Protein AF-0000000073498078 (afdb_homodimer)

Nearest PDB structures (foldseek):
  1b7f-assembly2_B  TM=9.373E-01  e=1.260E-28  Drosophila melanogaster
  4qqb-assembly2_B  TM=9.507E-01  e=3.166E-28  Drosophila melanogaster
  1g2e-assembly1_A  TM=9.276E-01  e=6.536E-27  Homo sapiens
  4ed5-assembly1_A  TM=9.244E-01  e=1.262E-26  Homo sapiens
  4egl-assembly1_A  TM=4.937E-01  e=1.111E-21  Homo sapiens

Solvent-accessible surface area (backbone atoms only — not comparable to full-atom values): 28719 Å² total; per-residue (Å²): 136,83,84,75,79,75,77,74,77,74,63,74,89,78,68,74,61,24,44,28,32,36,39,52,41,53,61,81,64,45,57,45,59,54,40,60,68,53,48,77,63,37,68,66,69,46,71,46,63,43,52,41,58,81,74,60,41,47,58,22,31,31,38,40,25,32,73,42,30,66,38,34,51,48,38,33,71,69,46,40,63,35,76,45,90,96,31,56,25,42,48,43,75,47,74,80,87,58,77,50,59,40,73,14,37,31,34,36,36,53,40,45,62,85,61,48,73,65,56,52,46,62,71,52,44,84,45,40,58,70,73,44,73,47,73,45,52,37,87,85,81,62,43,59,66,21,35,34,37,44,25,33,63,32,22,71,28,32,51,49,37,34,71,68,41,38,65,36,57,49,92,92,39,92,44,48,23,45,47,41,70,45,70,69,58,54,56,59,54,39,47,50,53,42,47,49,61,60,52,58,67,67,61,68,70,69,72,75,76,73,71,79,74,78,84,76,84,84,86,88,83,85,86,86,89,79,88,74,82,88,80,84,86,84,87,86,82,86,72,84,73,85,127,136,82,82,76,79,75,77,73,77,72,61,76,88,77,66,75,61,25,44,28,33,37,38,52,41,52,59,80,63,47,58,44,58,55,41,60,70,54,47,78,65,36,68,65,71,45,70,46,64,43,52,42,58,81,73,59,40,46,59,21,31,31,40,41,25,33,74,41,30,67,39,34,50,48,39,35,72,69,46,38,62,36,76,45,90,96,31,56,25,42,48,42,76,48,73,79,90,56,75,51,60,42,72,13,38,31,34,36,37,53,42,46,64,83,60,47,72,64,55,52,45,62,71,52,44,84,44,40,58,70,75,45,74,47,74,45,51,36,87,85,82,61,43,60,67,21,35,35,37,43,24,33,64,31,22,70,29,31,51,48,38,33,70,68,41,38,65,38,59,49,90,90,39,92,43,48,23,45,46,42,70,45,71,69,60,52,56,58,54,38,47,51,51,44,48,48,59,60,52,57,64,67,61,68,68,70,70,76,67,80,72,84,74,78,79,70,75,76,77,81,88,82,84,87,84,81,86,78,88,77,94,83,89,84,77,93,75,97,80,88,86,78,126

Foldseek 3Di:
DDPPDPPPVPQPDPDFFFKKKKAQADQPQDQVNVCVLLCVLHAWPDKDFDADPVQRTTLGMIMTGHPGPVSLSVCQVPQAQPDDVPTGMHMDGDDDDDPFQPLQKKKKAQAPQPDDQVNVCVLQCVLAAWDDKFFDADPPPRGTPRIMMTGHPTPNSLVVSQVPQAQDADVPGDGGMHMGRDDRVNVVVSVVVVVVVVVVVPPPPPPPPVPPDDPDDDDDDDDDDDDDDDDDDDDDDPPPPDD/DDPPPPPPVPQPPPDFFFKKKKAQADQPDDQVNVCVLLCVLHAWPDKDFDADPVQRTTLGMIMTGHPGPVSLSVCQVPQAQPDDVPTGMHMDGDDDDDPFQPLQKKKKAQAPQPDDQVNVCVLQCVLAAWDDKFFDADPPPRGTPRIMMTGHPTPNSLVVSQVPQAQDADPPGDGGMHMGRDDRVNVVVSVVVVVVVVVVVPPPPPPVPPDPPDPPPDDDDDDDDDDDDDDDDPDDDDDDDDD

Structure (mmCIF, N/CA/C/O backbone):
data_AF-0000000073498078-model_v1
#
loop_
_entity.id
_entity.type
_entity.pdbx_description
1 polymer 'RRM domain-containing protein'
#
loop_
_atom_site.group_PDB
_atom_site.id
_atom_site.type_symbol
_atom_site.label_atom_id
_atom_site.label_alt_id
_atom_site.label_comp_id
_atom_site.label_asym_id
_atom_site.label_entity_id
_atom_site.label_seq_id
_atom_site.pdbx_PDB_ins_code
_atom_site.Cartn_x
_atom_site.Cartn_y
_atom_site.Cartn_z
_atom_site.occupancy
_atom_site.B_iso_or_equiv
_atom_site.auth_seq_id
_atom_site.auth_comp_id
_atom_site.auth_asym_id
_atom_site.auth_atom_id
_atom_site.pdbx_PDB_model_num
ATOM 1 N N . MET A 1 1 ? -15.523 -37.844 32.438 1 26.8 1 MET A N 1
ATOM 2 C CA . MET A 1 1 ? -15.125 -37.812 31.047 1 26.8 1 MET A CA 1
ATOM 3 C C . MET A 1 1 ? -14.312 -36.562 30.719 1 26.8 1 MET A C 1
ATOM 5 O O . MET A 1 1 ? -14.844 -35.438 30.766 1 26.8 1 MET A O 1
ATOM 9 N N . SER A 1 2 ? -12.938 -36.469 30.953 1 29.69 2 SER A N 1
ATOM 10 C CA . SER A 1 2 ? -11.953 -35.406 31.219 1 29.69 2 SER A CA 1
ATOM 11 C C . SER A 1 2 ? -11.602 -34.656 29.953 1 29.69 2 SER A C 1
ATOM 13 O O . SER A 1 2 ? -11.195 -35.219 28.953 1 29.69 2 SER A O 1
ATOM 15 N N . PHE A 1 3 ? -12.375 -33.594 29.484 1 28.67 3 PHE A N 1
ATOM 16 C CA . PHE A 1 3 ? -12.242 -32.781 28.266 1 28.67 3 PHE A CA 1
ATOM 17 C C . PHE A 1 3 ? -10.797 -32.375 28.062 1 28.67 3 PHE A C 1
ATOM 19 O O . PHE A 1 3 ? -10.219 -31.688 28.906 1 28.67 3 PHE A O 1
ATOM 26 N N . GLU A 1 4 ? -9.914 -33.188 27.328 1 28.28 4 GLU A N 1
ATOM 27 C CA . GLU A 1 4 ? -8.508 -33.062 26.969 1 28.28 4 GLU A CA 1
ATOM 28 C C . GLU A 1 4 ? -8.195 -31.703 26.391 1 28.28 4 GLU A C 1
ATOM 30 O O . GLU A 1 4 ? -9 -31.141 25.641 1 28.28 4 GLU A O 1
ATOM 35 N N . SER A 1 5 ? -7.352 -30.891 27.062 1 30.25 5 SER A N 1
ATOM 36 C CA . SER A 1 5 ? -6.672 -29.609 26.875 1 30.25 5 SER A CA 1
ATOM 37 C C . SER A 1 5 ? -6.121 -29.484 25.469 1 30.25 5 SER A C 1
ATOM 39 O O . SER A 1 5 ? -5.344 -30.312 25 1 30.25 5 SER A O 1
ATOM 41 N N . THR A 1 6 ? -6.941 -29.125 24.453 1 29.17 6 THR A N 1
ATOM 42 C CA . THR A 1 6 ? -6.59 -28.844 23.062 1 29.17 6 THR A CA 1
ATOM 43 C C . THR A 1 6 ? -5.215 -28.188 22.969 1 29.17 6 THR A C 1
ATOM 45 O O . THR A 1 6 ? -4.949 -27.203 23.656 1 29.17 6 THR A O 1
ATOM 48 N N . THR A 1 7 ? -4.133 -28.938 22.547 1 28.66 7 THR A N 1
ATOM 49 C CA . THR A 1 7 ? -2.748 -28.641 22.188 1 28.66 7 THR A CA 1
ATOM 50 C C . THR A 1 7 ? -2.646 -27.281 21.5 1 28.66 7 THR A C 1
ATOM 52 O O . THR A 1 7 ? -3.229 -27.078 20.438 1 28.66 7 THR A O 1
ATOM 55 N N . SER A 1 8 ? -2.705 -26.203 22.188 1 33.06 8 SER A N 1
ATOM 56 C CA . SER A 1 8 ? -2.285 -24.875 21.766 1 33.06 8 SER A CA 1
ATOM 57 C C . SER A 1 8 ? -1.095 -24.953 20.812 1 33.06 8 SER A C 1
ATOM 59 O O . SER A 1 8 ? -0.003 -25.359 21.203 1 33.06 8 SER A O 1
ATOM 61 N N . SER A 1 9 ? -1.216 -25.594 19.578 1 36.22 9 SER A N 1
ATOM 62 C CA . SER A 1 9 ? -0.164 -25.703 18.562 1 36.22 9 SER A CA 1
ATOM 63 C C . SER A 1 9 ? 0.811 -24.547 18.641 1 36.22 9 SER A C 1
ATOM 65 O O . SER A 1 9 ? 0.415 -23.391 18.469 1 36.22 9 SER A O 1
ATOM 67 N N . ALA A 1 10 ? 1.778 -24.531 19.453 1 37.53 10 ALA A N 1
ATOM 68 C CA . ALA A 1 10 ? 2.934 -23.672 19.719 1 37.53 10 ALA A CA 1
ATOM 69 C C . ALA A 1 10 ? 3.543 -23.156 18.422 1 37.53 10 ALA A C 1
ATOM 71 O O . ALA A 1 10 ? 3.773 -23.922 17.484 1 37.53 10 ALA A O 1
ATOM 72 N N . LEU A 1 11 ? 3.184 -22 17.812 1 46.41 11 LEU A N 1
ATOM 73 C CA . LEU A 1 11 ? 3.861 -21.266 16.75 1 46.41 11 LEU A CA 1
ATOM 74 C C . LEU A 1 11 ? 5.367 -21.516 16.797 1 46.41 11 LEU A C 1
ATOM 76 O O . LEU A 1 11 ? 5.926 -21.781 17.859 1 46.41 11 LEU A O 1
ATOM 80 N N . PRO A 1 12 ? 6.023 -22.094 15.859 1 46.28 12 PRO A N 1
ATOM 81 C CA . PRO A 1 12 ? 7.473 -22.234 15.992 1 46.28 12 PRO A CA 1
ATOM 82 C C . PRO A 1 12 ? 8.109 -21.109 16.797 1 46.28 12 PRO A C 1
ATOM 84 O O . PRO A 1 12 ? 7.73 -19.953 16.641 1 46.28 12 PRO A O 1
ATOM 87 N N . GLU A 1 13 ? 8.633 -21.234 17.859 1 48.31 13 GLU A N 1
ATOM 88 C CA . GLU A 1 13 ? 9.461 -20.453 18.781 1 48.31 13 GLU A CA 1
ATOM 89 C C . GLU A 1 13 ? 10.461 -19.594 18.016 1 48.31 13 GLU A C 1
ATOM 91 O O . GLU A 1 13 ? 11.219 -20.094 17.188 1 48.31 13 GLU A O 1
ATOM 96 N N . GLY A 1 14 ? 10.219 -18.359 17.578 1 62.09 14 GLY A N 1
ATOM 97 C CA . GLY A 1 14 ? 11.25 -17.453 17.078 1 62.09 14 GLY A CA 1
ATOM 98 C C . GLY A 1 14 ? 10.828 -16.672 15.852 1 62.09 14 GLY A C 1
ATOM 99 O O . GLY A 1 14 ? 11.555 -15.789 15.398 1 62.09 14 GLY A O 1
ATOM 100 N N . GLU A 1 15 ? 9.68 -17.047 15.328 1 72.25 15 GLU A N 1
ATOM 101 C CA . GLU A 1 15 ? 9.312 -16.297 14.125 1 72.25 15 GLU A CA 1
ATOM 102 C C . GLU A 1 15 ? 8.922 -14.867 14.477 1 72.25 15 GLU A C 1
ATOM 104 O O . GLU A 1 15 ? 8.094 -14.641 15.359 1 72.25 15 GLU A O 1
ATOM 109 N N . THR A 1 16 ? 9.562 -13.953 13.859 1 89.12 16 THR A N 1
ATOM 110 C CA . THR A 1 16 ? 9.352 -12.539 14.172 1 89.12 16 THR A CA 1
ATOM 111 C C . THR A 1 16 ? 8.625 -11.836 13.023 1 89.12 16 THR A C 1
ATOM 113 O O . THR A 1 16 ? 8.297 -10.656 13.133 1 89.12 16 THR A O 1
ATOM 116 N N . ARG A 1 17 ? 8.195 -12.719 12.031 1 93.25 17 ARG A N 1
ATOM 117 C CA . ARG A 1 17 ? 7.59 -12.086 10.867 1 93.25 17 ARG A CA 1
ATOM 118 C C . ARG A 1 17 ? 6.109 -11.805 11.102 1 93.25 17 ARG A C 1
ATOM 120 O O . ARG A 1 17 ? 5.41 -12.625 11.703 1 93.25 17 ARG A O 1
ATOM 127 N N . THR A 1 18 ? 5.668 -10.641 10.641 1 97.38 18 THR A N 1
ATOM 128 C CA . THR A 1 18 ? 4.285 -10.227 10.867 1 97.38 18 THR A CA 1
ATOM 129 C C . THR A 1 18 ? 3.543 -10.07 9.539 1 97.38 18 THR A C 1
ATOM 131 O O . THR A 1 18 ? 2.316 -9.945 9.523 1 97.38 18 THR A O 1
ATOM 134 N N . ASN A 1 19 ? 4.285 -10.078 8.43 1 97.88 19 ASN A N 1
ATOM 135 C CA . ASN A 1 19 ? 3.713 -9.789 7.117 1 97.88 19 ASN A CA 1
ATOM 136 C C . ASN A 1 19 ? 3.389 -11.062 6.352 1 97.88 19 ASN A C 1
ATOM 138 O O . ASN A 1 19 ? 4.242 -11.945 6.211 1 97.88 19 ASN A O 1
ATOM 142 N N . LEU A 1 20 ? 2.16 -11.109 5.859 1 98.31 20 LEU A N 1
ATOM 143 C CA . LEU A 1 20 ? 1.679 -12.281 5.133 1 98.31 20 LEU A CA 1
ATOM 144 C C . LEU A 1 20 ? 1.335 -11.914 3.689 1 98.31 20 LEU A C 1
ATOM 146 O O . LEU A 1 20 ? 0.939 -10.781 3.408 1 98.31 20 LEU A O 1
ATOM 150 N N . ILE A 1 21 ? 1.522 -12.859 2.83 1 97.56 21 ILE A N 1
ATOM 151 C CA . ILE A 1 21 ? 1.016 -12.773 1.465 1 97.56 21 ILE A CA 1
ATOM 152 C C . ILE A 1 21 ? -0.151 -13.742 1.286 1 97.56 21 ILE A C 1
ATOM 154 O O . ILE A 1 21 ? -0.089 -14.883 1.735 1 97.56 21 ILE A O 1
ATOM 158 N N . ILE A 1 22 ? -1.182 -13.273 0.674 1 98.31 22 ILE A N 1
ATOM 159 C CA . ILE A 1 22 ? -2.383 -14.047 0.396 1 98.31 22 ILE A CA 1
ATOM 160 C C . ILE A 1 22 ? -2.549 -14.219 -1.112 1 98.31 22 ILE A C 1
ATOM 162 O O . ILE A 1 22 ? -2.617 -13.234 -1.852 1 98.31 22 ILE A O 1
ATOM 166 N N . ASN A 1 23 ? -2.662 -15.391 -1.518 1 96.38 23 ASN A N 1
ATOM 167 C CA . ASN A 1 23 ? -2.811 -15.703 -2.936 1 96.38 23 ASN A CA 1
ATOM 168 C C . ASN A 1 23 ? -4.195 -16.266 -3.244 1 96.38 23 ASN A C 1
ATOM 170 O O . ASN A 1 23 ? -4.887 -16.75 -2.348 1 96.38 23 ASN A O 1
ATOM 174 N N . TYR A 1 24 ? -4.562 -16.094 -4.52 1 94.88 24 TYR A N 1
ATOM 175 C CA . TYR A 1 24 ? -5.777 -16.672 -5.086 1 94.88 24 TYR A CA 1
ATOM 176 C C . TYR A 1 24 ? -7.016 -15.953 -4.551 1 94.88 24 TYR A C 1
ATOM 178 O O . TYR A 1 24 ? -8 -16.609 -4.188 1 94.88 24 TYR A O 1
ATOM 186 N N . LEU A 1 25 ? -6.875 -14.703 -4.477 1 97.19 25 LEU A N 1
ATOM 187 C CA . LEU A 1 25 ? -8.031 -13.883 -4.117 1 97.19 25 LEU A CA 1
ATOM 188 C C . LEU A 1 25 ? -8.969 -13.719 -5.309 1 97.19 25 LEU A C 1
ATOM 190 O O . LEU A 1 25 ? -8.516 -13.516 -6.438 1 97.19 25 LEU A O 1
ATOM 194 N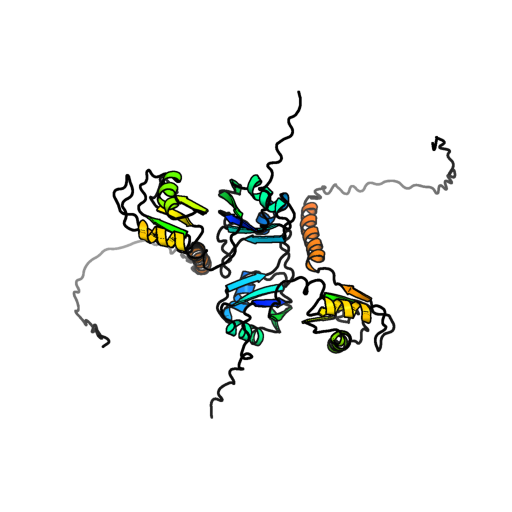 N . PRO A 1 26 ? -10.258 -13.828 -5.016 1 96.94 26 PRO A N 1
ATOM 195 C CA . PRO A 1 26 ? -11.172 -13.453 -6.098 1 96.94 26 PRO A CA 1
ATOM 196 C C . PRO A 1 26 ? -10.945 -12.023 -6.59 1 96.94 26 PRO A C 1
ATOM 198 O O . PRO A 1 26 ? -10.711 -11.125 -5.785 1 96.94 26 PRO A O 1
ATOM 201 N N . GLN A 1 27 ? -11.102 -11.805 -7.859 1 94.19 27 GLN A N 1
ATOM 202 C CA . GLN A 1 27 ? -10.82 -10.5 -8.438 1 94.19 27 GLN A CA 1
ATOM 203 C C . GLN A 1 27 ? -11.844 -9.461 -7.98 1 94.19 27 GLN A C 1
ATOM 205 O O . GLN A 1 27 ? -11.578 -8.258 -8.023 1 94.19 27 GLN A O 1
ATOM 210 N N . THR A 1 28 ? -12.961 -9.93 -7.57 1 95.25 28 THR A N 1
ATOM 211 C CA . THR A 1 28 ? -14.047 -9.031 -7.191 1 95.25 28 THR A CA 1
ATOM 212 C C . THR A 1 28 ? -13.945 -8.656 -5.719 1 95.25 28 THR A C 1
ATOM 214 O O . THR A 1 28 ? -14.711 -7.816 -5.234 1 95.25 28 THR A O 1
ATOM 217 N N . LEU A 1 29 ? -13.125 -9.258 -4.992 1 96.75 29 LEU A N 1
ATOM 218 C CA . LEU A 1 29 ? -13 -9.016 -3.561 1 96.75 29 LEU A CA 1
ATOM 219 C C . LEU A 1 29 ? -12.539 -7.59 -3.289 1 96.75 29 LEU A C 1
ATOM 221 O O . LEU A 1 29 ? -11.547 -7.133 -3.861 1 96.75 29 LEU A O 1
ATOM 225 N N . THR A 1 30 ? -13.203 -6.867 -2.467 1 95.06 30 THR A N 1
ATOM 226 C CA . THR A 1 30 ? -12.828 -5.5 -2.115 1 95.06 30 THR A CA 1
ATOM 227 C C . THR A 1 30 ? -11.844 -5.488 -0.954 1 95.06 30 THR A C 1
ATOM 229 O O . THR A 1 30 ? -11.734 -6.465 -0.211 1 95.06 30 THR A O 1
ATOM 232 N N . ASP A 1 31 ? -11.227 -4.387 -0.757 1 96.38 31 ASP A N 1
ATOM 233 C CA . ASP A 1 31 ? -10.289 -4.23 0.353 1 96.38 31 ASP A CA 1
ATOM 234 C C . ASP A 1 31 ? -11.008 -4.375 1.695 1 96.38 31 ASP A C 1
ATOM 236 O O . ASP A 1 31 ? -10.438 -4.914 2.65 1 96.38 31 ASP A O 1
ATOM 240 N N . GLN A 1 32 ? -12.211 -3.916 1.783 1 95.75 32 GLN A N 1
ATOM 241 C CA . GLN A 1 32 ? -12.969 -4 3.023 1 95.75 32 GLN A CA 1
ATOM 242 C C . GLN A 1 32 ? -13.297 -5.449 3.369 1 95.75 32 GLN A C 1
ATOM 244 O O . GLN A 1 32 ? -13.172 -5.863 4.523 1 95.75 32 GLN A O 1
ATOM 249 N N . GLU A 1 33 ? -13.742 -6.156 2.35 1 96.81 33 GLU A N 1
ATOM 250 C CA . GLU A 1 33 ? -14.008 -7.578 2.555 1 96.81 33 GLU A CA 1
ATOM 251 C C . GLU A 1 33 ? -12.742 -8.328 2.945 1 96.81 33 GLU A C 1
ATOM 253 O O . GLU A 1 33 ? -12.766 -9.18 3.836 1 96.81 33 GLU A O 1
ATOM 258 N N . PHE A 1 34 ? -11.773 -8.008 2.252 1 98.19 34 PHE A N 1
ATOM 259 C CA . PHE A 1 34 ? -10.469 -8.594 2.527 1 98.19 34 PHE A CA 1
ATOM 260 C C . PHE A 1 34 ? -10.062 -8.352 3.975 1 98.19 34 PHE A C 1
ATOM 262 O O . PHE A 1 34 ? -9.695 -9.289 4.688 1 98.19 34 PHE A O 1
ATOM 269 N N . TYR A 1 35 ? -10.234 -7.164 4.488 1 98.06 35 TYR A N 1
ATOM 270 C CA . TYR A 1 35 ? -9.93 -6.793 5.863 1 98.06 35 TYR A CA 1
ATOM 271 C C . TYR A 1 35 ? -10.75 -7.617 6.848 1 98.06 35 TYR A C 1
ATOM 273 O O . TYR A 1 35 ? -10.211 -8.125 7.84 1 98.06 35 TYR A O 1
ATOM 281 N N . LYS A 1 36 ? -11.945 -7.82 6.551 1 97.5 36 LYS A N 1
ATOM 282 C CA . LYS A 1 36 ? -12.867 -8.508 7.453 1 97.5 36 LYS A CA 1
ATOM 283 C C . LYS A 1 36 ? -12.461 -9.961 7.648 1 97.5 36 LYS A C 1
ATOM 285 O O . LYS A 1 36 ? -12.672 -10.531 8.727 1 97.5 36 LYS A O 1
ATOM 290 N N . ILE A 1 37 ? -11.898 -10.531 6.664 1 97.88 37 ILE A N 1
ATOM 291 C CA . ILE A 1 37 ? -11.492 -11.93 6.73 1 97.88 37 ILE A CA 1
ATOM 292 C C . ILE A 1 37 ? -10.352 -12.078 7.734 1 97.88 37 ILE A C 1
ATOM 294 O O . ILE A 1 37 ? -10.305 -13.055 8.492 1 97.88 37 ILE A O 1
ATOM 298 N N . PHE A 1 38 ? -9.5 -11.164 7.848 1 98.44 38 PHE A N 1
ATOM 299 C CA . PHE A 1 38 ? -8.242 -11.391 8.547 1 98.44 38 PHE A CA 1
ATOM 300 C C . PHE A 1 38 ? -8.25 -10.695 9.906 1 98.44 38 PHE A C 1
ATOM 302 O O . PHE A 1 38 ? -7.48 -11.062 10.797 1 98.44 38 PHE A O 1
ATOM 309 N N . VAL A 1 39 ? -9.062 -9.648 10.055 1 98.06 39 VAL A N 1
ATOM 310 C CA . VAL A 1 39 ? -9.07 -8.875 11.289 1 98.06 39 VAL A CA 1
ATOM 311 C C . VAL A 1 39 ? -9.555 -9.75 12.445 1 98.06 39 VAL A C 1
ATOM 313 O O . VAL A 1 39 ? -9.289 -9.453 13.609 1 98.06 39 VAL A O 1
ATOM 316 N N . VAL A 1 40 ? -10.25 -10.836 12.141 1 96.94 40 VAL A N 1
ATOM 317 C CA . VAL A 1 40 ? -10.82 -11.711 13.164 1 96.94 40 VAL A CA 1
ATOM 318 C C . VAL A 1 40 ? -9.695 -12.367 13.961 1 96.94 40 VAL A C 1
ATOM 320 O O . VAL A 1 40 ? -9.898 -12.766 15.109 1 96.94 40 VAL A O 1
ATOM 323 N N . VAL A 1 41 ? -8.531 -12.531 13.422 1 97.88 41 VAL A N 1
ATOM 324 C CA . VAL A 1 41 ? -7.422 -13.227 14.062 1 97.88 41 VAL A CA 1
ATOM 325 C C . VAL A 1 41 ? -6.723 -12.289 15.047 1 97.88 41 VAL A C 1
ATOM 327 O O . VAL A 1 41 ? -6.223 -12.734 16.078 1 97.88 41 VAL A O 1
ATOM 330 N N . GLY A 1 42 ? -6.602 -11.023 14.672 1 97.69 42 GLY A N 1
ATOM 331 C CA . GLY A 1 42 ? -5.922 -10.039 15.5 1 97.69 42 GLY A CA 1
ATOM 332 C C . GLY A 1 42 ? -5.812 -8.68 14.836 1 97.69 42 GLY A C 1
ATOM 333 O O . GLY A 1 42 ? -6.254 -8.5 13.695 1 97.69 42 GLY A O 1
ATOM 334 N N . PRO A 1 43 ? -5.293 -7.738 15.617 1 97.25 43 PRO A N 1
ATOM 335 C CA . PRO A 1 43 ? -5.172 -6.383 15.07 1 97.25 43 PRO A CA 1
ATOM 336 C C . PRO A 1 43 ? -4.223 -6.309 13.875 1 97.25 43 PRO A C 1
ATOM 338 O O . PRO A 1 43 ? -3.129 -6.883 13.914 1 97.25 43 PRO A O 1
ATOM 341 N N . ILE A 1 44 ? -4.672 -5.602 12.914 1 97.62 44 ILE A N 1
ATOM 342 C CA . ILE A 1 44 ? -3.941 -5.508 11.656 1 97.62 44 ILE A CA 1
ATOM 343 C C . ILE A 1 44 ? -3.266 -4.145 11.547 1 97.62 44 ILE A C 1
ATOM 345 O O . ILE A 1 44 ? -3.887 -3.115 11.828 1 97.62 44 ILE A O 1
ATOM 349 N N . LYS A 1 45 ? -1.999 -4.16 11.156 1 95.31 45 LYS A N 1
ATOM 350 C CA . LYS A 1 45 ? -1.244 -2.936 10.914 1 95.31 45 LYS A CA 1
ATOM 351 C C . LYS A 1 45 ? -1.546 -2.369 9.531 1 95.31 45 LYS A C 1
ATOM 353 O O . LYS A 1 45 ? -1.75 -1.163 9.375 1 95.31 45 LYS A O 1
ATOM 358 N N . ASN A 1 46 ? -1.552 -3.23 8.57 1 94.88 46 ASN A N 1
ATOM 359 C CA . ASN A 1 46 ? -1.808 -2.867 7.18 1 94.88 46 ASN A CA 1
ATOM 360 C C . ASN A 1 46 ? -2.35 -4.051 6.383 1 94.88 46 ASN A C 1
ATOM 362 O O . ASN A 1 46 ? -2.033 -5.203 6.684 1 94.88 46 ASN A O 1
ATOM 366 N N . CYS A 1 47 ? -3.186 -3.723 5.453 1 97.06 47 CYS A N 1
ATOM 367 C CA . CYS A 1 47 ? -3.664 -4.758 4.543 1 97.06 47 CYS A CA 1
ATOM 368 C C . CYS A 1 47 ? -4.125 -4.152 3.223 1 97.06 47 CYS A C 1
ATOM 370 O O . CYS A 1 47 ? -4.742 -3.086 3.205 1 97.06 47 CYS A O 1
ATOM 372 N N . ARG A 1 48 ? -3.812 -4.875 2.172 1 96.56 48 ARG A N 1
ATOM 373 C CA . ARG A 1 48 ? -4.168 -4.328 0.868 1 96.56 48 ARG A CA 1
ATOM 374 C C . ARG A 1 48 ? -4.164 -5.414 -0.202 1 96.56 48 ARG A C 1
ATOM 376 O O . ARG A 1 48 ? -3.32 -6.312 -0.178 1 96.56 48 ARG A O 1
ATOM 383 N N . ILE A 1 49 ? -5.117 -5.27 -1.053 1 97.31 49 ILE A N 1
ATOM 384 C CA . ILE A 1 49 ? -5.121 -6.074 -2.271 1 97.31 49 ILE A CA 1
ATOM 385 C C . ILE A 1 49 ? -4.309 -5.367 -3.355 1 97.31 49 ILE A C 1
ATOM 387 O O . ILE A 1 49 ? -4.438 -4.156 -3.543 1 97.31 49 ILE A O 1
ATOM 391 N N . MET A 1 50 ? -3.551 -6.09 -4.012 1 95.88 50 MET A N 1
ATOM 392 C CA . MET A 1 50 ? -2.703 -5.508 -5.051 1 95.88 50 MET A CA 1
ATOM 393 C C . MET A 1 50 ? -3.451 -5.414 -6.375 1 95.88 50 MET A C 1
ATOM 395 O O . MET A 1 50 ? -4.039 -6.398 -6.832 1 95.88 50 MET A O 1
ATOM 399 N N . LYS A 1 51 ? -3.375 -4.199 -6.953 1 94.19 51 LYS A N 1
ATOM 400 C CA . LYS A 1 51 ? -4.164 -3.893 -8.148 1 94.19 51 LYS A CA 1
ATOM 401 C C . LYS A 1 51 ? -3.316 -3.176 -9.195 1 94.19 51 LYS A C 1
ATOM 403 O O . LYS A 1 51 ? -2.301 -2.561 -8.867 1 94.19 51 LYS A O 1
ATOM 408 N N . ASP A 1 52 ? -3.781 -3.322 -10.445 1 92.88 52 ASP A N 1
ATOM 409 C CA . ASP A 1 52 ? -3.252 -2.471 -11.508 1 92.88 52 ASP A CA 1
ATOM 410 C C . ASP A 1 52 ? -3.633 -1.01 -11.281 1 92.88 52 ASP A C 1
ATOM 412 O O . ASP A 1 52 ? -4.812 -0.688 -11.125 1 92.88 52 ASP A O 1
ATOM 416 N N . MET A 1 53 ? -2.693 -0.19 -11.266 1 91.94 53 MET A N 1
ATOM 417 C CA . MET A 1 53 ? -2.92 1.199 -10.875 1 91.94 53 MET A CA 1
ATOM 418 C C . MET A 1 53 ? -3.77 1.923 -11.914 1 91.94 53 MET A C 1
ATOM 420 O O . MET A 1 53 ? -4.562 2.801 -11.57 1 91.94 53 MET A O 1
ATOM 424 N N . LYS A 1 54 ? -3.621 1.542 -13.148 1 89.75 54 LYS A N 1
ATOM 425 C CA . LYS A 1 54 ? -4.312 2.221 -14.242 1 89.75 54 LYS A CA 1
ATOM 426 C C . LYS A 1 54 ? -5.77 1.77 -14.336 1 89.75 54 LYS A C 1
ATOM 428 O O . LYS A 1 54 ? -6.672 2.596 -14.469 1 89.75 54 LYS A O 1
ATOM 433 N N . THR A 1 55 ? -5.977 0.48 -14.141 1 89.31 55 THR A N 1
ATOM 434 C CA . THR A 1 55 ? -7.285 -0.078 -14.453 1 89.31 55 THR A CA 1
ATOM 435 C C . THR A 1 55 ? -8.055 -0.414 -13.18 1 89.31 55 THR A C 1
ATOM 437 O O . THR A 1 55 ? -9.273 -0.55 -13.203 1 89.31 55 THR A O 1
ATOM 440 N N . GLY A 1 56 ? -7.301 -0.637 -12.117 1 90.62 56 GLY A N 1
ATOM 441 C CA . GLY A 1 56 ? -7.941 -1.054 -10.883 1 90.62 56 GLY A CA 1
ATOM 442 C C . GLY A 1 56 ? -8.18 -2.551 -10.805 1 90.62 56 GLY A C 1
ATOM 443 O O . GLY A 1 56 ? -8.75 -3.045 -9.836 1 90.62 56 GLY A O 1
ATOM 444 N N . TYR A 1 57 ? -7.703 -3.252 -11.789 1 91.81 57 TYR A N 1
ATOM 445 C CA . TYR A 1 57 ? -7.863 -4.699 -11.82 1 91.81 57 TYR A CA 1
ATOM 446 C C . TYR A 1 57 ? -7.062 -5.359 -10.703 1 91.81 57 TYR A C 1
ATOM 448 O O . TYR A 1 57 ? -5.887 -5.047 -10.5 1 91.81 57 TYR A O 1
ATOM 456 N N . SER A 1 58 ? -7.762 -6.219 -9.977 1 94.94 58 SER A N 1
ATOM 457 C CA . SER A 1 58 ? -7.082 -6.969 -8.922 1 94.94 58 SER A CA 1
ATOM 458 C C . SER A 1 58 ? -6.18 -8.055 -9.508 1 94.94 58 SER A C 1
ATOM 460 O O . SER A 1 58 ? -6.621 -8.852 -10.328 1 94.94 58 SER A O 1
ATOM 462 N N . PHE A 1 59 ? -4.996 -8.148 -8.984 1 93.19 59 PHE A N 1
ATOM 463 C CA . PHE A 1 59 ? -4.066 -9.18 -9.445 1 93.19 59 PHE A CA 1
ATOM 464 C C . PHE A 1 59 ? -4.336 -10.508 -8.75 1 93.19 59 PHE A C 1
ATOM 466 O O . PHE A 1 59 ? -3.674 -11.508 -9.023 1 93.19 59 PHE A O 1
ATOM 473 N N . GLY A 1 60 ? -5.234 -10.5 -7.793 1 94.69 60 GLY A N 1
ATOM 474 C CA . GLY A 1 60 ? -5.672 -11.727 -7.148 1 94.69 60 GLY A CA 1
ATOM 475 C C . GLY A 1 60 ? -4.809 -12.125 -5.961 1 94.69 60 GLY A C 1
ATOM 476 O O . GLY A 1 60 ? -4.781 -13.289 -5.566 1 94.69 60 GLY A O 1
ATOM 477 N N . PHE A 1 61 ? -4.047 -11.18 -5.5 1 96.5 61 PHE A N 1
ATOM 478 C CA . PHE A 1 61 ? -3.305 -11.422 -4.266 1 96.5 61 PHE A CA 1
ATOM 479 C C . PHE A 1 61 ? -3.186 -10.148 -3.445 1 96.5 61 PHE A C 1
ATOM 481 O O . PHE A 1 61 ? -3.518 -9.062 -3.926 1 96.5 61 PHE A O 1
ATOM 488 N N . GLY A 1 62 ? -2.787 -10.297 -2.232 1 97.75 62 GLY A N 1
ATOM 489 C CA . GLY A 1 62 ? -2.66 -9.156 -1.331 1 97.75 62 GLY A CA 1
ATOM 490 C C . GLY A 1 62 ? -1.754 -9.438 -0.146 1 97.75 62 GLY A C 1
ATOM 491 O O . GLY A 1 62 ? -1.156 -10.516 -0.054 1 97.75 62 GLY A O 1
ATOM 492 N N . PHE A 1 63 ? -1.676 -8.422 0.702 1 98.31 63 PHE A N 1
ATOM 493 C CA . PHE A 1 63 ? -0.812 -8.508 1.874 1 98.31 63 PHE A CA 1
ATOM 494 C C . PHE A 1 63 ? -1.572 -8.117 3.135 1 98.31 63 PHE A C 1
ATOM 496 O O . PHE A 1 63 ? -2.412 -7.219 3.105 1 98.31 63 PHE A O 1
ATOM 503 N N . VAL A 1 64 ? -1.184 -8.789 4.188 1 98.62 64 VAL A N 1
ATOM 504 C CA . VAL A 1 64 ? -1.7 -8.469 5.512 1 98.62 64 VAL A CA 1
ATOM 505 C C . VAL A 1 64 ? -0.55 -8.422 6.516 1 98.62 64 VAL A C 1
ATOM 507 O O . VAL A 1 64 ? 0.192 -9.391 6.672 1 98.62 64 VAL A O 1
ATOM 510 N N . GLU A 1 65 ? -0.443 -7.367 7.125 1 98.12 65 GLU A N 1
ATOM 511 C CA . GLU A 1 65 ? 0.547 -7.219 8.188 1 98.12 65 GLU A CA 1
ATOM 512 C C . GLU A 1 65 ? -0.122 -7.07 9.547 1 98.12 65 GLU A C 1
ATOM 514 O O . GLU A 1 65 ? -0.883 -6.125 9.773 1 98.12 65 GLU A O 1
ATOM 519 N N . TYR A 1 66 ? 0.259 -7.992 10.438 1 98.19 66 TYR A N 1
ATOM 520 C CA . TYR A 1 66 ? -0.284 -7.934 11.789 1 98.19 66 TYR A CA 1
ATOM 521 C C . TYR A 1 66 ? 0.625 -7.121 12.703 1 98.19 66 TYR A C 1
ATOM 523 O O . TYR A 1 66 ? 1.794 -6.895 12.383 1 98.19 66 TYR A O 1
ATOM 531 N N . GLN A 1 67 ? 0.057 -6.672 13.797 1 96.44 67 GLN A N 1
ATOM 532 C CA . GLN A 1 67 ? 0.831 -5.941 14.797 1 96.44 67 GLN A CA 1
ATOM 533 C C . GLN A 1 67 ? 1.79 -6.871 15.531 1 96.44 67 GLN A C 1
ATOM 535 O O . GLN A 1 67 ? 2.893 -6.461 15.906 1 96.44 67 GLN A O 1
ATOM 540 N N . LYS A 1 68 ? 1.399 -8.148 15.672 1 96.56 68 LYS A N 1
ATOM 541 C CA . LYS A 1 68 ? 2.188 -9.109 16.438 1 96.56 68 LYS A CA 1
ATOM 542 C C . LYS A 1 68 ? 2.48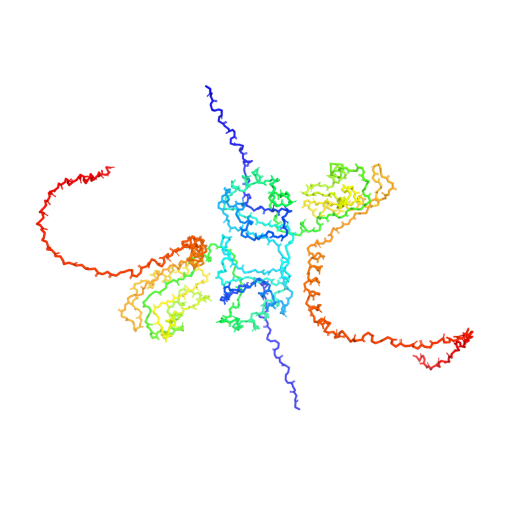2 -10.367 15.617 1 96.56 68 LYS A C 1
ATOM 544 O O . LYS A 1 68 ? 1.62 -10.844 14.875 1 96.56 68 LYS A O 1
ATOM 549 N N . PRO A 1 69 ? 3.672 -10.914 15.836 1 97.06 69 PRO A N 1
ATOM 550 C CA . PRO A 1 69 ? 4.027 -12.125 15.094 1 97.06 69 PRO A CA 1
ATOM 551 C C . PRO A 1 69 ? 3.115 -13.305 15.422 1 97.06 69 PRO A C 1
ATOM 553 O O . PRO A 1 69 ? 2.861 -14.148 14.562 1 97.06 69 PRO A O 1
ATOM 556 N N . GLU A 1 70 ? 2.637 -13.312 16.609 1 97.06 70 GLU A N 1
ATOM 557 C CA . GLU A 1 70 ? 1.774 -14.414 17.031 1 97.06 70 GLU A CA 1
ATOM 558 C C . GLU A 1 70 ? 0.494 -14.461 16.203 1 97.06 70 GLU A C 1
ATOM 560 O O . GLU A 1 70 ? 0.011 -15.539 15.859 1 97.06 70 GLU A O 1
ATOM 565 N N . ASP A 1 71 ? -0.016 -13.352 15.906 1 97.94 71 ASP A N 1
ATOM 566 C CA . ASP A 1 71 ? -1.25 -13.273 15.133 1 97.94 71 ASP A CA 1
ATOM 567 C C . ASP A 1 71 ? -1.027 -13.75 13.695 1 97.94 71 ASP A C 1
ATOM 569 O O . ASP A 1 71 ? -1.895 -14.406 13.117 1 97.94 71 ASP A O 1
ATOM 573 N N . ALA A 1 72 ? 0.075 -13.43 13.156 1 98.12 72 ALA A N 1
ATOM 574 C CA . ALA A 1 72 ? 0.411 -13.898 11.812 1 98.12 72 ALA A CA 1
ATOM 575 C C . ALA A 1 72 ? 0.465 -15.422 11.758 1 98.12 72 ALA A C 1
ATOM 577 O O . ALA A 1 72 ? -0.091 -16.031 10.844 1 98.12 72 ALA A O 1
ATOM 578 N N . ALA A 1 73 ? 1.122 -15.953 12.703 1 97.12 73 ALA A N 1
ATOM 579 C CA . ALA A 1 73 ? 1.213 -17.406 12.773 1 97.12 73 ALA A CA 1
ATOM 580 C C . ALA A 1 73 ? -0.171 -18.031 12.891 1 97.12 73 ALA A C 1
ATOM 582 O O . ALA A 1 73 ? -0.474 -19.016 12.203 1 97.12 73 ALA A O 1
ATOM 583 N N . LYS A 1 74 ? -0.926 -17.453 13.727 1 97.38 74 LYS A N 1
ATOM 584 C CA . LYS A 1 74 ? -2.289 -17.938 13.922 1 97.38 74 LYS A CA 1
ATOM 585 C C . LYS A 1 74 ? -3.092 -17.844 12.625 1 97.38 74 LYS A C 1
ATOM 587 O O . LYS A 1 74 ? -3.867 -18.75 12.297 1 97.38 74 LYS A O 1
ATOM 592 N N . ALA A 1 75 ? -2.941 -16.781 11.938 1 98.31 75 ALA A N 1
ATOM 593 C CA . ALA A 1 75 ? -3.672 -16.578 10.695 1 98.31 75 ALA A CA 1
ATOM 594 C C . ALA A 1 75 ? -3.33 -17.656 9.672 1 98.31 75 ALA A C 1
ATOM 596 O O . ALA A 1 75 ? -4.211 -18.156 8.961 1 98.31 75 ALA A O 1
ATOM 597 N N . ILE A 1 76 ? -2.123 -17.969 9.57 1 97.75 76 ILE A N 1
ATOM 598 C CA . ILE A 1 76 ? -1.702 -19 8.633 1 97.75 76 ILE A CA 1
ATOM 599 C C . ILE A 1 76 ? -2.379 -20.328 8.992 1 97.75 76 ILE A C 1
ATOM 601 O O . ILE A 1 76 ? -2.904 -21.016 8.109 1 97.75 76 ILE A O 1
ATOM 605 N N . LEU A 1 77 ? -2.361 -20.641 10.211 1 96.69 77 LEU A N 1
ATOM 606 C CA . LEU A 1 77 ? -2.93 -21.906 10.688 1 96.69 77 LEU A CA 1
ATOM 607 C C . LEU A 1 77 ? -4.441 -21.922 10.477 1 96.69 77 LEU A C 1
ATOM 609 O O . LEU A 1 77 ? -4.992 -22.938 10.039 1 96.69 77 LEU A O 1
ATOM 613 N N . GLN A 1 78 ? -5.047 -20.844 10.688 1 97.38 78 GLN A N 1
ATOM 614 C CA . GLN A 1 78 ? -6.504 -20.812 10.734 1 97.38 78 GLN A CA 1
ATOM 615 C C . GLN A 1 78 ? -7.098 -20.547 9.352 1 97.38 78 GLN A C 1
ATOM 617 O O . GLN A 1 78 ? -8.188 -21.031 9.039 1 97.38 78 GLN A O 1
ATOM 622 N N . LEU A 1 79 ? -6.422 -19.75 8.594 1 98.06 79 LEU A N 1
ATOM 623 C CA . LEU A 1 79 ? -7.102 -19.203 7.426 1 98.06 79 LEU A CA 1
ATOM 624 C C . LEU A 1 79 ? -6.531 -19.797 6.141 1 98.06 79 LEU A C 1
ATOM 626 O O . LEU A 1 79 ? -7.113 -19.641 5.066 1 98.06 79 LEU A O 1
ATOM 630 N N . ASN A 1 80 ? -5.453 -20.484 6.258 1 97.31 80 ASN A N 1
ATOM 631 C CA . ASN A 1 80 ? -4.93 -21.125 5.059 1 97.31 80 ASN A CA 1
ATOM 632 C C . ASN A 1 80 ? -5.926 -22.125 4.477 1 97.31 80 ASN A C 1
ATOM 634 O O . ASN A 1 80 ? -6.539 -22.891 5.215 1 97.31 80 ASN A O 1
ATOM 638 N N . ASN A 1 81 ? -6.133 -22.016 3.141 1 96.5 81 ASN A N 1
ATOM 639 C CA . ASN A 1 81 ? -7.039 -22.891 2.398 1 96.5 81 ASN A CA 1
ATOM 640 C C . ASN A 1 81 ? -8.5 -22.547 2.695 1 96.5 81 ASN A C 1
ATOM 642 O O . ASN A 1 81 ? -9.383 -23.406 2.523 1 96.5 81 ASN A O 1
ATOM 646 N N . LEU A 1 82 ? -8.719 -21.391 3.17 1 97.25 82 LEU A N 1
ATOM 647 C CA . LEU A 1 82 ? -10.078 -20.922 3.416 1 97.25 82 LEU A CA 1
ATOM 648 C C . LEU A 1 82 ? -10.805 -20.656 2.104 1 97.25 82 LEU A C 1
ATOM 650 O O . LEU A 1 82 ? -10.258 -20 1.211 1 97.25 82 LEU A O 1
ATOM 654 N N . PRO A 1 83 ? -12.031 -21.188 1.995 1 97.62 83 PRO A N 1
ATOM 655 C CA . PRO A 1 83 ? -12.812 -20.812 0.813 1 97.62 83 PRO A CA 1
ATOM 656 C C . PRO A 1 83 ? -13.281 -19.359 0.843 1 97.62 83 PRO A C 1
ATOM 658 O O . PRO A 1 83 ? -13.805 -18.906 1.858 1 97.62 83 PRO A O 1
ATOM 661 N N . VAL A 1 84 ? -13.039 -18.656 -0.225 1 97.31 84 VAL A N 1
ATOM 662 C CA . VAL A 1 84 ? -13.5 -17.281 -0.428 1 97.31 84 VAL A CA 1
ATOM 663 C C . VAL A 1 84 ? -14.141 -17.156 -1.81 1 97.31 84 VAL A C 1
ATOM 665 O O . VAL A 1 84 ? -13.438 -17.156 -2.826 1 97.31 84 VAL A O 1
ATOM 668 N N . GLN A 1 85 ? -15.492 -17.016 -1.776 1 95.44 85 GLN A N 1
ATOM 669 C CA . GLN A 1 85 ? -16.234 -17.078 -3.025 1 95.44 85 GLN A CA 1
ATOM 670 C C . GLN A 1 85 ? -15.938 -18.359 -3.791 1 95.44 85 GLN A C 1
ATOM 672 O O . GLN A 1 85 ? -16.141 -19.469 -3.275 1 95.44 85 GLN A O 1
ATOM 677 N N . HIS A 1 86 ? -15.453 -18.281 -4.965 1 93.62 86 HIS A N 1
ATOM 678 C CA . HIS A 1 86 ? -15.242 -19.469 -5.777 1 93.62 86 HIS A CA 1
ATOM 679 C C . HIS A 1 86 ? -13.797 -19.938 -5.711 1 93.62 86 HIS A C 1
ATOM 681 O O . HIS A 1 86 ? -13.383 -20.812 -6.484 1 93.62 86 HIS A O 1
ATOM 687 N N . LYS A 1 87 ? -13.047 -19.375 -4.77 1 95.19 87 LYS A N 1
ATOM 688 C CA . LYS A 1 87 ? -11.633 -19.719 -4.66 1 95.19 87 LYS A CA 1
ATOM 689 C C . LYS A 1 87 ? -11.289 -20.203 -3.252 1 95.19 87 LYS A C 1
ATOM 691 O O . LYS A 1 87 ? -12.109 -20.109 -2.338 1 95.19 87 LYS A O 1
ATOM 696 N N . ARG A 1 88 ? -10.086 -20.859 -3.172 1 96.62 88 ARG A N 1
ATOM 697 C CA . ARG A 1 88 ? -9.453 -21.172 -1.893 1 96.62 88 ARG A CA 1
ATOM 698 C C . ARG A 1 88 ? -8.133 -20.422 -1.729 1 96.62 88 ARG A C 1
ATOM 700 O O . ARG A 1 88 ? -7.219 -20.594 -2.537 1 96.62 88 ARG A O 1
ATOM 707 N N . ILE A 1 89 ? -8.062 -19.688 -0.654 1 97.56 89 ILE A N 1
ATOM 708 C CA . ILE A 1 89 ? -6.926 -18.781 -0.544 1 97.56 89 ILE A CA 1
ATOM 709 C C . ILE A 1 89 ? -5.746 -19.516 0.094 1 97.56 89 ILE A C 1
ATOM 711 O O . ILE A 1 89 ? -5.934 -20.5 0.824 1 97.56 89 ILE A O 1
ATOM 715 N N . LYS A 1 90 ? -4.605 -19.047 -0.222 1 96.75 90 LYS A N 1
ATOM 716 C CA . LYS A 1 90 ? -3.363 -19.5 0.399 1 96.75 90 LYS A CA 1
ATOM 717 C C . LYS A 1 90 ? -2.736 -18.391 1.241 1 96.75 90 LYS A C 1
ATOM 719 O O . LYS A 1 90 ? -2.555 -17.266 0.765 1 96.75 90 LYS A O 1
ATOM 724 N N . VAL A 1 91 ? -2.43 -18.688 2.467 1 97.94 91 VAL A N 1
ATOM 725 C CA . VAL A 1 91 ? -1.854 -17.734 3.404 1 97.94 91 VAL A CA 1
ATOM 726 C C . VAL A 1 91 ? -0.443 -18.172 3.791 1 97.94 91 VAL A C 1
ATOM 728 O O . VAL A 1 91 ? -0.247 -19.281 4.289 1 97.94 91 VAL A O 1
ATOM 731 N N . SER A 1 92 ? 0.481 -17.281 3.535 1 96.62 92 SER A N 1
ATOM 732 C CA . SER A 1 92 ? 1.865 -17.609 3.869 1 96.62 92 SER A CA 1
ATOM 733 C C . SER A 1 92 ? 2.643 -16.344 4.25 1 96.62 92 SER A C 1
ATOM 735 O O . SER A 1 92 ? 2.146 -15.234 4.086 1 96.62 92 SER A O 1
ATOM 737 N N . TYR A 1 93 ? 3.844 -16.547 4.828 1 95.94 93 TYR A N 1
ATOM 738 C CA . TYR A 1 93 ? 4.688 -15.398 5.137 1 95.94 93 TYR A CA 1
ATOM 739 C C . TYR A 1 93 ? 5.152 -14.703 3.861 1 95.94 93 TYR A C 1
ATOM 741 O O . TYR A 1 93 ? 5.539 -15.359 2.895 1 95.94 93 TYR A O 1
ATOM 749 N N . ALA A 1 94 ? 5.039 -13.406 3.918 1 95.81 94 ALA A N 1
ATOM 750 C CA . ALA A 1 94 ? 5.574 -12.625 2.805 1 95.81 94 ALA A CA 1
ATOM 751 C C . ALA A 1 94 ? 7.098 -12.648 2.805 1 95.81 94 ALA A C 1
ATOM 753 O O . ALA A 1 94 ? 7.727 -12.586 3.863 1 95.81 94 ALA A O 1
ATOM 754 N N . ARG A 1 95 ? 7.586 -12.742 1.674 1 91.56 95 ARG A N 1
ATOM 755 C CA . ARG A 1 95 ? 9.031 -12.648 1.529 1 91.56 95 ARG A CA 1
ATOM 756 C C . ARG A 1 95 ? 9.477 -11.188 1.4 1 91.56 95 ARG A C 1
ATOM 758 O O . ARG A 1 95 ? 8.781 -10.383 0.773 1 91.56 95 ARG A O 1
ATOM 765 N N . PRO A 1 96 ? 10.617 -10.852 1.997 1 90.5 96 PRO A N 1
ATOM 766 C CA . PRO A 1 96 ? 11.102 -9.484 1.825 1 90.5 96 PRO A CA 1
ATOM 767 C C . PRO A 1 96 ? 11.32 -9.109 0.36 1 90.5 96 PRO A C 1
ATOM 769 O O . PRO A 1 96 ? 11.758 -9.953 -0.434 1 90.5 96 PRO A O 1
ATOM 772 N N . PRO A 1 97 ? 11.039 -7.879 0.094 1 88.62 97 PRO A N 1
ATOM 773 C CA . PRO A 1 97 ? 11.25 -7.461 -1.294 1 88.62 97 PRO A CA 1
ATOM 774 C C . PRO A 1 97 ? 12.727 -7.434 -1.685 1 88.62 97 PRO A C 1
ATOM 776 O O . PRO A 1 97 ? 13.586 -7.199 -0.835 1 88.62 97 PRO A O 1
ATOM 779 N N . GLY A 1 98 ? 12.984 -7.734 -2.92 1 90.69 98 GLY A N 1
ATOM 780 C CA . GLY A 1 98 ? 14.344 -7.754 -3.439 1 90.69 98 GLY A CA 1
ATOM 781 C C . GLY A 1 98 ? 14.438 -8.352 -4.832 1 90.69 98 GLY A C 1
ATOM 782 O O . GLY A 1 98 ? 13.445 -8.844 -5.371 1 90.69 98 GLY A O 1
ATOM 783 N N . GLU A 1 99 ? 15.578 -8.242 -5.383 1 91.75 99 GLU A N 1
ATOM 784 C CA . GLU A 1 99 ? 15.812 -8.75 -6.73 1 91.75 99 GLU A CA 1
ATOM 785 C C . GLU A 1 99 ? 15.727 -10.273 -6.766 1 91.75 99 GLU A C 1
ATOM 787 O O . GLU A 1 99 ? 15.344 -10.859 -7.781 1 91.75 99 GLU A O 1
ATOM 792 N N . ASP A 1 100 ? 15.977 -10.859 -5.688 1 94.38 100 ASP A N 1
ATOM 793 C CA . ASP A 1 100 ? 16.062 -12.32 -5.621 1 94.38 100 ASP A CA 1
ATOM 794 C C . ASP A 1 100 ? 14.68 -12.953 -5.754 1 94.38 100 ASP A C 1
ATOM 796 O O . ASP A 1 100 ? 14.57 -14.156 -6 1 94.38 100 ASP A O 1
ATOM 800 N N . ILE A 1 101 ? 13.703 -12.18 -5.59 1 93.81 101 ILE A N 1
ATOM 801 C CA . ILE A 1 101 ? 12.375 -12.781 -5.648 1 93.81 101 ILE A CA 1
ATOM 802 C C . ILE A 1 101 ? 11.688 -12.391 -6.953 1 93.81 101 ILE A C 1
ATOM 804 O O . ILE A 1 101 ? 10.477 -12.594 -7.113 1 93.81 101 ILE A O 1
ATOM 808 N N . LYS A 1 102 ? 12.398 -11.828 -7.828 1 93.5 102 LYS A N 1
ATOM 809 C CA . LYS A 1 102 ? 11.906 -11.523 -9.172 1 93.5 102 LYS A CA 1
ATOM 810 C C . LYS A 1 102 ? 12.148 -12.695 -10.117 1 93.5 102 LYS A C 1
ATOM 812 O O . LYS A 1 102 ? 13.117 -13.445 -9.953 1 93.5 102 LYS A O 1
ATOM 817 N N . GLU A 1 103 ? 11.195 -12.797 -11.078 1 95.69 103 GLU A N 1
ATOM 818 C CA . GLU A 1 103 ? 11.344 -13.812 -12.117 1 95.69 103 GLU A CA 1
ATOM 819 C C . GLU A 1 103 ? 11.5 -15.203 -11.516 1 95.69 103 GLU A C 1
ATOM 821 O O . GLU A 1 103 ? 12.367 -15.977 -11.93 1 95.69 103 GLU A O 1
ATOM 826 N N . THR A 1 104 ? 10.766 -15.461 -10.461 1 97.06 104 THR A N 1
ATOM 827 C CA . THR A 1 104 ? 10.852 -16.75 -9.766 1 97.06 104 THR A CA 1
ATOM 828 C C . THR A 1 104 ? 9.734 -17.672 -10.219 1 97.06 104 THR A C 1
ATOM 830 O O . THR A 1 104 ? 9.734 -18.859 -9.891 1 97.06 104 THR A O 1
ATOM 833 N N . ASN A 1 105 ? 8.773 -17.172 -10.93 1 96.94 105 ASN A N 1
ATOM 834 C CA . ASN A 1 105 ? 7.629 -17.938 -11.406 1 96.94 105 ASN A CA 1
ATOM 835 C C . ASN A 1 105 ? 7.875 -18.5 -12.805 1 96.94 105 ASN A C 1
ATOM 837 O O . ASN A 1 105 ? 8.148 -17.75 -13.734 1 96.94 105 ASN A O 1
ATOM 841 N N . LEU A 1 106 ? 7.688 -19.766 -12.922 1 98.38 106 LEU A N 1
ATOM 842 C CA . LEU A 1 106 ? 7.953 -20.406 -14.203 1 98.38 106 LEU A CA 1
ATOM 843 C C . LEU A 1 106 ? 6.652 -20.875 -14.852 1 98.38 106 LEU A C 1
ATOM 845 O O . LEU A 1 106 ? 5.754 -21.375 -14.164 1 98.38 106 LEU A O 1
ATOM 849 N N . TYR A 1 107 ? 6.648 -20.656 -16.156 1 97.94 107 TYR A N 1
ATOM 850 C CA . TYR A 1 107 ? 5.637 -21.219 -17.047 1 97.94 107 TYR A CA 1
ATOM 851 C C . TYR A 1 107 ? 6.152 -22.469 -17.75 1 97.94 107 TYR A C 1
ATOM 853 O O . TYR A 1 107 ? 7.188 -22.422 -18.422 1 97.94 107 TYR A O 1
ATOM 861 N N . ILE A 1 108 ? 5.371 -23.578 -17.625 1 98.38 108 ILE A N 1
ATOM 862 C CA . ILE A 1 108 ? 5.836 -24.875 -18.125 1 98.38 108 ILE A CA 1
ATOM 863 C C . ILE A 1 108 ? 4.805 -25.453 -19.078 1 98.38 108 ILE A C 1
ATOM 865 O O . ILE A 1 108 ? 3.625 -25.578 -18.75 1 98.38 108 ILE A O 1
ATOM 869 N N . GLN A 1 109 ? 5.289 -25.797 -20.234 1 98.06 109 GLN A N 1
ATOM 870 C CA . GLN A 1 109 ? 4.441 -26.422 -21.25 1 98.06 109 GLN A CA 1
ATOM 871 C C . GLN A 1 109 ? 4.863 -27.875 -21.484 1 98.06 109 GLN A C 1
ATOM 873 O O . GLN A 1 109 ? 5.969 -28.266 -21.109 1 98.06 109 GLN A O 1
ATOM 878 N N . ASN A 1 110 ? 3.908 -28.609 -22.062 1 98 110 ASN A N 1
ATOM 879 C CA . ASN A 1 110 ? 4.121 -29.984 -22.484 1 98 110 ASN A CA 1
ATOM 880 C C . ASN A 1 110 ? 4.297 -30.922 -21.297 1 98 110 ASN A C 1
ATOM 882 O O . ASN A 1 110 ? 5.098 -31.859 -21.344 1 98 110 ASN A O 1
ATOM 886 N N . ILE A 1 111 ? 3.613 -30.578 -20.297 1 97.62 111 ILE A N 1
ATOM 887 C CA . ILE A 1 111 ? 3.533 -31.5 -19.172 1 97.62 111 ILE A CA 1
ATOM 888 C C . ILE A 1 111 ? 2.635 -32.688 -19.516 1 97.62 111 ILE A C 1
ATOM 890 O O . ILE A 1 111 ? 1.525 -32.5 -20.031 1 97.62 111 ILE A O 1
ATOM 894 N N . PRO A 1 112 ? 3.158 -33.844 -19.281 1 96.69 112 PRO A N 1
ATOM 895 C CA . PRO A 1 112 ? 2.264 -34.969 -19.531 1 96.69 112 PRO A CA 1
ATOM 896 C C . PRO A 1 112 ? 0.919 -34.844 -18.812 1 96.69 112 PRO A C 1
ATOM 898 O O . PRO A 1 112 ? 0.87 -34.438 -17.656 1 96.69 112 PRO A O 1
ATOM 901 N N . ARG A 1 113 ? -0.119 -35.188 -19.438 1 94.69 113 ARG A N 1
ATOM 902 C CA . ARG A 1 113 ? -1.465 -34.969 -18.922 1 94.69 113 ARG A CA 1
ATOM 903 C C . ARG A 1 113 ? -1.723 -35.812 -17.672 1 94.69 113 ARG A C 1
ATO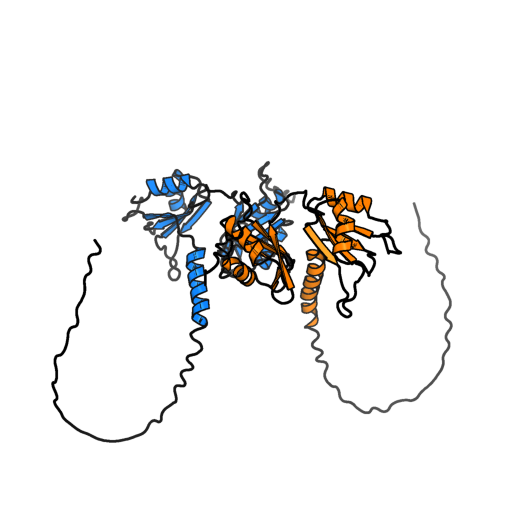M 905 O O . ARG A 1 113 ? -2.635 -35.531 -16.906 1 94.69 113 ARG A O 1
ATOM 912 N N . SER A 1 114 ? -0.979 -36.875 -17.531 1 94.31 114 SER A N 1
ATOM 913 C CA . SER A 1 114 ? -1.153 -37.781 -16.391 1 94.31 114 SER A CA 1
ATOM 914 C C . SER A 1 114 ? -0.493 -37.219 -15.141 1 94.31 114 SER A C 1
ATOM 916 O O . SER A 1 114 ? -0.701 -37.719 -14.039 1 94.31 114 SER A O 1
ATOM 918 N N . TYR A 1 115 ? 0.27 -36.156 -15.297 1 95.69 115 TYR A N 1
ATOM 919 C CA . TYR A 1 115 ? 1.029 -35.625 -14.172 1 95.69 115 TYR A CA 1
ATOM 920 C C . TYR A 1 115 ? 0.104 -35 -13.133 1 95.69 115 TYR A C 1
ATOM 922 O O . TYR A 1 115 ? -0.846 -34.281 -13.477 1 95.69 115 TYR A O 1
ATOM 930 N N . THR A 1 116 ? 0.381 -35.312 -11.914 1 95.31 116 THR A N 1
ATOM 931 C CA . THR A 1 116 ? -0.242 -34.688 -10.766 1 95.31 116 THR A CA 1
ATOM 932 C C . THR A 1 116 ? 0.61 -33.5 -10.281 1 95.31 116 THR A C 1
ATOM 934 O O . THR A 1 116 ? 1.747 -33.344 -10.727 1 95.31 116 THR A O 1
ATOM 937 N N . LEU A 1 117 ? 0.046 -32.75 -9.398 1 95.19 117 LEU A N 1
ATOM 938 C CA . LEU A 1 117 ? 0.789 -31.641 -8.789 1 95.19 117 LEU A CA 1
ATOM 939 C C . LEU A 1 117 ? 2.014 -32.156 -8.047 1 95.19 117 LEU A C 1
ATOM 941 O O . LEU A 1 117 ? 3.072 -31.516 -8.062 1 95.19 117 LEU A O 1
ATOM 945 N N . ASP A 1 118 ? 1.887 -33.25 -7.438 1 96.5 118 ASP A N 1
ATOM 946 C CA . ASP A 1 118 ? 2.996 -33.844 -6.695 1 96.5 118 ASP A CA 1
ATOM 947 C C . ASP A 1 118 ? 4.133 -34.25 -7.633 1 96.5 118 ASP A C 1
ATOM 949 O O . ASP A 1 118 ? 5.309 -34.062 -7.312 1 96.5 118 ASP A O 1
ATOM 953 N N . GLN A 1 119 ? 3.777 -34.812 -8.734 1 95.94 119 GLN A N 1
ATOM 954 C CA . GLN A 1 119 ? 4.785 -35.219 -9.711 1 95.94 119 GLN A CA 1
ATOM 955 C C . GLN A 1 119 ? 5.496 -34 -10.297 1 95.94 119 GLN A C 1
ATOM 957 O O . GLN A 1 119 ? 6.711 -34.031 -10.508 1 95.94 119 GLN A O 1
ATOM 962 N N . LEU A 1 120 ? 4.719 -32.938 -10.516 1 97.25 120 LEU A N 1
ATOM 963 C CA . LEU A 1 120 ? 5.316 -31.688 -10.969 1 97.25 120 LEU A CA 1
ATOM 964 C C . LEU A 1 120 ? 6.309 -31.156 -9.945 1 97.25 120 LEU A C 1
ATOM 966 O O . LEU A 1 120 ? 7.418 -30.75 -10.305 1 97.25 120 LEU A O 1
ATOM 970 N N . GLU A 1 121 ? 5.895 -31.141 -8.75 1 97.62 121 GLU A N 1
ATOM 971 C CA . GLU A 1 121 ? 6.762 -30.688 -7.668 1 97.62 121 GLU A CA 1
ATOM 972 C C . GLU A 1 121 ? 8.047 -31.516 -7.605 1 97.62 121 GLU A C 1
ATOM 974 O O . GLU A 1 121 ? 9.133 -30.969 -7.434 1 97.62 121 GLU A O 1
ATOM 979 N N . GLU A 1 122 ? 7.91 -32.812 -7.707 1 96.75 122 GLU A N 1
ATOM 980 C CA . GLU A 1 122 ? 9.062 -33.719 -7.66 1 96.75 122 GLU A CA 1
ATOM 981 C C . GLU A 1 122 ? 10.062 -33.375 -8.773 1 96.75 122 GLU A C 1
ATOM 983 O O . GLU A 1 122 ? 11.273 -33.406 -8.547 1 96.75 122 GLU A O 1
ATOM 988 N N . LEU A 1 123 ? 9.57 -33.062 -9.875 1 96.25 123 LEU A N 1
ATOM 989 C CA . LEU A 1 123 ? 10.391 -32.75 -11.047 1 96.25 123 LEU A CA 1
ATOM 990 C C . LEU A 1 123 ? 11.227 -31.5 -10.82 1 96.25 123 LEU A C 1
ATOM 992 O O . LEU A 1 123 ? 12.367 -31.422 -11.266 1 96.25 123 LEU A O 1
ATOM 996 N N . PHE A 1 124 ? 10.688 -30.562 -10.086 1 98.38 124 PHE A N 1
ATOM 997 C CA . PHE A 1 124 ? 11.312 -29.234 -10.062 1 98.38 124 PHE A CA 1
ATOM 998 C C . PHE A 1 124 ? 11.93 -28.953 -8.703 1 98.38 124 PHE A C 1
ATOM 1000 O O . PHE A 1 124 ? 12.734 -28.031 -8.562 1 98.38 124 PHE A O 1
ATOM 1007 N N . SER A 1 125 ? 11.617 -29.719 -7.703 1 98.19 125 SER A N 1
ATOM 1008 C CA . SER A 1 125 ? 12.039 -29.422 -6.336 1 98.19 125 SER A CA 1
ATOM 1009 C C . SER A 1 125 ? 13.547 -29.578 -6.18 1 98.19 125 SER A C 1
ATOM 1011 O O . SER A 1 125 ? 14.133 -29.078 -5.227 1 98.19 125 SER A O 1
ATOM 1013 N N . VAL A 1 126 ? 14.195 -30.375 -7.07 1 97.62 126 VAL A N 1
ATOM 1014 C CA . VAL A 1 126 ? 15.633 -30.625 -7.004 1 97.62 126 VAL A CA 1
ATOM 1015 C C . VAL A 1 126 ? 16.391 -29.312 -7.215 1 97.62 126 VAL A C 1
ATOM 1017 O O . VAL A 1 126 ? 17.562 -29.188 -6.852 1 97.62 126 VAL A O 1
ATOM 1020 N N . TYR A 1 127 ? 15.711 -28.281 -7.77 1 98.44 127 TYR A N 1
ATOM 1021 C CA . TYR A 1 127 ? 16.391 -27.047 -8.109 1 98.44 127 TYR A CA 1
ATOM 1022 C C . TYR A 1 127 ? 16.219 -26 -7.012 1 98.44 127 TYR A C 1
ATOM 1024 O O . TYR A 1 127 ? 16.844 -24.938 -7.051 1 98.44 127 TYR A O 1
ATOM 1032 N N . GLY A 1 128 ? 15.312 -26.266 -6.082 1 98.12 128 GLY A N 1
ATOM 1033 C CA . GLY A 1 128 ? 15.117 -25.312 -5 1 98.12 128 GLY A CA 1
ATOM 1034 C C . GLY A 1 128 ? 13.758 -25.438 -4.34 1 98.12 128 GLY A C 1
ATOM 1035 O O . GLY A 1 128 ? 13 -26.359 -4.633 1 98.12 128 GLY A O 1
ATOM 1036 N N . GLN A 1 129 ? 13.523 -24.516 -3.402 1 97.06 129 GLN A N 1
ATOM 1037 C CA . GLN A 1 129 ? 12.273 -24.5 -2.654 1 97.06 129 GLN A CA 1
ATOM 1038 C C . GLN A 1 129 ? 11.133 -23.938 -3.492 1 97.06 129 GLN A C 1
ATOM 1040 O O . GLN A 1 129 ? 11.227 -22.797 -3.982 1 97.06 129 GLN A O 1
ATOM 1045 N N . ILE A 1 130 ? 10.117 -24.719 -3.611 1 97 130 ILE A N 1
ATOM 1046 C CA . ILE A 1 130 ? 8.93 -24.297 -4.355 1 97 130 ILE A CA 1
ATOM 1047 C C . ILE A 1 130 ? 7.922 -23.656 -3.404 1 97 130 ILE A C 1
ATOM 1049 O O . ILE A 1 130 ? 7.516 -24.281 -2.418 1 97 130 ILE A O 1
ATOM 1053 N N . VAL A 1 131 ? 7.473 -22.438 -3.816 1 93.88 131 VAL A N 1
ATOM 1054 C CA . VAL A 1 131 ? 6.562 -21.688 -2.959 1 93.88 131 VAL A CA 1
ATOM 1055 C C . VAL A 1 131 ? 5.125 -21.875 -3.443 1 93.88 131 VAL A C 1
ATOM 1057 O O . VAL A 1 131 ? 4.188 -21.906 -2.641 1 93.88 131 VAL A O 1
ATOM 1060 N N . GLN A 1 132 ? 4.984 -21.984 -4.699 1 92.81 132 GLN A N 1
ATOM 1061 C CA . GLN A 1 132 ? 3.676 -22.156 -5.32 1 92.81 132 GLN A CA 1
ATOM 1062 C C . GLN A 1 132 ? 3.758 -23.094 -6.531 1 92.81 132 GLN A C 1
ATOM 1064 O O . GLN A 1 132 ? 4.797 -23.156 -7.191 1 92.81 132 GLN A O 1
ATOM 1069 N N . LYS A 1 133 ? 2.656 -23.734 -6.766 1 95.31 133 LYS A N 1
ATOM 1070 C CA . LYS A 1 133 ? 2.545 -24.578 -7.945 1 95.31 133 LYS A CA 1
ATOM 1071 C C . LYS A 1 133 ? 1.094 -24.688 -8.406 1 95.31 133 LYS A C 1
ATOM 1073 O O . LYS A 1 133 ? 0.171 -24.625 -7.594 1 95.31 133 LYS A O 1
ATOM 1078 N N . ASN A 1 134 ? 1.012 -24.844 -9.703 1 94.06 134 ASN A N 1
ATOM 1079 C CA . ASN A 1 134 ? -0.321 -24.938 -10.289 1 94.06 134 ASN A CA 1
ATOM 1080 C C . ASN A 1 134 ? -0.297 -25.703 -11.609 1 94.06 134 ASN A C 1
ATOM 1082 O O . ASN A 1 134 ? 0.645 -25.562 -12.391 1 94.06 134 ASN A O 1
ATOM 1086 N N . LEU A 1 135 ? -1.353 -26.531 -11.789 1 95.56 135 LEU A N 1
ATOM 1087 C CA . LEU A 1 135 ? -1.6 -27.219 -13.055 1 95.56 135 LEU A CA 1
ATOM 1088 C C . LEU A 1 135 ? -2.922 -26.766 -13.664 1 95.56 135 LEU A C 1
ATOM 1090 O O . LEU A 1 135 ? -3.969 -26.844 -13.016 1 95.56 135 LEU A O 1
ATOM 1094 N N . LEU A 1 136 ? -2.867 -26.344 -14.891 1 94.25 136 LEU A N 1
ATOM 1095 C CA . LEU A 1 136 ? -4.07 -25.797 -15.516 1 94.25 136 LEU A CA 1
ATOM 1096 C C . LEU A 1 136 ? -4.953 -26.922 -16.062 1 94.25 136 LEU A C 1
ATOM 1098 O O . LEU A 1 136 ? -4.449 -27.922 -16.578 1 94.25 136 LEU A O 1
ATOM 1102 N N . LYS A 1 137 ? -6.223 -26.75 -15.891 1 92.75 137 LYS A N 1
ATOM 1103 C CA . LYS A 1 137 ? -7.23 -27.672 -16.406 1 92.75 137 LYS A CA 1
ATOM 1104 C C . LYS A 1 137 ? -8.156 -26.969 -17.406 1 92.75 137 LYS A C 1
ATOM 1106 O O . LYS A 1 137 ? -8.336 -25.75 -17.344 1 92.75 137 LYS A O 1
ATOM 1111 N N . ASP A 1 138 ? -8.617 -27.766 -18.297 1 91.81 138 ASP A N 1
ATOM 1112 C CA . ASP A 1 138 ? -9.648 -27.25 -19.203 1 91.81 138 ASP A CA 1
ATOM 1113 C C . ASP A 1 138 ? -10.906 -26.859 -18.422 1 91.81 138 ASP A C 1
ATOM 1115 O O . ASP A 1 138 ? -11.406 -27.641 -17.609 1 91.81 138 ASP A O 1
ATOM 1119 N N . LYS A 1 139 ? -11.445 -25.672 -18.734 1 86.12 139 LYS A N 1
ATOM 1120 C CA . LYS A 1 139 ? -12.547 -25.156 -17.938 1 86.12 139 LYS A CA 1
ATOM 1121 C C . LYS A 1 139 ? -13.828 -25.938 -18.188 1 86.12 139 LYS A C 1
ATOM 1123 O O . LYS A 1 139 ? -14.648 -26.094 -17.281 1 86.12 139 LYS A O 1
ATOM 1128 N N . VAL A 1 140 ? -14 -26.406 -19.328 1 89.25 140 VAL A N 1
ATOM 1129 C CA . VAL A 1 140 ? -15.234 -27.094 -19.719 1 89.25 140 VAL A CA 1
ATOM 1130 C C . VAL A 1 140 ? -15.141 -28.578 -19.344 1 89.25 140 VAL A C 1
ATOM 1132 O O . VAL A 1 140 ? -16.016 -29.109 -18.656 1 89.25 140 VAL A O 1
ATOM 1135 N N . THR A 1 141 ? -14.086 -29.281 -19.656 1 90.81 141 THR A N 1
ATOM 1136 C CA . THR A 1 141 ? -13.953 -30.719 -19.5 1 90.81 141 THR A CA 1
ATOM 1137 C C . THR A 1 141 ? -13.328 -31.062 -18.156 1 90.81 141 THR A C 1
ATOM 1139 O O . THR A 1 141 ? -13.453 -32.188 -17.672 1 90.81 141 THR A O 1
ATOM 1142 N N . GLY A 1 142 ? -12.492 -30.094 -17.562 1 89.56 142 GLY A N 1
ATOM 1143 C CA . GLY A 1 142 ? -11.797 -30.359 -16.312 1 89.56 142 GLY A CA 1
ATOM 1144 C C . GLY A 1 142 ? -10.516 -31.156 -16.5 1 89.56 142 GLY A C 1
ATOM 1145 O O . GLY A 1 142 ? -9.844 -31.484 -15.531 1 89.56 142 GLY A O 1
ATOM 1146 N N . LEU A 1 143 ? -10.25 -31.5 -17.703 1 91.12 143 LEU A N 1
ATOM 1147 C CA . LEU A 1 143 ? -9.07 -32.312 -18 1 91.12 143 LEU A CA 1
ATOM 1148 C C . LEU A 1 143 ? -7.805 -31.453 -17.984 1 91.12 143 LEU A C 1
ATOM 1150 O O . LEU A 1 143 ? -7.859 -30.266 -18.312 1 91.12 143 LEU A O 1
ATOM 1154 N N . PRO A 1 144 ? -6.688 -32.031 -17.703 1 92.12 144 PRO A N 1
ATOM 1155 C CA . PRO A 1 144 ? -5.426 -31.266 -17.703 1 92.12 144 PRO A CA 1
ATOM 1156 C C . PRO A 1 144 ? -5.062 -30.734 -19.078 1 92.12 144 PRO A C 1
ATOM 1158 O O . PRO A 1 144 ? -5.266 -31.422 -20.094 1 92.12 144 PRO A O 1
ATOM 1161 N N . ARG A 1 145 ? -4.445 -29.547 -19.141 1 94.56 145 ARG A N 1
ATOM 1162 C CA . ARG A 1 145 ? -4.078 -28.875 -20.391 1 94.56 145 ARG A CA 1
ATOM 1163 C C . ARG A 1 145 ? -2.613 -29.125 -20.734 1 94.56 145 ARG A C 1
ATOM 1165 O O . ARG A 1 145 ? -2.154 -28.766 -21.812 1 94.56 145 ARG A O 1
ATOM 1172 N N . GLY A 1 146 ? -1.873 -29.703 -19.781 1 95.94 146 GLY A N 1
ATOM 1173 C CA . GLY A 1 146 ? -0.447 -29.906 -19.984 1 95.94 146 GLY A CA 1
ATOM 1174 C C . GLY A 1 146 ? 0.371 -28.641 -19.766 1 95.94 146 GLY A C 1
ATOM 1175 O O . GLY A 1 146 ? 1.442 -28.484 -20.344 1 95.94 146 GLY A O 1
ATOM 1176 N N . VAL A 1 147 ? -0.207 -27.719 -19.078 1 97.19 147 VAL A N 1
ATOM 1177 C CA . VAL A 1 147 ? 0.443 -26.453 -18.75 1 97.19 147 VAL A CA 1
ATOM 1178 C C . VAL A 1 147 ? 0.396 -26.219 -17.234 1 97.19 147 VAL A C 1
ATOM 1180 O O . VAL A 1 147 ? -0.624 -26.484 -16.594 1 97.19 147 VAL A O 1
ATOM 1183 N N . GLY A 1 148 ? 1.547 -25.766 -16.703 1 96.81 148 GLY A N 1
ATOM 1184 C CA . GLY A 1 148 ? 1.582 -25.516 -15.273 1 96.81 148 GLY A CA 1
ATOM 1185 C C . GLY A 1 148 ? 2.508 -24.375 -14.883 1 96.81 148 GLY A C 1
ATOM 1186 O O . GLY A 1 148 ? 3.174 -23.797 -15.742 1 96.81 148 GLY A O 1
ATOM 1187 N N . PHE A 1 149 ? 2.445 -24.031 -13.57 1 96.75 149 PHE A N 1
ATOM 1188 C CA . PHE A 1 149 ? 3.283 -23 -12.992 1 96.75 149 PHE A CA 1
ATOM 1189 C C . PHE A 1 149 ? 3.994 -23.5 -11.742 1 96.75 149 PHE A C 1
ATOM 1191 O O . PHE A 1 149 ? 3.404 -24.234 -10.938 1 96.75 149 PHE A O 1
ATOM 1198 N N . VAL A 1 150 ? 5.219 -23.094 -11.688 1 97.88 150 VAL A N 1
ATOM 1199 C CA . VAL A 1 150 ? 6 -23.359 -10.484 1 97.88 150 VAL A CA 1
ATOM 1200 C C . VAL A 1 150 ? 6.734 -22.078 -10.062 1 97.88 150 VAL A C 1
ATOM 1202 O O . VAL A 1 150 ? 7.488 -21.5 -10.844 1 97.88 150 VAL A O 1
ATOM 1205 N N . ARG A 1 151 ? 6.473 -21.672 -8.867 1 96.69 151 ARG A N 1
ATOM 1206 C CA 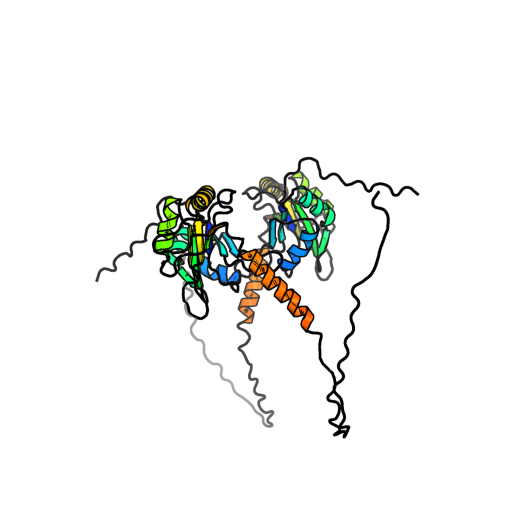. ARG A 1 151 ? 7.176 -20.516 -8.32 1 96.69 151 ARG A CA 1
ATOM 1207 C C . ARG A 1 151 ? 8.219 -20.953 -7.293 1 96.69 151 ARG A C 1
ATOM 1209 O O . ARG A 1 151 ? 7.895 -21.609 -6.305 1 96.69 151 ARG A O 1
ATOM 1216 N N . PHE A 1 152 ? 9.484 -20.5 -7.508 1 97.81 152 PHE A N 1
ATOM 1217 C CA . PHE A 1 152 ? 10.586 -20.812 -6.602 1 97.81 152 PHE A CA 1
ATOM 1218 C C . PHE A 1 152 ? 10.773 -19.703 -5.574 1 97.81 152 PHE A C 1
ATOM 1220 O O . PHE A 1 152 ? 10.234 -18.609 -5.742 1 97.81 152 PHE A O 1
ATOM 1227 N N . ASP A 1 153 ? 11.523 -20 -4.566 1 95.94 153 ASP A N 1
ATOM 1228 C CA . ASP A 1 153 ? 11.836 -19.031 -3.508 1 95.94 153 ASP A CA 1
ATOM 1229 C C . ASP A 1 153 ? 12.82 -17.984 -3.994 1 95.94 153 ASP A C 1
ATOM 1231 O O . ASP A 1 153 ? 12.719 -16.812 -3.623 1 95.94 153 ASP A O 1
ATOM 1235 N N . LYS A 1 154 ? 13.695 -18.406 -4.871 1 97.19 154 LYS A N 1
ATOM 1236 C CA . LYS A 1 154 ? 14.758 -17.516 -5.309 1 97.19 154 LYS A CA 1
ATOM 1237 C C . LYS A 1 154 ? 14.906 -17.531 -6.828 1 97.19 154 LYS A C 1
ATOM 1239 O O . LYS A 1 154 ? 14.742 -18.578 -7.461 1 97.19 154 LYS A O 1
ATOM 1244 N N . LYS A 1 155 ? 15.344 -16.438 -7.297 1 97.94 155 LYS A N 1
ATOM 1245 C CA . LYS A 1 155 ? 15.578 -16.266 -8.727 1 97.94 155 LYS A CA 1
ATOM 1246 C C . LYS A 1 155 ? 16.594 -17.281 -9.234 1 97.94 155 LYS A C 1
ATOM 1248 O O . LYS A 1 155 ? 16.422 -17.875 -10.305 1 97.94 155 LYS A O 1
ATOM 1253 N N . SER A 1 156 ? 17.656 -17.469 -8.461 1 98.31 156 SER A N 1
ATOM 1254 C CA . SER A 1 156 ? 18.719 -18.391 -8.867 1 98.31 156 SER A CA 1
ATOM 1255 C C . SER A 1 156 ? 18.203 -19.812 -9.023 1 98.31 156 SER A C 1
ATOM 1257 O O . SER A 1 156 ? 18.641 -20.547 -9.906 1 98.31 156 SER A O 1
ATOM 1259 N N . GLN A 1 157 ? 17.266 -20.188 -8.266 1 98.56 157 GLN A N 1
ATOM 1260 C CA . GLN A 1 157 ? 16.656 -21.516 -8.336 1 98.56 157 GLN A CA 1
ATOM 1261 C C . GLN A 1 157 ? 15.828 -21.672 -9.617 1 98.56 157 GLN A C 1
ATOM 1263 O O . GLN A 1 157 ? 15.914 -22.703 -10.289 1 98.56 157 GLN A O 1
ATOM 1268 N N . ALA A 1 158 ? 15.078 -20.656 -9.914 1 98.69 158 ALA A N 1
ATOM 1269 C CA . ALA A 1 158 ? 14.281 -20.656 -11.141 1 98.69 158 ALA A CA 1
ATOM 1270 C C . ALA A 1 158 ? 15.164 -20.75 -12.375 1 98.69 158 ALA A C 1
ATOM 1272 O O . ALA A 1 158 ? 14.867 -21.531 -13.297 1 98.69 158 ALA A O 1
ATOM 1273 N N . GLU A 1 159 ? 16.156 -19.984 -12.328 1 98.62 159 GLU A N 1
ATOM 1274 C CA . GLU A 1 159 ? 17.094 -20.016 -13.453 1 98.62 159 GLU A CA 1
ATOM 1275 C C . GLU A 1 159 ? 17.719 -21.391 -13.625 1 98.62 159 GLU A C 1
ATOM 1277 O O . GLU A 1 159 ? 17.875 -21.875 -14.742 1 98.62 159 GLU A O 1
ATOM 1282 N N . ALA A 1 160 ? 18.109 -21.984 -12.547 1 98.75 160 ALA A N 1
ATOM 1283 C CA . ALA A 1 160 ? 18.672 -23.328 -12.586 1 98.75 160 ALA A CA 1
ATOM 1284 C C . ALA A 1 160 ? 17.656 -24.312 -13.172 1 98.75 160 ALA A C 1
ATOM 1286 O O . ALA A 1 160 ? 18.016 -25.188 -13.961 1 98.75 160 ALA A O 1
ATOM 1287 N N . ALA A 1 161 ? 16.453 -24.156 -12.797 1 98.81 161 ALA A N 1
ATOM 1288 C CA . ALA A 1 161 ? 15.406 -25.031 -13.281 1 98.81 161 ALA A CA 1
ATOM 1289 C C . ALA A 1 161 ? 15.211 -24.891 -14.789 1 98.81 161 ALA A C 1
ATOM 1291 O O . ALA A 1 161 ? 15.008 -25.875 -15.5 1 98.81 161 ALA A O 1
ATOM 1292 N N . ILE A 1 162 ? 15.195 -23.656 -15.242 1 98.75 162 ILE A N 1
ATOM 1293 C CA . ILE A 1 162 ? 15.055 -23.406 -16.672 1 98.75 162 ILE A CA 1
ATOM 1294 C C . ILE A 1 162 ? 16.188 -24.094 -17.438 1 98.75 162 ILE A C 1
ATOM 1296 O O . ILE A 1 162 ? 15.961 -24.797 -18.406 1 98.75 162 ILE A O 1
ATOM 1300 N N . SER A 1 163 ? 17.391 -23.859 -16.953 1 98.44 163 SER A N 1
ATOM 1301 C CA . SER A 1 163 ? 18.578 -24.438 -17.578 1 98.44 163 SER A CA 1
ATOM 1302 C C . SER A 1 163 ? 18.531 -25.953 -17.562 1 98.44 163 SER A C 1
ATOM 1304 O O . SER A 1 163 ? 18.938 -26.594 -18.547 1 98.44 163 SER A O 1
ATOM 1306 N N . GLY A 1 164 ? 18.047 -26.516 -16.578 1 98.19 164 GLY A N 1
ATOM 1307 C CA . GLY A 1 164 ? 18.078 -27.953 -16.391 1 98.19 164 GLY A CA 1
ATOM 1308 C C . GLY A 1 164 ? 16.906 -28.672 -17.031 1 98.19 164 GLY A C 1
ATOM 1309 O O . GLY A 1 164 ? 17.016 -29.844 -17.406 1 98.19 164 GLY A O 1
ATOM 1310 N N . MET A 1 165 ? 15.797 -27.984 -17.156 1 98.38 165 MET A N 1
ATOM 1311 C CA . MET A 1 165 ? 14.578 -28.734 -17.469 1 98.38 165 MET A CA 1
ATOM 1312 C C . MET A 1 165 ? 14.047 -28.344 -18.844 1 98.38 165 MET A C 1
ATOM 1314 O O . MET A 1 165 ? 13.266 -29.078 -19.438 1 98.38 165 MET A O 1
ATOM 1318 N N . ASN A 1 166 ? 14.391 -27.125 -19.25 1 98.69 166 ASN A N 1
ATOM 1319 C CA . ASN A 1 166 ? 13.922 -26.75 -20.594 1 98.69 166 ASN A CA 1
ATOM 1320 C C . ASN A 1 166 ? 14.461 -27.703 -21.656 1 98.69 166 ASN A C 1
ATOM 1322 O O . ASN A 1 166 ? 15.664 -27.969 -21.719 1 98.69 166 ASN A O 1
ATOM 1326 N N . GLY A 1 167 ? 13.57 -28.25 -22.5 1 98.25 167 GLY A N 1
ATOM 1327 C CA . GLY A 1 167 ? 13.969 -29.156 -23.578 1 98.25 167 GLY A CA 1
ATOM 1328 C C . GLY A 1 167 ? 14.07 -30.594 -23.141 1 98.25 167 GLY A C 1
ATOM 1329 O O . GLY A 1 167 ? 14.328 -31.484 -23.953 1 98.25 167 GLY A O 1
ATOM 1330 N N . VAL A 1 168 ? 13.805 -30.875 -21.922 1 97.75 168 VAL A N 1
ATOM 1331 C CA . VAL A 1 168 ? 13.898 -32.219 -21.391 1 97.75 168 VAL A CA 1
ATOM 1332 C C . VAL A 1 168 ? 12.562 -32.938 -21.531 1 97.75 168 VAL A C 1
ATOM 1334 O O . VAL A 1 168 ? 11.508 -32.344 -21.281 1 97.75 168 VAL A O 1
ATOM 1337 N N . VAL A 1 169 ? 12.602 -34.125 -21.984 1 97.88 169 VAL A N 1
ATOM 1338 C CA . VAL A 1 169 ? 11.398 -34.969 -22.031 1 97.88 169 VAL A CA 1
ATOM 1339 C C . VAL A 1 169 ? 11.18 -35.625 -20.672 1 97.88 169 VAL A C 1
ATOM 1341 O O . VAL A 1 169 ? 11.984 -36.469 -20.25 1 97.88 169 VAL A O 1
ATOM 1344 N N . PRO A 1 170 ? 10.219 -35.281 -20 1 96.62 170 PRO A N 1
ATOM 1345 C CA . PRO A 1 170 ? 10.008 -35.875 -18.688 1 96.62 170 PRO A CA 1
ATOM 1346 C C . PRO A 1 170 ? 9.539 -37.312 -18.766 1 96.62 170 PRO A C 1
ATOM 1348 O O . PRO A 1 170 ? 9.094 -37.781 -19.812 1 96.62 170 PRO A O 1
ATOM 1351 N N . GLU A 1 171 ? 9.688 -38 -17.641 1 94.12 171 GLU A N 1
ATOM 1352 C CA . GLU A 1 171 ? 9.219 -39.406 -17.578 1 94.12 171 GLU A CA 1
ATOM 1353 C C . GLU A 1 171 ? 7.723 -39.5 -17.891 1 94.12 171 GLU A C 1
ATOM 1355 O O . GLU A 1 171 ? 6.922 -38.75 -17.312 1 94.12 171 GLU A O 1
ATOM 1360 N N . GLY A 1 172 ? 7.477 -40.438 -18.812 1 92.25 172 GLY A N 1
ATOM 1361 C CA . GLY A 1 172 ? 6.078 -40.625 -19.172 1 92.25 172 GLY A CA 1
ATOM 1362 C C . GLY A 1 172 ? 5.594 -39.656 -20.234 1 92.25 172 GLY A C 1
ATOM 1363 O O . GLY A 1 172 ? 4.449 -39.75 -20.688 1 92.25 172 GLY A O 1
ATOM 1364 N N . GLY A 1 173 ? 6.527 -38.781 -20.641 1 93.62 173 GLY A N 1
ATOM 1365 C CA . GLY A 1 173 ? 6.148 -37.812 -21.672 1 93.62 173 GLY A CA 1
ATOM 1366 C C . GLY A 1 173 ? 6.73 -38.156 -23.031 1 93.62 173 GLY A C 1
ATOM 1367 O O . GLY A 1 173 ? 7.602 -39.031 -23.156 1 93.62 173 GLY A O 1
ATOM 1368 N N . THR A 1 174 ? 6.078 -37.5 -24.078 1 94.94 174 THR A N 1
ATOM 1369 C CA . THR A 1 174 ? 6.539 -37.719 -25.438 1 94.94 174 THR A CA 1
ATOM 1370 C C . THR A 1 174 ? 7.152 -36.438 -26.016 1 94.94 174 THR A C 1
ATOM 1372 O O . THR A 1 174 ? 7.867 -36.469 -27.016 1 94.94 174 THR A O 1
ATOM 1375 N N . GLU A 1 175 ? 6.852 -35.312 -25.438 1 97.25 175 GLU A N 1
ATOM 1376 C CA . GLU A 1 175 ? 7.34 -34.031 -25.922 1 97.25 175 GLU A CA 1
ATOM 1377 C C . GLU A 1 175 ? 8.266 -33.375 -24.906 1 97.25 175 GLU A C 1
ATOM 1379 O O . GLU A 1 175 ? 8.094 -33.562 -23.703 1 97.25 175 GLU A O 1
ATOM 1384 N N . PRO A 1 176 ? 9.203 -32.562 -25.375 1 98.25 176 PRO A N 1
ATOM 1385 C CA . PRO A 1 176 ? 10.078 -31.844 -24.453 1 98.25 176 PRO A CA 1
ATOM 1386 C C . PRO A 1 176 ? 9.352 -30.719 -23.719 1 98.25 176 PRO A C 1
ATOM 1388 O O . PRO A 1 176 ? 8.492 -30.062 -24.297 1 98.25 176 PRO A O 1
ATOM 1391 N N . LEU A 1 177 ? 9.734 -30.562 -22.484 1 98.69 177 LEU A N 1
ATOM 1392 C CA . LEU A 1 177 ? 9.203 -29.453 -21.703 1 98.69 177 LEU A CA 1
ATOM 1393 C C . LEU A 1 177 ? 9.68 -28.109 -22.266 1 98.69 177 LEU A C 1
ATOM 1395 O O . LEU A 1 177 ? 10.805 -28.016 -22.766 1 98.69 177 LEU A O 1
ATOM 1399 N N . VAL A 1 178 ? 8.805 -27.109 -22.266 1 98.69 178 VAL A N 1
ATOM 1400 C CA . VAL A 1 178 ? 9.188 -25.719 -22.453 1 98.69 178 VAL A CA 1
ATOM 1401 C C . VAL A 1 178 ? 9.078 -24.969 -21.125 1 98.69 178 VAL A C 1
ATOM 1403 O O . VAL A 1 178 ? 7.992 -24.875 -20.547 1 98.69 178 VAL A O 1
ATOM 1406 N N . VAL A 1 179 ? 10.18 -24.547 -20.625 1 98.75 179 VAL A N 1
ATOM 1407 C CA . VAL A 1 179 ? 10.227 -23.875 -19.328 1 98.75 179 VAL A CA 1
ATOM 1408 C C . VAL A 1 179 ? 10.742 -22.453 -19.516 1 98.75 179 VAL A C 1
ATOM 1410 O O . VAL A 1 179 ? 11.844 -22.25 -20.031 1 98.75 179 VAL A O 1
ATOM 1413 N N . LYS A 1 180 ? 9.945 -21.484 -19.094 1 98.44 180 LYS A N 1
ATOM 1414 C CA . LYS A 1 180 ? 10.344 -20.078 -19.172 1 98.44 180 LYS A CA 1
ATOM 1415 C C . LYS A 1 180 ? 9.797 -19.281 -18 1 98.44 180 LYS A C 1
ATOM 1417 O O . LYS A 1 180 ? 8.922 -19.75 -17.266 1 98.44 180 LYS A O 1
ATOM 1422 N N . VAL A 1 181 ? 10.336 -18.125 -17.797 1 97.94 181 VAL A N 1
ATOM 1423 C CA . VAL A 1 181 ? 9.773 -17.219 -16.797 1 97.94 181 VAL A CA 1
ATOM 1424 C C . VAL A 1 181 ? 8.352 -16.812 -17.203 1 97.94 181 VAL A C 1
ATOM 1426 O O . VAL A 1 181 ? 8.117 -16.422 -18.344 1 97.94 181 VAL A O 1
ATOM 1429 N N . ALA A 1 182 ? 7.465 -17 -16.25 1 95.94 182 ALA A N 1
ATOM 1430 C CA . ALA A 1 182 ? 6.074 -16.641 -16.531 1 95.94 182 ALA A CA 1
ATOM 1431 C C . ALA A 1 182 ? 5.93 -15.133 -16.734 1 95.94 182 ALA A C 1
ATOM 1433 O O . ALA A 1 182 ? 6.566 -14.336 -16.047 1 95.94 182 ALA A O 1
ATOM 1434 N N . GLU A 1 183 ? 5.133 -14.812 -17.703 1 87.12 183 GLU A N 1
ATOM 1435 C CA . GLU A 1 183 ? 4.781 -13.406 -17.844 1 87.12 183 GLU A CA 1
ATOM 1436 C C . GLU A 1 183 ? 3.879 -12.938 -16.719 1 87.12 183 GLU A C 1
ATOM 1438 O O . GLU A 1 183 ? 3.1 -13.719 -16.172 1 87.12 183 GLU A O 1
ATOM 1443 N N . GLU A 1 184 ? 4.094 -11.812 -16.375 1 73.75 184 GLU A N 1
ATOM 1444 C CA . GLU A 1 184 ? 3.309 -11.273 -15.266 1 73.75 184 GLU A CA 1
ATOM 1445 C C . GLU A 1 184 ? 1.824 -11.219 -15.617 1 73.75 184 GLU A C 1
ATOM 1447 O O . GLU A 1 184 ? 1.454 -10.742 -16.688 1 73.75 184 GLU A O 1
ATOM 1452 N N . HIS A 1 185 ? 1.065 -12.18 -14.992 1 64.44 185 HIS A N 1
ATOM 1453 C CA . HIS A 1 185 ? -0.368 -12.32 -15.219 1 64.44 185 HIS A CA 1
ATOM 1454 C C . HIS A 1 185 ? -1.048 -10.953 -15.289 1 64.44 185 HIS A C 1
ATOM 1456 O O . HIS A 1 185 ? -1.902 -10.727 -16.141 1 64.44 185 HIS A O 1
ATOM 1462 N N . GLY A 1 186 ? -0.995 -10.227 -14.211 1 59.44 186 GLY A N 1
ATOM 1463 C CA . GLY A 1 186 ? -1.855 -9.07 -14.023 1 59.44 186 GLY A CA 1
ATOM 1464 C C . GLY A 1 186 ? -1.835 -8.125 -15.211 1 59.44 186 GLY A C 1
ATOM 1465 O O . GLY A 1 186 ? -2.855 -7.516 -15.547 1 59.44 186 GLY A O 1
ATOM 1466 N N . LYS A 1 187 ? -0.75 -8.273 -15.922 1 57.88 187 LYS A N 1
ATOM 1467 C CA . LYS A 1 187 ? -0.639 -7.293 -17 1 57.88 187 LYS A CA 1
ATOM 1468 C C . LYS A 1 187 ? -1.493 -7.699 -18.203 1 57.88 187 LYS A C 1
ATOM 1470 O O . LYS A 1 187 ? -2.172 -6.863 -18.797 1 57.88 187 LYS A O 1
ATOM 1475 N N . MET A 1 188 ? -1.424 -8.984 -18.406 1 56.66 188 MET A N 1
ATOM 1476 C CA . MET A 1 188 ? -2.148 -9.453 -19.594 1 56.66 188 MET A CA 1
ATOM 1477 C C . MET A 1 188 ? -3.656 -9.359 -19.375 1 56.66 188 MET A C 1
ATOM 1479 O O . MET A 1 188 ? -4.387 -8.898 -20.266 1 56.66 188 MET A O 1
ATOM 1483 N N . LYS A 1 189 ? -4.098 -9.797 -18.312 1 61.03 189 LYS A N 1
ATOM 1484 C CA . LYS A 1 189 ? -5.535 -9.742 -18.047 1 61.03 189 LYS A CA 1
ATOM 1485 C C . LYS A 1 189 ? -5.996 -8.305 -17.844 1 61.03 189 LYS A C 1
ATOM 1487 O O . LYS A 1 189 ? -7.074 -7.918 -18.297 1 61.03 189 LYS A O 1
ATOM 1492 N N . ALA A 1 190 ? -5.156 -7.562 -17.141 1 59.09 190 ALA A N 1
ATOM 1493 C CA . ALA A 1 190 ? -5.496 -6.152 -16.969 1 59.09 190 ALA A CA 1
ATOM 1494 C C . ALA A 1 190 ? -5.691 -5.465 -18.312 1 59.09 190 ALA A C 1
ATOM 1496 O O . ALA A 1 190 ? -6.617 -4.668 -18.484 1 59.09 190 ALA A O 1
ATOM 1497 N N . ALA A 1 191 ? -4.859 -5.863 -19.203 1 57.91 191 ALA A N 1
ATOM 1498 C CA . ALA A 1 191 ? -4.953 -5.293 -20.547 1 57.91 191 ALA A CA 1
ATOM 1499 C C . ALA A 1 191 ? -6.281 -5.66 -21.203 1 57.9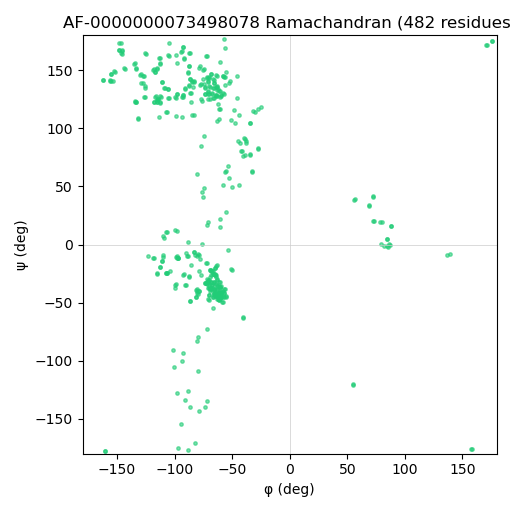1 191 ALA A C 1
ATOM 1501 O O . ALA A 1 191 ? -6.898 -4.832 -21.875 1 57.91 191 ALA A O 1
ATOM 1502 N N . TYR A 1 192 ? -6.574 -6.875 -21 1 54.41 192 TYR A N 1
ATOM 1503 C CA . TYR A 1 192 ? -7.84 -7.34 -21.562 1 54.41 192 TYR A CA 1
ATOM 1504 C C . TYR A 1 192 ? -9.016 -6.605 -20.938 1 54.41 192 TYR A C 1
ATOM 1506 O O . TYR A 1 192 ? -9.93 -6.164 -21.641 1 54.41 192 TYR A O 1
ATOM 1514 N N . TYR A 1 193 ? -9.008 -6.414 -19.672 1 54.06 193 TYR A N 1
ATOM 1515 C CA . TYR A 1 193 ? -10.078 -5.719 -18.969 1 54.06 193 TYR A CA 1
ATOM 1516 C C . TYR A 1 193 ? -10.086 -4.234 -19.312 1 54.06 193 TYR A C 1
ATOM 1518 O O . TYR A 1 193 ? -11.148 -3.623 -19.406 1 54.06 193 TYR A O 1
ATOM 1526 N N . ALA A 1 194 ? -8.875 -3.674 -19.453 1 55.16 194 ALA A N 1
ATOM 1527 C CA . ALA A 1 194 ? -8.773 -2.289 -19.906 1 55.16 194 ALA A CA 1
ATOM 1528 C C . ALA A 1 194 ? -9.344 -2.129 -21.328 1 55.16 194 ALA A C 1
ATOM 1530 O O . ALA A 1 194 ? -10.016 -1.136 -21.625 1 55.16 194 ALA A O 1
ATOM 1531 N N . GLY A 1 195 ? -8.914 -3.037 -22.141 1 47.22 195 GLY A N 1
ATOM 1532 C CA . GLY A 1 195 ? -9.477 -3.039 -23.484 1 47.22 195 GLY A CA 1
ATOM 1533 C C . GLY A 1 195 ? -10.992 -3.168 -23.5 1 47.22 195 GLY A C 1
ATOM 1534 O O . GLY A 1 195 ? -11.664 -2.555 -24.328 1 47.22 195 GLY A O 1
ATOM 1535 N N . TYR A 1 196 ? -11.477 -3.984 -22.688 1 45.34 196 TYR A N 1
ATOM 1536 C CA . TYR A 1 196 ? -12.922 -4.18 -22.594 1 45.34 196 TYR A CA 1
ATOM 1537 C C . TYR A 1 196 ? -13.609 -2.92 -22.078 1 45.34 196 TYR A C 1
ATOM 1539 O O . TYR A 1 196 ? -14.68 -2.545 -22.578 1 45.34 196 TYR A O 1
ATOM 1547 N N . HIS A 1 197 ? -13.047 -2.34 -21.156 1 47.19 197 HIS A N 1
ATOM 1548 C CA . HIS A 1 197 ? -13.617 -1.088 -20.672 1 47.19 197 HIS A CA 1
ATOM 1549 C C . HIS A 1 197 ? -13.414 0.039 -21.672 1 47.19 197 HIS A C 1
ATOM 1551 O O . HIS A 1 197 ? -14.25 0.943 -21.781 1 47.19 197 HIS A O 1
ATOM 1557 N N . ALA A 1 198 ? -12.328 0.1 -22.422 1 44.31 198 ALA A N 1
ATOM 1558 C CA . ALA A 1 198 ? -12.125 1.074 -23.484 1 44.31 198 ALA A CA 1
ATOM 1559 C C . ALA A 1 198 ? -13.047 0.786 -24.672 1 44.31 198 ALA A C 1
ATOM 1561 O O . ALA A 1 198 ? -13.508 1.708 -25.344 1 44.31 198 ALA A O 1
ATOM 1562 N N . GLY A 1 199 ? -13.281 -0.469 -25 1 37.88 199 GLY A N 1
ATOM 1563 C CA . GLY A 1 199 ? -14.148 -0.891 -26.078 1 37.88 199 GLY A CA 1
ATOM 1564 C C . GLY A 1 199 ? -15.625 -0.697 -25.781 1 37.88 199 GLY A C 1
ATOM 1565 O O . GLY A 1 199 ? -16.469 -0.799 -26.672 1 37.88 199 GLY A O 1
ATOM 1566 N N . ILE A 1 200 ? -16.016 -0.821 -24.609 1 41.16 200 ILE A N 1
ATOM 1567 C CA . ILE A 1 200 ? -17.438 -0.649 -24.312 1 41.16 200 ILE A CA 1
ATOM 1568 C C . ILE A 1 200 ? -17.859 0.786 -24.609 1 41.16 200 ILE A C 1
ATOM 1570 O O . ILE A 1 200 ? -19.031 1.045 -24.922 1 41.16 200 ILE A O 1
ATOM 1574 N N . ASN A 1 201 ? -16.969 1.716 -24.547 1 37.5 201 ASN A N 1
ATOM 1575 C CA . ASN A 1 201 ? -17.453 3.062 -24.828 1 37.5 201 ASN A CA 1
ATOM 1576 C C . ASN A 1 201 ? -17.781 3.232 -26.312 1 37.5 201 ASN A C 1
ATOM 1578 O O . ASN A 1 201 ? -18.344 4.254 -26.719 1 37.5 201 ASN A O 1
ATOM 1582 N N . ASN A 1 202 ? -17.109 2.576 -27.125 1 33.91 202 ASN A N 1
ATOM 1583 C CA . ASN A 1 202 ? -17.297 2.938 -28.531 1 33.91 202 ASN A CA 1
ATOM 1584 C C . ASN A 1 202 ? -18.609 2.361 -29.078 1 33.91 202 ASN A C 1
ATOM 1586 O O . ASN A 1 202 ? -18.891 2.475 -30.266 1 33.91 202 ASN A O 1
ATOM 1590 N N . LEU A 1 203 ? -19.094 1.255 -28.5 1 34.22 203 LEU A N 1
ATOM 1591 C CA . LEU A 1 203 ? -20.141 0.592 -29.266 1 34.22 203 LEU A CA 1
ATOM 1592 C C . LEU A 1 203 ? -21.469 1.321 -29.109 1 34.22 203 LEU A C 1
ATOM 1594 O O . LEU A 1 203 ? -22.484 0.875 -29.641 1 34.22 203 LEU A O 1
ATOM 1598 N N . ARG A 1 204 ? -21.609 2.236 -28.172 1 34.56 204 ARG A N 1
ATOM 1599 C CA . ARG A 1 204 ? -23 2.611 -27.984 1 34.56 204 ARG A CA 1
ATOM 1600 C C . ARG A 1 204 ? -23.531 3.377 -29.188 1 34.56 204 ARG A C 1
ATOM 1602 O O . ARG A 1 204 ? -24.688 3.805 -29.203 1 34.56 204 ARG A O 1
ATOM 1609 N N . GLY A 1 205 ? -22.625 4.031 -29.828 1 28.34 205 GLY A N 1
ATOM 1610 C CA . GLY A 1 205 ? -23.281 5.02 -30.656 1 28.34 205 GLY A CA 1
ATOM 1611 C C . GLY A 1 205 ? -24.125 4.402 -31.766 1 28.34 205 GLY A C 1
ATOM 1612 O O . GLY A 1 205 ? -24.656 5.113 -32.625 1 28.34 205 GLY A O 1
ATOM 1613 N N . GLY A 1 206 ? -23.766 3.168 -32.188 1 28.56 206 GLY A N 1
ATOM 1614 C CA . GLY A 1 206 ? -24.328 2.918 -33.5 1 28.56 206 GLY A CA 1
ATOM 1615 C C . GLY A 1 206 ? -25.812 2.637 -33.469 1 28.56 206 GLY A C 1
ATOM 1616 O O . GLY A 1 206 ? -26.234 1.533 -33.125 1 28.56 206 GLY A O 1
ATOM 1617 N N . GLY A 1 207 ? -26.609 3.459 -32.781 1 28.41 207 GLY A N 1
ATOM 1618 C CA . GLY A 1 207 ? -28.047 3.314 -32.906 1 28.41 207 GLY A CA 1
ATOM 1619 C C . GLY A 1 207 ? -28.5 3.074 -34.344 1 28.41 207 GLY A C 1
ATOM 1620 O O . GLY A 1 207 ? -28.281 3.914 -35.219 1 28.41 207 GLY A O 1
ATOM 1621 N N . ALA A 1 208 ? -28.375 1.789 -34.781 1 26.88 208 ALA A N 1
ATOM 1622 C CA . ALA A 1 208 ? -28.812 1.249 -36.062 1 26.88 208 ALA A CA 1
ATOM 1623 C C . ALA A 1 208 ? -30.297 1.561 -36.281 1 26.88 208 ALA A C 1
ATOM 1625 O O . ALA A 1 208 ? -31.156 1.134 -35.531 1 26.88 208 ALA A O 1
ATOM 1626 N N . GLY A 1 209 ? -30.641 2.855 -36.469 1 25.09 209 GLY A N 1
ATOM 1627 C CA . GLY A 1 209 ? -31.953 3.242 -36.938 1 25.09 209 GLY A CA 1
ATOM 1628 C C . GLY A 1 209 ? -32.469 2.377 -38.094 1 25.09 209 GLY A C 1
ATOM 1629 O O . GLY A 1 209 ? -31.984 2.504 -39.219 1 25.09 209 GLY A O 1
ATOM 1630 N N . ARG A 1 210 ? -32.438 1.04 -37.938 1 24.92 210 ARG A N 1
ATOM 1631 C CA . ARG A 1 210 ? -32.875 0.125 -38.969 1 24.92 210 ARG A CA 1
ATOM 1632 C C . ARG A 1 210 ? -34.312 0.44 -39.406 1 24.92 210 ARG A C 1
ATOM 1634 O O . ARG A 1 210 ? -35.25 0.336 -38.625 1 24.92 210 ARG A O 1
ATOM 1641 N N . GLY A 1 211 ? -34.438 1.686 -39.969 1 22.72 211 GLY A N 1
ATOM 1642 C CA . GLY A 1 211 ? -35.719 2.025 -40.562 1 22.72 211 GLY A CA 1
ATOM 1643 C C . GLY A 1 211 ? -36.312 0.904 -41.406 1 22.72 211 GLY A C 1
ATOM 1644 O O . GLY A 1 211 ? -35.562 0.199 -42.125 1 22.72 211 GLY A O 1
ATOM 1645 N N . ARG A 1 212 ? -37.375 0.302 -41 1 23.16 212 ARG A N 1
ATOM 1646 C CA . ARG A 1 212 ? -38.219 -0.784 -41.469 1 23.16 212 ARG A CA 1
ATOM 1647 C C . ARG A 1 212 ? -38.781 -0.477 -42.875 1 23.16 212 ARG A C 1
ATOM 1649 O O . ARG A 1 212 ? -39.594 0.411 -43.031 1 23.16 212 ARG A O 1
ATOM 1656 N N . GLY A 1 213 ? -37.812 -0.098 -43.812 1 21.45 213 GLY A N 1
ATOM 1657 C CA . GLY A 1 213 ? -38.406 0.175 -45.094 1 21.45 213 GLY A CA 1
ATOM 1658 C C . GLY A 1 213 ? -39.406 -0.88 -45.531 1 21.45 213 GLY A C 1
ATOM 1659 O O . GLY A 1 213 ? -39.375 -2.016 -45.062 1 21.45 213 GLY A O 1
ATOM 1660 N N . ASN A 1 214 ? -40.406 -0.432 -46.188 1 21.27 214 ASN A N 1
ATOM 1661 C CA . ASN A 1 214 ? -41.688 -0.858 -46.719 1 21.27 214 ASN A CA 1
ATOM 1662 C C . ASN A 1 214 ? -41.5 -1.958 -47.781 1 21.27 214 ASN A C 1
ATOM 1664 O O . ASN A 1 214 ? -40.5 -2.004 -48.469 1 21.27 214 ASN A O 1
ATOM 1668 N N . TYR A 1 215 ? -42.312 -3.002 -47.719 1 21.3 215 TYR A N 1
ATOM 1669 C CA . TYR A 1 215 ? -42.438 -4.336 -48.281 1 21.3 215 TYR A CA 1
ATOM 1670 C C . TYR A 1 215 ? -42.844 -4.25 -49.75 1 21.3 215 TYR A C 1
ATOM 1672 O O . TYR A 1 215 ? -43.75 -4.984 -50.188 1 21.3 215 TYR A O 1
ATOM 1680 N N . ASN A 1 216 ? -42.656 -3.02 -50.344 1 18.72 216 ASN A N 1
ATOM 1681 C CA . ASN A 1 216 ? -43.531 -2.98 -51.5 1 18.72 216 ASN A CA 1
ATOM 1682 C C . ASN A 1 216 ? -43.25 -4.137 -52.469 1 18.72 216 ASN A C 1
ATOM 1684 O O . ASN A 1 216 ? -42.156 -4.711 -52.438 1 18.72 216 ASN A O 1
ATOM 1688 N N . SER A 1 217 ? -44.125 -4.16 -53.562 1 20.17 217 SER A N 1
ATOM 1689 C CA . SER A 1 217 ? -44.812 -5.121 -54.406 1 20.17 217 SER A CA 1
ATOM 1690 C C . SER A 1 217 ? -43.875 -5.699 -55.469 1 20.17 217 SER A C 1
ATOM 1692 O O . SER A 1 217 ? -43.406 -6.844 -55.344 1 20.17 217 SER A O 1
ATOM 1694 N N . ARG A 1 218 ? -44.125 -5.266 -56.812 1 17.94 218 ARG A N 1
ATOM 1695 C CA . ARG A 1 218 ? -44.594 -6.156 -57.875 1 17.94 218 ARG A CA 1
ATOM 1696 C C . ARG A 1 218 ? -43.406 -6.688 -58.656 1 17.94 218 ARG A C 1
ATOM 1698 O O . ARG A 1 218 ? -43.25 -7.902 -58.844 1 17.94 218 ARG A O 1
ATOM 1705 N N . GLY A 1 219 ? -43.156 -5.992 -59.938 1 17.58 219 GLY A N 1
ATOM 1706 C CA . GLY A 1 219 ? -43.312 -6.629 -61.25 1 17.58 219 GLY A CA 1
ATOM 1707 C C . GLY A 1 219 ? -42.031 -7.332 -61.719 1 17.58 219 GLY A C 1
ATOM 1708 O O . GLY A 1 219 ? -41 -7.273 -61.031 1 17.58 219 GLY A O 1
ATOM 1709 N N . GLY A 1 220 ? -41.562 -6.938 -63 1 18.47 220 GLY A N 1
ATOM 1710 C CA . GLY A 1 220 ? -41.375 -7.688 -64.25 1 18.47 220 GLY A CA 1
ATOM 1711 C C . GLY A 1 220 ? -39.938 -8.195 -64.375 1 18.47 220 GLY A C 1
ATOM 1712 O O . GLY A 1 220 ? -39.062 -7.809 -63.625 1 18.47 220 GLY A O 1
ATOM 1713 N N . SER A 1 221 ? -39.531 -8.391 -65.688 1 18.67 221 SER A N 1
ATOM 1714 C CA . SER A 1 221 ? -38.969 -9.445 -66.5 1 18.67 221 SER A CA 1
ATOM 1715 C C . SER A 1 221 ? -37.438 -9.336 -66.5 1 18.67 221 SER A C 1
ATOM 1717 O O . SER A 1 221 ? -36.75 -10.039 -65.812 1 18.67 221 SER A O 1
ATOM 1719 N N . GLY A 1 222 ? -36.938 -8.609 -67.562 1 17.28 222 GLY A N 1
ATOM 1720 C CA . GLY A 1 222 ? -36.219 -9.258 -68.625 1 17.28 222 GLY A CA 1
ATOM 1721 C C . GLY A 1 222 ? -34.719 -9.32 -68.375 1 17.28 222 GLY A C 1
ATOM 1722 O O . GLY A 1 222 ? -34.25 -8.828 -67.375 1 17.28 222 GLY A O 1
ATOM 1723 N N . GLY A 1 223 ? -33.906 -8.953 -69.438 1 17.42 223 GLY A N 1
ATOM 1724 C CA . GLY A 1 223 ? -32.938 -9.609 -70.312 1 17.42 223 GLY A CA 1
ATOM 1725 C C . GLY A 1 223 ? -31.516 -9.352 -69.938 1 17.42 223 GLY A C 1
ATOM 1726 O O . GLY A 1 223 ? -31.078 -9.734 -68.812 1 17.42 223 GLY A O 1
ATOM 1727 N N . GLY A 1 224 ? -30.797 -8.508 -70.688 1 16.88 224 GLY A N 1
ATOM 1728 C CA . GLY A 1 224 ? -29.75 -8.875 -71.625 1 16.88 224 GLY A CA 1
ATOM 1729 C C . GLY A 1 224 ? -28.359 -8.664 -71.062 1 16.88 224 GLY A C 1
ATOM 1730 O O . GLY A 1 224 ? -27.672 -9.617 -70.688 1 16.88 224 GLY A O 1
ATOM 1731 N N . GLY A 1 225 ? -27.734 -7.477 -71.25 1 17.09 225 GLY A N 1
ATOM 1732 C CA . GLY A 1 225 ? -26.594 -7.379 -72.125 1 17.09 225 GLY A CA 1
ATOM 1733 C C . GLY A 1 225 ? -25.266 -7.449 -71.438 1 17.09 225 GLY A C 1
ATOM 1734 O O . GLY A 1 225 ? -25.219 -7.348 -70.188 1 17.09 225 GLY A O 1
ATOM 1735 N N . GLY A 1 226 ? -24.094 -7.266 -72.188 1 17.47 226 GLY A N 1
ATOM 1736 C CA . GLY A 1 226 ? -22.812 -7.793 -72.625 1 17.47 226 GLY A CA 1
ATOM 1737 C C . GLY A 1 226 ? -21.641 -7.211 -71.812 1 17.47 226 GLY A C 1
ATOM 1738 O O . GLY A 1 226 ? -20.641 -7.902 -71.562 1 17.47 226 GLY A O 1
ATOM 1739 N N . GLY A 1 227 ? -21.578 -5.941 -71.375 1 17.42 227 GLY A N 1
ATOM 1740 C CA . GLY A 1 227 ? -20.359 -5.309 -71.875 1 17.42 227 GLY A CA 1
ATOM 1741 C C . GLY A 1 227 ? -19.141 -5.617 -71 1 17.42 227 GLY A C 1
ATOM 1742 O O . GLY A 1 227 ? -19.234 -5.82 -69.812 1 17.42 227 GLY A O 1
ATOM 1743 N N . TYR A 1 228 ? -17.938 -5.973 -71.562 1 18.56 228 TYR A N 1
ATOM 1744 C CA . TYR A 1 228 ? -16.656 -6.637 -71.375 1 18.56 228 TYR A CA 1
ATOM 1745 C C . TYR A 1 228 ? -15.672 -5.723 -70.688 1 18.56 228 TYR A C 1
ATOM 1747 O O . TYR A 1 228 ? -14.617 -6.168 -70.188 1 18.56 228 TYR A O 1
ATOM 1755 N N . GLN A 1 229 ? -15.828 -4.438 -70.438 1 16.22 229 GLN A N 1
ATOM 1756 C CA . GLN A 1 229 ? -14.609 -3.752 -70.875 1 16.22 229 GLN A CA 1
ATOM 1757 C C . GLN A 1 229 ? -13.461 -4.051 -69.875 1 16.22 229 GLN A C 1
ATOM 1759 O O . GLN A 1 229 ? -13.68 -4.613 -68.812 1 16.22 229 GLN A O 1
ATOM 1764 N N . GLY A 1 230 ? -12.609 -2.936 -69.562 1 17.84 230 GLY A N 1
ATOM 1765 C CA . GLY A 1 230 ? -11.242 -2.496 -69.812 1 17.84 230 GLY A CA 1
ATOM 1766 C C . GLY A 1 230 ? -10.305 -2.762 -68.688 1 17.84 230 GLY A C 1
ATOM 1767 O O . GLY A 1 230 ? -10.75 -2.953 -67.5 1 17.84 230 GLY A O 1
ATOM 1768 N N . ARG A 1 231 ? -8.906 -2.758 -68.75 1 18.58 231 ARG A N 1
ATOM 1769 C CA . ARG A 1 231 ? -7.605 -3.377 -68.5 1 18.58 231 ARG A CA 1
ATOM 1770 C C . ARG A 1 231 ? -6.902 -2.738 -67.312 1 18.58 231 ARG A C 1
ATOM 1772 O O . ARG A 1 231 ? -6.043 -3.361 -66.688 1 18.58 231 ARG A O 1
ATOM 1779 N N . GLY A 1 232 ? -7.102 -1.523 -66.812 1 17.72 232 GLY A N 1
ATOM 1780 C CA . GLY A 1 232 ? -5.867 -0.756 -66.75 1 17.72 232 GLY A CA 1
ATOM 1781 C C . GLY A 1 232 ? -4.93 -1.223 -65.688 1 17.72 232 GLY A C 1
ATOM 1782 O O . GLY A 1 232 ? -5.281 -2.09 -64.875 1 17.72 232 GLY A O 1
ATOM 1783 N N . ASN A 1 233 ? -4.227 -0.24 -64.75 1 17.31 233 ASN A N 1
ATOM 1784 C CA . ASN A 1 233 ? -2.883 0.289 -64.562 1 17.31 233 ASN A CA 1
ATOM 1785 C C . ASN A 1 233 ? -2.307 -0.184 -63.219 1 17.31 233 ASN A C 1
ATOM 1787 O O . ASN A 1 233 ? -2.908 0.032 -62.156 1 17.31 233 ASN A O 1
ATOM 1791 N N . TYR A 1 234 ? -1.279 -1.091 -63.094 1 20.08 234 TYR A N 1
ATOM 1792 C CA . TYR A 1 234 ? -0.643 -1.856 -62.031 1 20.08 234 TYR A CA 1
ATOM 1793 C C . TYR A 1 234 ? 0.351 -0.997 -61.25 1 20.08 234 TYR A C 1
ATOM 1795 O O . TYR A 1 234 ? 1.449 -0.718 -61.75 1 20.08 234 TYR A O 1
ATOM 1803 N N . ASN A 1 235 ? 0.072 0.119 -60.562 1 18.17 235 ASN A N 1
ATOM 1804 C CA . ASN A 1 235 ? 1.162 0.946 -60.062 1 18.17 235 ASN A CA 1
ATOM 1805 C C . ASN A 1 235 ? 2.057 0.17 -59.094 1 18.17 235 ASN A C 1
ATOM 1807 O O . ASN A 1 235 ? 1.598 -0.759 -58.438 1 18.17 235 ASN A O 1
ATOM 1811 N N . ASN A 1 236 ? 3.5 0.625 -58.875 1 18.83 236 ASN A N 1
ATOM 1812 C CA . ASN A 1 236 ? 4.91 0.31 -58.656 1 18.83 236 ASN A CA 1
ATOM 1813 C C . ASN A 1 236 ? 5.219 0.101 -57.188 1 18.83 236 ASN A C 1
ATOM 1815 O O . ASN A 1 236 ? 4.738 0.852 -56.344 1 18.83 236 ASN A O 1
ATOM 1819 N N . MET A 1 237 ? 5.785 -1.079 -56.688 1 19.91 237 MET A N 1
ATOM 1820 C CA . MET A 1 237 ? 6.211 -1.861 -55.531 1 19.91 237 MET A CA 1
ATOM 1821 C C . MET A 1 237 ? 7.523 -1.327 -54.969 1 19.91 237 MET A C 1
ATOM 1823 O O . MET A 1 237 ? 8.602 -1.729 -55.406 1 19.91 237 MET A O 1
ATOM 1827 N N . TYR A 1 238 ? 7.848 -0.033 -54.75 1 20.59 238 TYR A N 1
ATOM 1828 C CA . TYR A 1 238 ? 9.25 0.272 -54.469 1 20.59 238 TYR A CA 1
ATOM 1829 C C . TYR A 1 238 ? 9.711 -0.438 -53.219 1 20.59 238 TYR A C 1
ATOM 1831 O O . TYR A 1 238 ? 9.023 -0.417 -52.188 1 20.59 238 TYR A O 1
ATOM 1839 N N . HIS A 1 239 ? 10.719 -1.412 -53.188 1 22.33 239 HIS A N 1
ATOM 1840 C CA . HIS A 1 239 ? 11.539 -2.363 -52.438 1 22.33 239 HIS A CA 1
ATOM 1841 C C . HIS A 1 239 ? 12.555 -1.643 -51.562 1 22.33 239 HIS A C 1
ATOM 1843 O O . HIS A 1 239 ? 13.414 -2.279 -50.969 1 22.33 239 HIS A O 1
ATOM 1849 N N . HIS A 1 240 ? 12.578 -0.369 -51.125 1 22.52 240 HIS A N 1
ATOM 1850 C CA . HIS A 1 240 ? 13.906 0.143 -50.781 1 22.52 240 HIS A CA 1
ATOM 1851 C C . HIS A 1 240 ? 14.539 -0.663 -49.656 1 22.52 240 HIS A C 1
ATOM 1853 O O . HIS A 1 240 ? 13.867 -0.996 -48.688 1 22.52 240 HIS A O 1
ATOM 1859 N N . ARG A 1 241 ? 15.703 -1.369 -49.875 1 23.67 241 ARG A N 1
ATOM 1860 C CA . ARG A 1 241 ? 16.828 -2.104 -49.312 1 23.67 241 ARG A CA 1
ATOM 1861 C C . ARG A 1 241 ? 17.594 -1.243 -48.312 1 23.67 241 ARG A C 1
ATOM 1863 O O . ARG A 1 241 ? 18.234 -0.253 -48.719 1 23.67 241 ARG A O 1
ATOM 1870 N N . TRP A 1 242 ? 17.062 -0.777 -47.219 1 22.98 242 TRP A N 1
ATOM 1871 C CA . TRP A 1 242 ? 17.875 0.137 -46.438 1 22.98 242 TRP A CA 1
ATOM 1872 C C . TRP A 1 242 ? 19.266 -0.439 -46.156 1 22.98 242 TRP A C 1
ATOM 1874 O O . TRP A 1 242 ? 19.391 -1.612 -45.812 1 22.98 242 TRP A O 1
ATOM 1884 N N . TYR A 1 243 ? 20.391 0.038 -46.781 1 23.75 243 TYR A N 1
ATOM 1885 C CA . TYR A 1 243 ? 21.828 -0.068 -46.656 1 23.75 243 TYR A CA 1
ATOM 1886 C C . TYR A 1 243 ? 22.297 0.122 -45.219 1 23.75 243 TYR A C 1
ATOM 1888 O O . TYR A 1 243 ? 21.719 0.924 -44.5 1 23.75 243 TYR A O 1
ATOM 1896 N N . MET B 1 1 ? 13.766 36.906 -33.906 1 25.95 1 MET B N 1
ATOM 1897 C CA . MET B 1 1 ? 13.07 36.844 -32.625 1 25.95 1 MET B CA 1
ATOM 1898 C C . MET B 1 1 ? 13.406 35.562 -31.859 1 25.95 1 MET B C 1
ATOM 1900 O O . MET B 1 1 ? 13.141 34.469 -32.344 1 25.95 1 MET B O 1
ATOM 1904 N N . SER B 1 2 ? 14.5 35.469 -31.016 1 28.31 2 SER B N 1
ATOM 1905 C CA . SER B 1 2 ? 15.367 34.375 -30.531 1 28.31 2 SER B CA 1
ATOM 1906 C C . SER B 1 2 ? 14.648 33.531 -29.5 1 28.31 2 SER B C 1
ATOM 1908 O O . SER B 1 2 ? 14.039 34.062 -28.562 1 28.31 2 SER B O 1
ATOM 1910 N N . PHE B 1 3 ? 13.961 32.406 -29.844 1 28.91 3 PHE B N 1
ATOM 1911 C CA . PHE B 1 3 ? 13.273 31.406 -29.016 1 28.91 3 PHE B CA 1
ATOM 1912 C C . PHE B 1 3 ? 14.094 31.094 -27.766 1 28.91 3 PHE B C 1
ATOM 1914 O O . PHE B 1 3 ? 15.195 30.547 -27.859 1 28.91 3 PHE B O 1
ATOM 1921 N N . GLU B 1 4 ? 14.117 31.984 -26.703 1 27.16 4 GLU B N 1
ATOM 1922 C CA . GLU B 1 4 ? 14.812 31.859 -25.422 1 27.16 4 GLU B CA 1
ATOM 1923 C C . GLU B 1 4 ? 14.57 30.484 -24.797 1 27.16 4 GLU B C 1
ATOM 1925 O O . GLU B 1 4 ? 13.43 30.016 -24.75 1 27.16 4 GLU B O 1
ATOM 1930 N N . SER B 1 5 ? 15.562 29.578 -24.844 1 30.28 5 SER B N 1
ATOM 1931 C CA . SER B 1 5 ? 15.805 28.266 -24.25 1 30.28 5 SER B CA 1
ATOM 1932 C C . SER B 1 5 ? 15.312 28.219 -22.812 1 30.28 5 SER B C 1
ATOM 1934 O O . SER B 1 5 ? 15.742 29.016 -21.969 1 30.28 5 SER B O 1
ATOM 1936 N N . THR B 1 6 ? 13.992 28.094 -22.562 1 29.3 6 THR B N 1
ATOM 1937 C CA . THR B 1 6 ? 13.352 27.922 -21.266 1 29.3 6 THR B CA 1
ATOM 1938 C C . THR B 1 6 ? 14.234 27.094 -20.344 1 29.3 6 THR B C 1
ATOM 1940 O O . THR B 1 6 ? 14.703 26.016 -20.719 1 29.3 6 THR B O 1
ATOM 1943 N N . THR B 1 7 ? 14.922 27.75 -19.328 1 28.53 7 THR B N 1
ATOM 1944 C CA . THR B 1 7 ? 15.695 27.281 -18.188 1 28.53 7 THR B CA 1
ATOM 1945 C C . THR B 1 7 ? 15.109 25.984 -17.625 1 28.53 7 THR B C 1
ATOM 1947 O O . THR B 1 7 ? 13.953 25.969 -17.203 1 28.53 7 THR B O 1
ATOM 1950 N N . SER B 1 8 ? 15.336 24.875 -18.234 1 33.75 8 SER B N 1
ATOM 1951 C CA 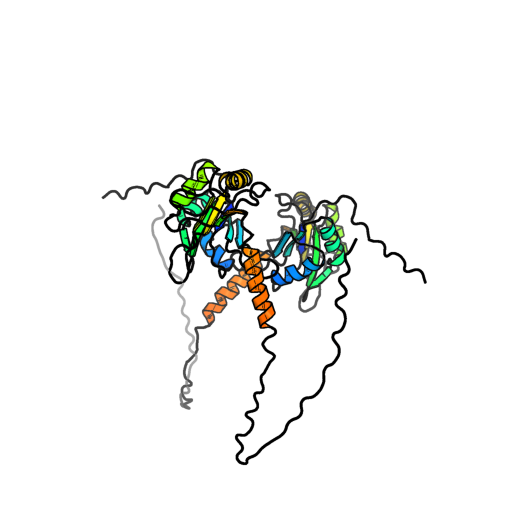. SER B 1 8 ? 15.172 23.562 -17.625 1 33.75 8 SER B CA 1
ATOM 1952 C C . SER B 1 8 ? 15.492 23.594 -16.141 1 33.75 8 SER B C 1
ATOM 1954 O O . SER B 1 8 ? 16.641 23.844 -15.75 1 33.75 8 SER B O 1
ATOM 1956 N N . SER B 1 9 ? 14.727 24.359 -15.273 1 36.47 9 SER B N 1
ATOM 1957 C CA . SER B 1 9 ? 14.891 24.453 -13.828 1 36.47 9 SER B CA 1
ATOM 1958 C C . SER B 1 9 ? 15.516 23.172 -13.266 1 36.47 9 SER B C 1
ATOM 1960 O O . SER B 1 9 ? 14.945 22.094 -13.398 1 36.47 9 SER B O 1
ATOM 1962 N N . ALA B 1 10 ? 16.734 23 -13.305 1 38.12 10 ALA B N 1
ATOM 1963 C CA . ALA B 1 10 ? 17.672 21.984 -12.812 1 38.12 10 ALA B CA 1
ATOM 1964 C C . ALA B 1 10 ? 17.25 21.484 -11.43 1 38.12 10 ALA B C 1
ATOM 1966 O O . ALA B 1 10 ? 17.031 22.281 -10.523 1 38.12 10 ALA B O 1
ATOM 1967 N N . LEU B 1 11 ? 16.422 20.5 -11.164 1 47.41 11 LEU B N 1
ATOM 1968 C CA . LEU B 1 11 ? 16.172 19.75 -9.938 1 47.41 11 LEU B CA 1
ATOM 1969 C C . LEU B 1 11 ? 17.391 19.766 -9.031 1 47.41 11 LEU B C 1
ATOM 1971 O O . LEU B 1 11 ? 18.516 19.859 -9.508 1 47.41 11 LEU B O 1
ATOM 1975 N N . PRO B 1 12 ? 17.375 20.266 -7.867 1 46.53 12 PRO B N 1
ATOM 1976 C CA . PRO B 1 12 ? 18.594 20.219 -7.051 1 46.53 12 PRO B CA 1
ATOM 1977 C C . PRO B 1 12 ? 19.438 18.984 -7.34 1 46.53 12 PRO B C 1
ATOM 1979 O O . PRO B 1 12 ? 18.906 17.875 -7.488 1 46.53 12 PRO B O 1
ATOM 1982 N N . GLU B 1 13 ? 20.531 18.984 -7.816 1 48.41 13 GLU B N 1
ATOM 1983 C CA . GLU B 1 13 ? 21.625 18.062 -8.047 1 48.41 13 GLU B CA 1
ATOM 1984 C C . GLU B 1 13 ? 21.828 17.125 -6.855 1 48.41 13 GLU B C 1
ATOM 1986 O O . GLU B 1 13 ? 21.906 17.578 -5.711 1 48.41 13 GLU B O 1
ATOM 1991 N N . GLY B 1 14 ? 21.25 15.938 -6.742 1 62.22 14 GLY B N 1
ATOM 1992 C CA . GLY B 1 14 ? 21.641 14.938 -5.762 1 62.22 14 GLY B CA 1
ATOM 1993 C C . GLY B 1 14 ? 20.453 14.266 -5.09 1 62.22 14 GLY B C 1
ATOM 1994 O O . GLY B 1 14 ? 20.625 13.312 -4.332 1 62.22 14 GLY B O 1
ATOM 1995 N N . GLU B 1 15 ? 19.281 14.812 -5.348 1 72.06 15 GLU B N 1
ATOM 1996 C CA . GLU B 1 15 ? 18.172 14.164 -4.672 1 72.06 15 GLU B CA 1
ATOM 1997 C C . GLU B 1 15 ? 17.906 12.773 -5.246 1 72.06 15 GLU B C 1
ATOM 1999 O O . GLU B 1 15 ? 17.781 12.617 -6.461 1 72.06 15 GLU B O 1
ATOM 2004 N N . THR B 1 16 ? 17.906 11.82 -4.398 1 89.12 16 THR B N 1
ATOM 2005 C CA . THR B 1 16 ? 17.766 10.43 -4.828 1 89.12 16 THR B CA 1
ATOM 2006 C C . THR B 1 16 ? 16.391 9.883 -4.426 1 89.12 16 THR B C 1
ATOM 2008 O O . THR B 1 16 ? 16.047 8.75 -4.766 1 89.12 16 THR B O 1
ATOM 2011 N N . ARG B 1 17 ? 15.57 10.875 -3.871 1 93.12 17 ARG B N 1
ATOM 2012 C CA . ARG B 1 17 ? 14.297 10.375 -3.375 1 93.12 17 ARG B CA 1
ATOM 2013 C C . ARG B 1 17 ? 13.266 10.289 -4.5 1 93.12 17 ARG B C 1
ATOM 2015 O O . ARG B 1 17 ? 13.211 11.156 -5.371 1 93.12 17 ARG B O 1
ATOM 2022 N N . THR B 1 18 ? 12.469 9.211 -4.473 1 97.38 18 THR B N 1
ATOM 2023 C CA . THR B 1 18 ? 11.492 8.977 -5.531 1 97.38 18 THR B CA 1
ATOM 2024 C C . THR B 1 18 ? 10.07 8.969 -4.973 1 97.38 18 THR B C 1
ATOM 2026 O O . THR B 1 18 ? 9.102 9.016 -5.73 1 97.38 18 THR B O 1
ATOM 2029 N N . ASN B 1 19 ? 9.953 8.922 -3.643 1 97.81 19 ASN B N 1
ATOM 2030 C CA . ASN B 1 19 ? 8.656 8.766 -2.994 1 97.81 19 ASN B CA 1
ATOM 2031 C C . ASN B 1 19 ? 8.086 10.109 -2.539 1 97.81 19 ASN B C 1
ATOM 2033 O O . ASN B 1 19 ? 8.773 10.875 -1.858 1 97.81 19 ASN B O 1
ATOM 2037 N N . LEU B 1 20 ? 6.836 10.328 -2.928 1 98.31 20 LEU B N 1
ATOM 2038 C CA . LEU B 1 20 ? 6.16 11.578 -2.605 1 98.31 20 LEU B CA 1
ATOM 2039 C C . LEU B 1 20 ? 4.949 11.328 -1.715 1 98.31 20 LEU B C 1
ATOM 2041 O O . LEU B 1 20 ? 4.328 10.266 -1.791 1 98.31 20 LEU B O 1
ATOM 2045 N N . ILE B 1 21 ? 4.672 12.281 -0.889 1 97.5 21 ILE B N 1
ATOM 2046 C CA . ILE B 1 21 ? 3.414 12.32 -0.148 1 97.5 21 ILE B CA 1
ATOM 2047 C C . ILE B 1 21 ? 2.531 13.438 -0.691 1 97.5 21 ILE B C 1
ATOM 2049 O O . ILE B 1 21 ? 3.008 14.547 -0.944 1 97.5 21 ILE B O 1
ATOM 2053 N N . ILE B 1 22 ? 1.295 13.148 -0.883 1 98.31 22 ILE B N 1
ATOM 2054 C CA . ILE B 1 22 ? 0.3 14.086 -1.384 1 98.31 22 ILE B CA 1
ATOM 2055 C C . ILE B 1 22 ? -0.751 14.352 -0.306 1 98.31 22 ILE B C 1
ATOM 2057 O O . ILE B 1 22 ? -1.398 13.414 0.177 1 98.31 22 ILE B O 1
ATOM 2061 N N . ASN B 1 23 ? -0.936 15.539 -0.011 1 96.25 23 ASN B N 1
ATOM 2062 C CA . ASN B 1 23 ? -1.895 15.93 1.017 1 96.25 23 ASN B CA 1
ATOM 2063 C C . ASN B 1 23 ? -3.082 16.688 0.419 1 96.25 23 ASN B C 1
ATOM 2065 O O . ASN B 1 23 ? -2.988 17.219 -0.687 1 96.25 23 ASN B O 1
ATOM 2069 N N . TYR B 1 24 ? -4.176 16.609 1.164 1 94.88 24 TYR B N 1
ATOM 2070 C CA . TYR B 1 24 ? -5.391 17.359 0.875 1 94.88 24 TYR B CA 1
ATOM 2071 C C . TYR B 1 24 ? -6.105 16.797 -0.349 1 94.88 24 TYR B C 1
ATOM 2073 O O . TYR B 1 24 ? -6.551 17.547 -1.218 1 94.88 24 TYR B O 1
ATOM 2081 N N . LEU B 1 25 ? -6.109 15.531 -0.366 1 97.12 25 LEU B N 1
ATOM 2082 C CA . LEU B 1 25 ? -6.879 14.859 -1.404 1 97.12 25 LEU B CA 1
ATOM 2083 C C . LEU B 1 25 ? -8.367 14.867 -1.07 1 97.12 25 LEU B C 1
ATOM 2085 O O . LEU B 1 25 ? -8.75 14.664 0.083 1 97.12 25 LEU B O 1
ATOM 2089 N N . PRO B 1 26 ? -9.156 15.141 -2.096 1 96.94 26 PRO B N 1
ATOM 2090 C CA . PRO B 1 26 ? -10.586 14.938 -1.847 1 96.94 26 PRO B CA 1
ATOM 2091 C C . PRO B 1 26 ? -10.914 13.516 -1.392 1 96.94 26 PRO B C 1
ATOM 2093 O O . PRO B 1 26 ? -10.344 12.555 -1.913 1 96.94 26 PRO B O 1
ATOM 2096 N N . GLN B 1 27 ? -11.859 13.375 -0.512 1 94.19 27 GLN B N 1
ATOM 2097 C CA . GLN B 1 27 ? -12.18 12.07 0.054 1 94.19 27 GLN B CA 1
ATOM 2098 C C . GLN B 1 27 ? -12.812 11.156 -0.993 1 94.19 27 GLN B C 1
ATOM 2100 O O . GLN B 1 27 ? -12.805 9.93 -0.845 1 94.19 27 GLN B O 1
ATOM 2105 N N . THR B 1 28 ? -13.344 11.758 -1.998 1 95.25 28 THR B N 1
ATOM 2106 C CA . THR B 1 28 ? -14.062 11 -3.016 1 95.25 28 THR B CA 1
ATOM 2107 C C . THR B 1 28 ? -13.109 10.539 -4.117 1 95.25 28 THR B C 1
ATOM 2109 O O . THR B 1 28 ? -13.5 9.789 -5.008 1 95.25 28 THR B O 1
ATOM 2112 N N . LEU B 1 29 ? -11.945 11 -4.125 1 96.69 29 LEU B N 1
ATOM 2113 C CA . LEU B 1 29 ? -10.984 10.672 -5.172 1 96.69 29 LEU B CA 1
ATOM 2114 C C . LEU B 1 29 ? -10.648 9.188 -5.16 1 96.69 29 LEU B C 1
ATOM 2116 O O . LEU B 1 29 ? -10.305 8.633 -4.117 1 96.69 29 LEU B O 1
ATOM 2120 N N . THR B 1 30 ? -10.742 8.516 -6.25 1 95 30 THR B N 1
ATOM 2121 C CA . THR B 1 30 ? -10.414 7.098 -6.355 1 95 30 THR B CA 1
ATOM 2122 C C . THR B 1 30 ? -8.93 6.902 -6.641 1 95 30 THR B C 1
ATOM 2124 O O . THR B 1 30 ? -8.258 7.824 -7.105 1 95 30 THR B O 1
ATOM 2127 N N . ASP B 1 31 ? -8.477 5.723 -6.453 1 96.38 31 ASP B N 1
ATOM 2128 C CA . ASP B 1 31 ? -7.078 5.402 -6.738 1 96.38 31 ASP B CA 1
ATOM 2129 C C . ASP B 1 31 ? -6.77 5.578 -8.227 1 96.38 31 ASP B C 1
ATOM 2131 O O . ASP B 1 31 ? -5.668 5.992 -8.586 1 96.38 31 ASP B O 1
ATOM 2135 N N . GLN B 1 32 ? -7.695 5.281 -9.062 1 95.69 32 GLN B N 1
ATOM 2136 C CA . GLN B 1 32 ? -7.496 5.41 -10.508 1 95.69 32 GLN B CA 1
ATOM 2137 C C . GLN B 1 32 ? -7.344 6.871 -10.914 1 95.69 32 GLN B C 1
ATOM 2139 O O . GLN B 1 32 ? -6.465 7.211 -11.711 1 95.69 32 GLN B O 1
ATOM 2144 N N . GLU B 1 33 ? -8.211 7.672 -10.359 1 96.75 33 GLU B N 1
ATOM 2145 C CA . GLU B 1 33 ? -8.109 9.102 -10.625 1 96.75 33 GLU B CA 1
ATOM 2146 C C . GLU B 1 33 ? -6.793 9.664 -10.102 1 96.75 33 GLU B C 1
ATOM 2148 O O . GLU B 1 33 ? -6.145 10.477 -10.766 1 96.75 33 GLU B O 1
ATOM 2153 N N . PHE B 1 34 ? -6.527 9.25 -8.969 1 98.12 34 PHE B N 1
ATOM 2154 C CA . PHE B 1 34 ? -5.273 9.648 -8.336 1 98.12 34 PHE B CA 1
ATOM 2155 C C . PHE B 1 34 ? -4.086 9.289 -9.219 1 98.12 34 PHE B C 1
ATOM 2157 O O . PHE B 1 34 ? -3.232 10.133 -9.492 1 98.12 34 PHE B O 1
ATOM 2164 N N . TYR B 1 35 ? -4.062 8.094 -9.789 1 98 35 TYR B N 1
ATOM 2165 C CA . TYR B 1 35 ? -3.012 7.625 -10.68 1 98 35 TYR B CA 1
ATOM 2166 C C . TYR B 1 35 ? -2.916 8.5 -11.922 1 98 35 TYR B C 1
ATOM 2168 O O . TYR B 1 35 ? -1.82 8.891 -12.336 1 98 35 TYR B O 1
ATOM 2176 N N . LYS B 1 36 ? -4 8.883 -12.438 1 97.44 36 LYS B N 1
ATOM 2177 C CA . LYS B 1 36 ? -4.051 9.648 -13.68 1 97.44 36 LYS B CA 1
ATOM 2178 C C . LYS B 1 36 ? -3.426 11.023 -13.516 1 97.44 36 LYS B C 1
ATOM 2180 O O . LYS B 1 36 ? -2.84 11.57 -14.453 1 97.44 36 LYS B O 1
ATOM 2185 N N . ILE B 1 37 ? -3.541 11.562 -12.367 1 97.81 37 ILE B N 1
ATOM 2186 C CA . ILE B 1 37 ? -3 12.891 -12.102 1 97.81 37 ILE B CA 1
ATOM 2187 C C . ILE B 1 37 ? -1.475 12.844 -12.164 1 97.81 37 ILE B C 1
ATOM 2189 O O . ILE B 1 37 ? -0.841 13.773 -12.68 1 97.81 37 ILE B O 1
ATOM 2193 N N . PHE B 1 38 ? -0.876 11.812 -11.758 1 98.44 38 PHE B N 1
ATOM 2194 C CA . PHE B 1 38 ? 0.56 11.844 -11.508 1 98.44 38 PHE B CA 1
ATOM 2195 C C . PHE B 1 38 ? 1.313 11.094 -12.602 1 98.44 38 PHE B C 1
ATOM 2197 O O . PHE B 1 38 ? 2.512 11.305 -12.797 1 98.44 38 PHE B O 1
ATOM 2204 N N . VAL B 1 39 ? 0.645 10.148 -13.281 1 98.06 39 VAL B N 1
ATOM 2205 C CA . VAL B 1 39 ? 1.313 9.328 -14.281 1 98.06 39 VAL B CA 1
ATOM 2206 C C . VAL B 1 39 ? 1.781 10.203 -15.445 1 98.06 39 VAL B C 1
ATOM 2208 O O . VAL B 1 39 ? 2.676 9.82 -16.203 1 98.06 39 VAL B O 1
ATOM 2211 N N . VAL B 1 40 ? 1.192 11.391 -15.594 1 96.94 40 VAL B N 1
ATOM 2212 C CA . VAL B 1 40 ? 1.51 12.289 -16.703 1 96.94 40 VAL B CA 1
ATOM 2213 C C . VAL B 1 40 ? 2.959 12.758 -16.578 1 96.94 40 VAL B C 1
ATOM 2215 O O . VAL B 1 40 ? 3.578 13.125 -17.594 1 96.94 40 VAL B O 1
ATOM 2218 N N . VAL B 1 41 ? 3.537 12.781 -15.438 1 97.88 41 VAL B N 1
ATOM 2219 C CA . VAL B 1 41 ? 4.883 13.297 -15.203 1 97.88 41 VAL B CA 1
ATOM 2220 C C . VAL B 1 41 ? 5.914 12.234 -15.578 1 97.88 41 VAL B C 1
ATOM 2222 O O . VAL B 1 41 ? 7.012 12.562 -16.031 1 97.88 41 VAL B O 1
ATOM 2225 N N . GLY B 1 42 ? 5.605 10.977 -15.266 1 97.62 42 GLY B N 1
ATOM 2226 C CA . GLY B 1 42 ? 6.516 9.875 -15.531 1 97.62 42 GLY B CA 1
ATOM 2227 C C . GLY B 1 42 ? 6.008 8.547 -15.008 1 97.62 42 GLY B C 1
ATOM 2228 O O . GLY B 1 42 ? 4.934 8.477 -14.406 1 97.62 42 GLY B O 1
ATOM 2229 N N . PRO B 1 43 ? 6.785 7.512 -15.336 1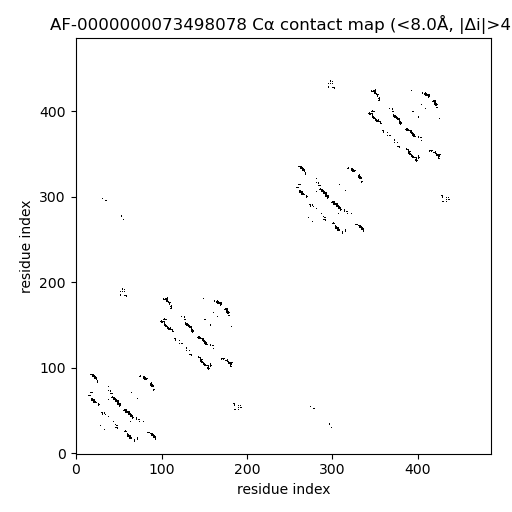 97.25 43 PRO B N 1
ATOM 2230 C CA . PRO B 1 43 ? 6.363 6.18 -14.898 1 97.25 43 PRO B CA 1
ATOM 2231 C C . PRO B 1 43 ? 6.336 6.035 -13.383 1 97.25 43 PRO B C 1
ATOM 2233 O O . PRO B 1 43 ? 7.277 6.445 -12.695 1 97.25 43 PRO B O 1
ATOM 2236 N N . ILE B 1 44 ? 5.289 5.441 -12.938 1 97.62 44 ILE B N 1
ATOM 2237 C CA . ILE B 1 44 ? 5.055 5.312 -11.508 1 97.62 44 ILE B CA 1
ATOM 2238 C C . ILE B 1 44 ? 5.328 3.875 -11.062 1 97.62 44 ILE B C 1
ATOM 2240 O O . ILE B 1 44 ? 4.891 2.926 -11.719 1 97.62 44 ILE B O 1
ATOM 2244 N N . LYS B 1 45 ? 6.059 3.746 -9.961 1 95.31 45 LYS B N 1
ATOM 2245 C CA . LYS B 1 45 ? 6.332 2.445 -9.359 1 95.31 45 LYS B CA 1
ATOM 2246 C C . LYS B 1 45 ? 5.16 1.989 -8.492 1 95.31 45 LYS B C 1
ATOM 2248 O O . LYS B 1 45 ? 4.754 0.827 -8.547 1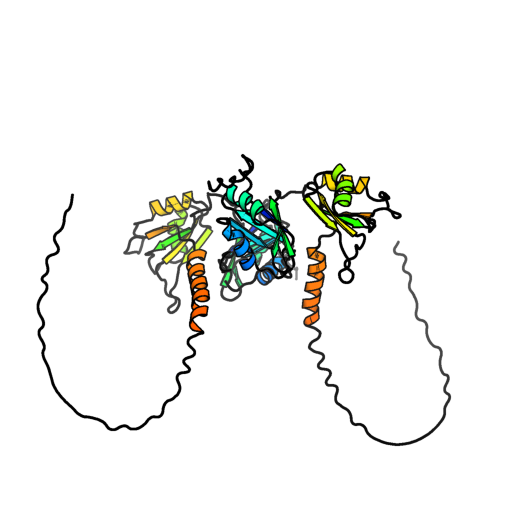 95.31 45 LYS B O 1
ATOM 2253 N N . ASN B 1 46 ? 4.66 2.879 -7.707 1 94.94 46 ASN B N 1
ATOM 2254 C CA . ASN B 1 46 ? 3.551 2.619 -6.797 1 94.94 46 ASN B CA 1
ATOM 2255 C C . ASN B 1 46 ? 2.787 3.898 -6.469 1 94.94 46 ASN B C 1
ATOM 2257 O O . ASN B 1 46 ? 3.365 4.984 -6.457 1 94.94 46 ASN B O 1
ATOM 2261 N N . CYS B 1 47 ? 1.507 3.717 -6.281 1 97 47 CYS B N 1
ATOM 2262 C CA . CYS B 1 47 ? 0.701 4.848 -5.836 1 97 47 CYS B CA 1
ATOM 2263 C C . CYS B 1 47 ? -0.561 4.375 -5.125 1 97 47 CYS B C 1
ATOM 2265 O O . CYS B 1 47 ? -1.191 3.406 -5.555 1 97 47 CYS B O 1
ATOM 2267 N N . ARG B 1 48 ? -0.873 5.098 -4.074 1 96.56 48 ARG B N 1
ATOM 2268 C CA . ARG B 1 48 ? -2.039 4.664 -3.312 1 96.56 48 ARG B CA 1
ATOM 2269 C C . ARG B 1 48 ? -2.559 5.785 -2.42 1 96.56 48 ARG B C 1
ATOM 2271 O O . ARG B 1 48 ? -1.773 6.555 -1.861 1 96.56 48 ARG B O 1
ATOM 2278 N N . ILE B 1 49 ? -3.844 5.809 -2.361 1 97.31 49 ILE B N 1
ATOM 2279 C CA . ILE B 1 49 ? -4.5 6.66 -1.374 1 97.31 49 ILE B CA 1
ATOM 2280 C C . ILE B 1 49 ? -4.645 5.902 -0.055 1 97.31 49 ILE B C 1
ATOM 2282 O O . ILE B 1 49 ? -5.012 4.727 -0.045 1 97.31 49 ILE B O 1
ATOM 2286 N N . MET B 1 50 ? -4.383 6.555 0.967 1 95.88 50 MET B N 1
ATOM 2287 C CA . MET B 1 50 ? -4.457 5.914 2.277 1 95.88 50 MET B CA 1
ATOM 2288 C C . MET B 1 50 ? -5.875 5.98 2.836 1 95.88 50 MET B C 1
ATOM 2290 O O . MET B 1 50 ? -6.48 7.055 2.873 1 95.88 50 MET B O 1
ATOM 2294 N N . LYS B 1 51 ? -6.328 4.801 3.279 1 94.25 51 LYS B N 1
ATOM 2295 C CA . LYS B 1 51 ? -7.719 4.648 3.697 1 94.25 51 LYS B CA 1
ATOM 2296 C C . LYS B 1 51 ? -7.82 3.877 5.012 1 94.25 51 LYS B C 1
ATOM 2298 O O . LYS B 1 51 ? -6.91 3.121 5.363 1 94.25 51 LYS B O 1
ATOM 2303 N N . ASP B 1 52 ? -8.938 4.137 5.691 1 92.88 52 ASP B N 1
ATOM 2304 C CA . ASP B 1 52 ? -9.305 3.271 6.809 1 92.88 52 ASP B CA 1
ATOM 2305 C C . ASP B 1 52 ? -9.648 1.863 6.328 1 92.88 52 ASP B C 1
ATOM 2307 O O . ASP B 1 52 ? -10.5 1.69 5.453 1 92.88 52 ASP B O 1
ATOM 2311 N N . MET B 1 53 ? -9.023 0.931 6.871 1 91.94 53 MET B N 1
ATOM 2312 C CA . MET B 1 53 ? -9.133 -0.433 6.359 1 91.94 53 MET B CA 1
ATOM 2313 C C . MET B 1 53 ? -10.531 -0.995 6.609 1 91.94 53 MET B C 1
ATOM 2315 O O . MET B 1 53 ? -11.039 -1.779 5.809 1 91.94 53 MET B O 1
ATOM 2319 N N . LYS B 1 54 ? -11.133 -0.573 7.684 1 90.12 54 LYS B N 1
ATOM 2320 C CA . LYS B 1 54 ? -12.43 -1.102 8.078 1 90.12 54 LYS B CA 1
ATOM 2321 C C . LYS B 1 54 ? -13.555 -0.463 7.262 1 90.12 54 LYS B C 1
ATOM 2323 O O . LYS B 1 54 ? -14.445 -1.159 6.766 1 90.12 54 LYS B O 1
ATOM 2328 N N . THR B 1 55 ? -13.43 0.84 7.035 1 89.44 55 THR B N 1
ATOM 2329 C CA . THR B 1 55 ? -14.562 1.579 6.492 1 89.44 55 THR B CA 1
ATOM 2330 C C . THR B 1 55 ? -14.305 1.951 5.031 1 89.44 55 THR B C 1
ATOM 2332 O O . THR B 1 55 ? -15.25 2.248 4.293 1 89.44 55 THR B O 1
ATOM 2335 N N . GLY B 1 56 ? -13.055 2.025 4.676 1 90.69 56 GLY B N 1
ATOM 2336 C CA . GLY B 1 56 ? -12.719 2.463 3.33 1 90.69 56 GLY B CA 1
ATOM 2337 C C . GLY B 1 56 ? -12.656 3.973 3.191 1 90.69 56 GLY B C 1
ATOM 2338 O O . GLY B 1 56 ? -12.43 4.492 2.098 1 90.69 56 GLY B O 1
ATOM 2339 N N . TYR B 1 57 ? -12.805 4.652 4.297 1 91.75 57 TYR B N 1
ATOM 2340 C CA . TYR B 1 57 ? -12.758 6.109 4.285 1 91.75 57 TYR B CA 1
ATOM 2341 C C . TYR B 1 57 ? -11.359 6.605 3.936 1 91.75 57 TYR B C 1
ATOM 2343 O O . TYR B 1 57 ? -10.367 6.133 4.5 1 91.75 57 TYR B O 1
ATOM 2351 N N . SER B 1 58 ? -11.336 7.516 2.98 1 94.88 58 SER B N 1
ATOM 2352 C CA . SER B 1 58 ? -10.062 8.117 2.615 1 94.88 58 SER B CA 1
ATOM 2353 C C . SER B 1 58 ? -9.586 9.102 3.68 1 94.88 58 SER B C 1
ATOM 2355 O O . SER B 1 58 ? -10.336 10 4.078 1 94.88 58 SER B O 1
ATOM 2357 N N . PHE B 1 59 ? -8.336 9.023 4.027 1 93.06 59 PHE B N 1
ATOM 2358 C CA . PHE B 1 59 ? -7.77 9.938 5.016 1 93.06 59 PHE B CA 1
ATOM 2359 C C . PHE B 1 59 ? -7.371 11.258 4.367 1 93.06 59 PHE B C 1
ATOM 2361 O O . PHE B 1 59 ? -6.895 12.172 5.043 1 93.06 59 PHE B O 1
ATOM 2368 N N . GLY B 1 60 ? -7.465 11.328 3.062 1 94.56 60 GLY B N 1
ATOM 2369 C CA . GLY B 1 60 ? -7.234 12.57 2.348 1 94.56 60 GLY B CA 1
ATOM 2370 C C . GLY B 1 60 ? -5.781 12.789 1.974 1 94.56 60 GLY B C 1
ATOM 2371 O O . GLY B 1 60 ? -5.355 13.922 1.734 1 94.56 60 GLY B O 1
ATOM 2372 N N . PHE B 1 61 ? -5.027 11.742 2.045 1 96.38 61 PHE B N 1
ATOM 2373 C CA . PHE B 1 61 ? -3.654 11.828 1.559 1 96.38 61 PHE B CA 1
ATOM 2374 C C . PHE B 1 61 ? -3.221 10.508 0.934 1 96.38 61 PHE B C 1
ATOM 2376 O O . PHE B 1 61 ? -3.92 9.5 1.052 1 96.38 61 PHE B O 1
ATOM 2383 N N . GLY B 1 62 ? -2.137 10.539 0.245 1 97.75 62 GLY B N 1
ATOM 2384 C CA . GLY B 1 62 ? -1.622 9.359 -0.427 1 97.75 62 GLY B CA 1
ATOM 2385 C C . GLY B 1 62 ? -0.148 9.461 -0.772 1 97.75 62 GLY B C 1
ATOM 2386 O O . GLY B 1 62 ? 0.51 10.438 -0.416 1 97.75 62 GLY B O 1
ATOM 2387 N N . PHE B 1 63 ? 0.309 8.406 -1.432 1 98.25 63 PHE B N 1
ATOM 2388 C CA . PHE B 1 63 ? 1.718 8.32 -1.801 1 98.25 63 PHE B CA 1
ATOM 2389 C C . PHE B 1 63 ? 1.87 7.984 -3.279 1 98.25 63 PHE B C 1
ATOM 2391 O O . PHE B 1 63 ? 1.089 7.203 -3.824 1 98.25 63 PHE B O 1
ATOM 2398 N N . VAL B 1 64 ? 2.92 8.547 -3.814 1 98.62 64 VAL B N 1
ATOM 2399 C CA . VAL B 1 64 ? 3.314 8.242 -5.188 1 98.62 64 VAL B CA 1
ATOM 2400 C C . VAL B 1 64 ? 4.82 7.996 -5.25 1 98.62 64 VAL B C 1
ATOM 2402 O O . VAL B 1 64 ? 5.613 8.859 -4.867 1 98.62 64 VAL B O 1
ATOM 2405 N N . GLU B 1 65 ? 5.145 6.906 -5.707 1 98.12 65 GLU B N 1
ATOM 2406 C CA . GLU B 1 65 ? 6.555 6.578 -5.922 1 98.12 65 GLU B CA 1
ATOM 2407 C C . GLU B 1 65 ? 6.875 6.457 -7.406 1 98.12 65 GLU B C 1
ATOM 2409 O O . GLU B 1 65 ? 6.309 5.609 -8.102 1 98.12 65 GLU B O 1
ATOM 2414 N N . TYR B 1 66 ? 7.84 7.293 -7.812 1 98.12 66 TYR B N 1
ATOM 2415 C CA . TYR B 1 66 ? 8.266 7.238 -9.211 1 98.12 66 TYR B CA 1
ATOM 2416 C C . TYR B 1 66 ? 9.43 6.281 -9.391 1 98.12 66 TYR B C 1
ATOM 2418 O O . TYR B 1 66 ? 10.102 5.918 -8.422 1 98.12 66 TYR B O 1
ATOM 2426 N N . GLN B 1 67 ? 9.625 5.844 -10.617 1 96.38 67 GLN B N 1
ATOM 2427 C CA . GLN B 1 67 ? 10.75 4.973 -10.945 1 96.38 67 GLN B CA 1
ATOM 2428 C C . GLN B 1 67 ? 12.07 5.734 -10.875 1 96.38 67 GLN B C 1
ATOM 2430 O O . GLN B 1 67 ? 13.094 5.172 -10.492 1 96.38 67 GLN B O 1
ATOM 2435 N N . LYS B 1 68 ? 12.023 7.055 -11.172 1 96.56 68 LYS B N 1
ATOM 2436 C CA . LYS B 1 68 ? 13.227 7.871 -11.234 1 96.56 68 LYS B CA 1
ATOM 2437 C C . LYS B 1 68 ? 13.102 9.109 -10.352 1 96.56 68 LYS B C 1
ATOM 2439 O O . LYS B 1 68 ? 12.039 9.727 -10.289 1 96.56 68 LYS B O 1
ATOM 2444 N N . PRO B 1 69 ? 14.227 9.5 -9.758 1 97 69 PRO B N 1
ATOM 2445 C CA . PRO B 1 69 ? 14.195 10.688 -8.906 1 97 69 PRO B CA 1
ATOM 2446 C C . PRO B 1 69 ? 13.844 11.961 -9.68 1 97 69 PRO B C 1
ATOM 2448 O O . PRO B 1 69 ? 13.219 12.867 -9.125 1 97 69 PRO B O 1
ATOM 2451 N N . GLU B 1 70 ? 14.211 11.961 -10.898 1 97 70 GLU B N 1
ATOM 2452 C CA . GLU B 1 70 ? 13.953 13.141 -11.727 1 97 70 GLU B CA 1
ATOM 2453 C C . GLU B 1 70 ? 12.453 13.391 -11.875 1 97 70 GLU B C 1
ATOM 2455 O O . GLU B 1 70 ? 12.008 14.539 -11.867 1 97 70 GLU B O 1
ATOM 2460 N N . ASP B 1 71 ? 11.734 12.383 -12.008 1 97.94 71 ASP B N 1
ATOM 2461 C CA . ASP B 1 71 ? 10.289 12.492 -12.18 1 97.94 71 ASP B CA 1
ATOM 2462 C C . ASP B 1 71 ? 9.625 13.008 -10.898 1 97.94 71 ASP B C 1
ATOM 2464 O O . ASP B 1 71 ? 8.68 13.789 -10.953 1 97.94 71 ASP B O 1
ATOM 2468 N N . ALA B 1 72 ? 10.102 12.578 -9.797 1 98.06 72 ALA B N 1
ATOM 2469 C CA . ALA B 1 72 ? 9.586 13.047 -8.523 1 98.06 72 ALA B CA 1
ATOM 2470 C C . ALA B 1 72 ? 9.789 14.555 -8.375 1 98.06 72 ALA B C 1
ATOM 2472 O O . ALA B 1 72 ? 8.867 15.273 -7.977 1 98.06 72 ALA B O 1
ATOM 2473 N N . ALA B 1 73 ? 10.953 14.938 -8.688 1 97.06 73 ALA B N 1
ATOM 2474 C CA . ALA B 1 73 ? 11.258 16.359 -8.625 1 97.06 73 ALA B CA 1
ATOM 2475 C C . ALA B 1 73 ? 10.344 17.172 -9.547 1 97.06 73 ALA B C 1
ATOM 2477 O O . ALA B 1 73 ? 9.805 18.203 -9.156 1 97.06 73 ALA B O 1
ATOM 2478 N N . LYS B 1 74 ? 10.203 16.656 -10.695 1 97.38 74 LYS B N 1
ATOM 2479 C CA . LYS B 1 74 ? 9.328 17.312 -11.672 1 97.38 74 LYS B CA 1
ATOM 2480 C C . LYS B 1 74 ? 7.895 17.375 -11.172 1 97.38 74 LYS B C 1
ATOM 2482 O O . LYS B 1 74 ? 7.211 18.391 -11.359 1 97.38 74 LYS B O 1
ATOM 2487 N N . ALA B 1 75 ? 7.445 16.344 -10.586 1 98.25 75 ALA B N 1
ATOM 2488 C CA . ALA B 1 75 ? 6.074 16.281 -10.086 1 98.25 75 ALA B CA 1
ATOM 2489 C C . ALA B 1 75 ? 5.84 17.359 -9.016 1 98.25 75 ALA B C 1
ATOM 2491 O O . ALA B 1 75 ? 4.785 17.984 -8.992 1 98.25 75 ALA B O 1
ATOM 2492 N N . ILE B 1 76 ? 6.762 17.516 -8.18 1 97.69 76 ILE B N 1
ATOM 2493 C CA . ILE B 1 76 ? 6.637 18.531 -7.133 1 97.69 76 ILE B CA 1
ATOM 2494 C C . ILE B 1 76 ? 6.512 19.922 -7.77 1 97.69 76 ILE B C 1
ATOM 2496 O O . ILE B 1 76 ? 5.648 20.703 -7.383 1 97.69 76 ILE B O 1
ATOM 2500 N N . LEU B 1 77 ? 7.316 20.156 -8.695 1 96.62 77 LEU B N 1
ATOM 2501 C CA . LEU B 1 77 ? 7.336 21.469 -9.359 1 96.62 77 LEU B CA 1
ATOM 2502 C C . LEU B 1 77 ? 6.051 21.703 -10.141 1 96.62 77 LEU B C 1
ATOM 2504 O O . LEU B 1 77 ? 5.484 22.797 -10.102 1 96.62 77 LEU B O 1
ATOM 2508 N N . GLN B 1 78 ? 5.57 20.688 -10.734 1 97.31 78 GLN B N 1
ATOM 2509 C CA . GLN B 1 78 ? 4.473 20.859 -11.688 1 97.31 78 GLN B CA 1
ATOM 2510 C C . GLN B 1 78 ? 3.121 20.734 -10.992 1 97.31 78 GLN B C 1
ATOM 2512 O O . GLN B 1 78 ? 2.145 21.359 -11.406 1 97.31 78 GLN B O 1
ATOM 2517 N N . LEU B 1 79 ? 3.064 19.875 -10.016 1 98 79 LEU B N 1
ATOM 2518 C CA . LEU B 1 79 ? 1.739 19.484 -9.555 1 98 79 LEU B CA 1
ATOM 2519 C C . LEU B 1 79 ? 1.452 20.047 -8.172 1 98 79 LEU B C 1
ATOM 2521 O O . LEU B 1 79 ? 0.313 20 -7.699 1 98 79 LEU B O 1
ATOM 2525 N N . ASN B 1 80 ? 2.439 20.594 -7.559 1 97.25 80 ASN B N 1
ATOM 2526 C CA . ASN B 1 80 ? 2.176 21.219 -6.266 1 97.25 80 ASN B CA 1
ATOM 2527 C C . ASN B 1 80 ? 1.17 22.359 -6.391 1 97.25 80 ASN B C 1
ATOM 2529 O O . ASN B 1 80 ? 1.262 23.172 -7.312 1 97.25 80 ASN B O 1
ATOM 2533 N N . ASN B 1 81 ? 0.177 22.344 -5.5 1 96.44 81 ASN B N 1
ATOM 2534 C CA . ASN B 1 81 ? -0.877 23.344 -5.449 1 96.44 81 ASN B CA 1
ATOM 2535 C C . ASN B 1 81 ? -1.855 23.188 -6.609 1 96.44 81 ASN B C 1
ATOM 2537 O O . ASN B 1 81 ? -2.529 24.156 -6.988 1 96.44 81 ASN B O 1
ATOM 2541 N N . LEU B 1 82 ? -1.876 22.062 -7.168 1 97.19 82 LEU B N 1
ATOM 2542 C CA . LEU B 1 82 ? -2.83 21.766 -8.234 1 97.19 82 LEU B CA 1
ATOM 2543 C C . LEU B 1 82 ? -4.246 21.641 -7.676 1 97.19 82 LEU B C 1
ATOM 2545 O O . LEU B 1 82 ? -4.469 20.969 -6.668 1 97.19 82 LEU B O 1
ATOM 2549 N N . PRO B 1 83 ? -5.188 22.328 -8.344 1 97.62 83 PRO B N 1
ATOM 2550 C CA . PRO B 1 83 ? -6.578 22.125 -7.93 1 97.62 83 PRO B CA 1
ATOM 2551 C C . PRO B 1 83 ? -7.109 20.734 -8.312 1 97.62 83 PRO B C 1
ATOM 2553 O O . PRO B 1 83 ? -6.941 20.312 -9.453 1 97.62 83 PRO B O 1
ATOM 2556 N N . VAL B 1 84 ? -7.68 20.062 -7.359 1 97.31 84 VAL B N 1
ATOM 2557 C CA . VAL B 1 84 ? -8.344 18.781 -7.555 1 97.31 84 VAL B CA 1
ATOM 2558 C C . VAL B 1 84 ? -9.719 18.797 -6.879 1 97.31 84 VAL B C 1
ATOM 2560 O O . VAL B 1 84 ? -9.812 18.75 -5.652 1 97.31 84 VAL B O 1
ATOM 2563 N N . GLN B 1 85 ? -10.758 18.828 -7.75 1 95.44 85 GLN B N 1
ATOM 2564 C CA . GLN B 1 85 ? -12.109 19.031 -7.242 1 95.44 85 GLN B CA 1
ATOM 2565 C C . GLN B 1 85 ? -12.188 20.297 -6.398 1 95.44 85 GLN B C 1
ATOM 2567 O O . GLN B 1 85 ? -11.883 21.391 -6.879 1 95.44 85 GLN B O 1
ATOM 2572 N N . HIS B 1 86 ? -12.547 20.219 -5.18 1 93.62 86 HIS B N 1
ATOM 2573 C CA . HIS B 1 86 ? -12.742 21.422 -4.363 1 93.62 86 HIS B CA 1
ATOM 2574 C C . HIS B 1 86 ? -11.531 21.688 -3.482 1 93.62 86 HIS B C 1
ATOM 2576 O O . HIS B 1 86 ? -11.586 22.531 -2.582 1 93.62 86 HIS B O 1
ATOM 2582 N N . LYS B 1 87 ? -10.445 20.984 -3.783 1 95.19 87 LYS B N 1
ATOM 2583 C CA . LYS B 1 87 ? -9.242 21.141 -2.967 1 95.19 87 LYS B CA 1
ATOM 2584 C C . LYS B 1 87 ? -8.039 21.5 -3.824 1 95.19 87 LYS B C 1
ATOM 2586 O O . LYS B 1 87 ? -8.109 21.484 -5.055 1 95.19 87 LYS B O 1
ATOM 2591 N N . ARG B 1 88 ? -6.973 21.984 -3.098 1 96.56 88 ARG B N 1
ATOM 2592 C CA . ARG B 1 88 ? -5.648 22.156 -3.686 1 96.56 88 ARG B CA 1
ATOM 2593 C C . ARG B 1 88 ? -4.629 21.234 -3.023 1 96.56 88 ARG B C 1
ATOM 2595 O O . ARG B 1 88 ? -4.402 21.328 -1.813 1 96.56 88 ARG B O 1
ATOM 2602 N N . ILE B 1 89 ? -3.998 20.453 -3.855 1 97.5 89 ILE B N 1
ATOM 2603 C CA . ILE B 1 89 ? -3.168 19.406 -3.268 1 97.5 89 ILE B CA 1
ATOM 2604 C C . ILE B 1 89 ? -1.768 19.953 -2.994 1 97.5 89 ILE B C 1
ATOM 2606 O O . ILE B 1 89 ? -1.33 20.906 -3.637 1 97.5 89 ILE B O 1
ATOM 2610 N N . LYS B 1 90 ? -1.146 19.359 -2.051 1 96.62 90 LYS B N 1
ATOM 2611 C CA . LYS B 1 90 ? 0.256 19.609 -1.736 1 96.62 90 LYS B CA 1
ATOM 2612 C C . LYS B 1 90 ? 1.122 18.406 -2.051 1 96.62 90 LYS B C 1
ATOM 2614 O O . LYS B 1 90 ? 0.822 17.281 -1.612 1 96.62 90 LYS B O 1
ATOM 2619 N N . VAL B 1 91 ? 2.162 18.594 -2.803 1 97.94 91 VAL B N 1
ATOM 2620 C CA . VAL B 1 91 ? 3.066 17.531 -3.217 1 97.94 91 VAL B CA 1
ATOM 2621 C C . VAL B 1 91 ? 4.449 17.766 -2.615 1 97.94 91 VAL B C 1
ATOM 2623 O O . VAL B 1 91 ? 5.055 18.812 -2.824 1 97.94 91 VAL B O 1
ATOM 2626 N N . SER B 1 92 ? 4.887 16.781 -1.878 1 96.5 92 SER B N 1
ATOM 2627 C CA . SER B 1 92 ? 6.207 16.891 -1.261 1 96.5 92 SER B CA 1
ATOM 2628 C C . SER B 1 92 ? 6.875 15.531 -1.13 1 96.5 92 SER B C 1
ATOM 2630 O O . SER B 1 92 ? 6.246 14.5 -1.365 1 96.5 92 SER B O 1
ATOM 2632 N N . TYR B 1 93 ? 8.188 15.531 -0.814 1 95.75 93 TYR B N 1
ATOM 2633 C CA . TYR B 1 93 ? 8.875 14.273 -0.578 1 95.75 93 TYR B CA 1
ATOM 2634 C C . TYR B 1 93 ? 8.344 13.586 0.674 1 95.75 93 TYR B C 1
ATOM 2636 O O . TYR B 1 93 ? 8.117 14.234 1.698 1 95.75 93 TYR B O 1
ATOM 2644 N N . ALA B 1 94 ? 8.125 12.32 0.498 1 95.62 94 ALA B N 1
ATOM 2645 C CA . ALA B 1 94 ? 7.742 11.531 1.666 1 95.62 94 ALA B CA 1
ATOM 2646 C C . ALA B 1 94 ? 8.922 11.359 2.621 1 95.62 94 ALA B C 1
ATOM 2648 O O . ALA B 1 94 ? 10.062 11.172 2.184 1 95.62 94 ALA B O 1
ATOM 2649 N N . ARG B 1 95 ? 8.602 11.445 3.811 1 91.31 95 ARG B N 1
ATOM 2650 C CA . ARG B 1 95 ? 9.609 11.164 4.824 1 91.31 95 ARG B CA 1
ATOM 2651 C C . ARG B 1 95 ? 9.672 9.672 5.137 1 91.31 95 ARG B C 1
ATOM 2653 O O . ARG B 1 95 ? 8.648 8.992 5.16 1 91.31 95 ARG B O 1
ATOM 2660 N N . PRO B 1 96 ? 10.891 9.156 5.367 1 90.19 96 PRO B N 1
ATOM 2661 C CA . PRO B 1 96 ? 10.969 7.746 5.746 1 90.19 96 PRO B CA 1
ATOM 2662 C C . PRO B 1 96 ? 10.172 7.426 7.004 1 90.19 96 PRO B C 1
ATOM 2664 O O . PRO B 1 96 ? 10.117 8.234 7.93 1 90.19 96 PRO B O 1
ATOM 2667 N N . PRO B 1 97 ? 9.633 6.25 6.984 1 88.44 97 PRO B N 1
ATOM 2668 C CA . PRO B 1 97 ? 8.875 5.875 8.18 1 88.44 97 PRO B CA 1
ATOM 2669 C C . PRO B 1 97 ? 9.758 5.68 9.406 1 88.44 97 PRO B C 1
ATOM 2671 O O . PRO B 1 97 ? 10.93 5.301 9.273 1 88.44 97 PRO B O 1
ATOM 2674 N N . GLY B 1 98 ? 9.227 6.012 10.547 1 90.5 98 GLY B N 1
ATOM 2675 C CA . GLY B 1 98 ? 9.953 5.883 11.797 1 90.5 98 GLY B CA 1
ATOM 2676 C C . GLY B 1 98 ? 9.234 6.523 12.969 1 90.5 98 GLY B C 1
ATOM 2677 O O . GLY B 1 98 ? 8.203 7.164 12.797 1 90.5 98 GLY B O 1
ATOM 2678 N N . GLU B 1 99 ? 9.75 6.293 14.102 1 91.75 99 GLU B N 1
ATOM 2679 C CA . GLU B 1 99 ? 9.156 6.828 15.32 1 91.75 99 GLU B CA 1
ATOM 2680 C C . GLU B 1 99 ? 9.258 8.352 15.367 1 91.75 99 GLU B C 1
ATOM 2682 O O . GLU B 1 99 ? 8.398 9.016 15.945 1 91.75 99 GLU B O 1
ATOM 2687 N N . ASP B 1 100 ? 10.18 8.852 14.711 1 94.25 100 ASP B N 1
ATOM 2688 C CA . ASP B 1 100 ? 10.477 10.281 14.781 1 94.25 100 ASP B CA 1
ATOM 2689 C C . ASP B 1 100 ? 9.406 11.094 14.055 1 94.25 100 ASP B C 1
ATOM 2691 O O . ASP B 1 100 ? 9.32 12.312 14.234 1 94.25 100 ASP B O 1
ATOM 2695 N N . ILE B 1 101 ? 8.656 10.438 13.281 1 93.62 101 ILE B N 1
ATOM 2696 C CA . ILE B 1 101 ? 7.672 11.203 12.523 1 93.62 101 ILE B CA 1
ATOM 2697 C C . ILE B 1 101 ? 6.277 10.953 13.094 1 93.62 101 ILE B C 1
ATOM 2699 O O . ILE B 1 101 ? 5.273 11.328 12.484 1 93.62 101 ILE B O 1
ATOM 2703 N N . LYS B 1 102 ? 6.219 10.336 14.195 1 93.5 102 LYS B N 1
ATOM 2704 C CA . LYS B 1 102 ? 4.965 10.156 14.922 1 93.5 102 LYS B CA 1
ATOM 2705 C C . LYS B 1 102 ? 4.703 11.328 15.867 1 93.5 102 LYS B C 1
ATOM 2707 O O . LYS B 1 102 ? 5.645 11.945 16.375 1 93.5 102 LYS B O 1
ATOM 2712 N N . GLU B 1 103 ? 3.389 11.602 16.016 1 95.62 103 GLU B N 1
ATOM 2713 C CA . GLU B 1 103 ? 2.984 12.633 16.969 1 95.62 103 GLU B CA 1
ATOM 2714 C C . GLU B 1 103 ? 3.658 13.969 16.656 1 95.62 103 GLU B C 1
ATOM 2716 O O . GLU B 1 103 ? 4.16 14.641 17.547 1 95.62 103 GLU B O 1
ATOM 2721 N N . THR B 1 104 ? 3.77 14.273 15.383 1 97 104 THR B N 1
ATOM 2722 C CA . THR B 1 104 ? 4.43 15.5 14.953 1 97 104 THR B CA 1
ATOM 2723 C C . THR B 1 104 ? 3.4 16.578 14.641 1 97 104 THR B C 1
ATOM 2725 O O . THR B 1 104 ? 3.76 17.75 14.43 1 97 104 THR B O 1
ATOM 2728 N N . ASN B 1 105 ? 2.145 16.234 14.586 1 96.88 105 ASN B N 1
ATOM 2729 C CA . ASN B 1 105 ? 1.062 17.156 14.273 1 96.88 105 ASN B CA 1
ATOM 2730 C C . ASN B 1 105 ? 0.442 17.75 15.539 1 96.88 105 ASN B C 1
ATOM 2732 O O . ASN B 1 105 ? -0.024 17 16.406 1 96.88 105 ASN B O 1
ATOM 2736 N N . LEU B 1 106 ? 0.382 19.031 15.562 1 98.38 106 LEU B N 1
ATOM 2737 C CA . LEU B 1 106 ? -0.139 19.688 16.75 1 98.38 106 LEU B CA 1
ATOM 2738 C C . LEU B 1 106 ? -1.487 20.344 16.469 1 98.38 106 LEU B C 1
ATOM 2740 O O . LEU B 1 106 ? -1.69 20.922 15.391 1 98.38 106 LEU B O 1
ATOM 2744 N N . TYR B 1 107 ? -2.334 20.188 17.469 1 97.88 107 TYR B N 1
ATOM 2745 C CA . TYR B 1 107 ? -3.602 20.906 17.547 1 97.88 107 TYR B CA 1
ATOM 2746 C C . TYR B 1 107 ? -3.488 22.109 18.484 1 97.88 107 TYR B C 1
ATOM 2748 O O . TYR B 1 107 ? -3.119 21.969 19.656 1 97.88 107 TYR B O 1
ATOM 2756 N N . ILE B 1 108 ? -3.887 23.297 17.953 1 98.38 108 ILE B N 1
ATOM 2757 C CA . ILE B 1 108 ? -3.678 24.531 18.688 1 98.38 108 ILE B CA 1
ATOM 2758 C C . ILE B 1 108 ? -5 25.297 18.812 1 98.38 108 ILE B C 1
ATOM 2760 O O . ILE B 1 108 ? -5.676 25.547 17.812 1 98.38 108 ILE B O 1
ATOM 2764 N N . GLN B 1 109 ? -5.297 25.625 20.031 1 98 109 GLN B N 1
ATOM 2765 C CA . GLN B 1 109 ? -6.5 26.406 20.312 1 98 109 GLN B CA 1
ATOM 2766 C C . GLN B 1 109 ? -6.145 27.797 20.844 1 98 109 GLN B C 1
ATOM 2768 O O . GLN B 1 109 ? -5.012 28.031 21.266 1 98 109 GLN B O 1
ATOM 2773 N N . ASN B 1 110 ? -7.148 28.656 20.719 1 98.06 110 ASN B N 1
ATOM 2774 C CA . ASN B 1 110 ? -7.078 30.016 21.25 1 98.06 110 ASN B CA 1
ATOM 2775 C C . ASN B 1 110 ? -6.082 30.859 20.469 1 98.06 110 ASN B C 1
ATOM 2777 O O . ASN B 1 110 ? -5.375 31.688 21.062 1 98.06 110 ASN B O 1
ATOM 2781 N N . ILE B 1 111 ? -6.035 30.578 19.266 1 97.62 111 ILE B N 1
ATOM 2782 C CA . ILE B 1 111 ? -5.273 31.438 18.375 1 97.62 111 ILE B CA 1
ATOM 2783 C C . ILE B 1 111 ? -6.035 32.75 18.141 1 97.62 111 ILE B C 1
ATOM 2785 O O . ILE B 1 111 ? -7.23 32.719 17.828 1 97.62 111 ILE B O 1
ATOM 2789 N N . PRO B 1 112 ? -5.324 33.844 18.328 1 96.75 112 PRO B N 1
ATOM 2790 C CA . PRO B 1 112 ? -6.027 35.094 18.016 1 96.75 112 PRO B CA 1
ATOM 2791 C C . PRO B 1 112 ? -6.633 35.062 16.625 1 96.75 112 PRO B C 1
ATOM 2793 O O . PRO B 1 112 ? -5.992 34.625 15.664 1 96.75 112 PRO B O 1
ATOM 2796 N N . ARG B 1 113 ? -7.789 35.594 16.469 1 94.75 113 ARG B N 1
ATOM 2797 C CA . ARG B 1 113 ? -8.523 35.531 15.211 1 94.75 113 ARG B CA 1
ATOM 2798 C C . ARG B 1 113 ? -7.836 36.344 14.117 1 94.75 113 ARG B C 1
ATOM 2800 O O . ARG B 1 113 ? -8.086 36.125 12.93 1 94.75 113 ARG B O 1
ATOM 2807 N N . SER B 1 114 ? -7.047 37.281 14.539 1 94.44 114 SER B N 1
ATOM 2808 C CA . SER B 1 114 ? -6.355 38.125 13.586 1 94.44 114 SER B CA 1
ATOM 2809 C C . SER B 1 114 ? -5.133 37.438 13 1 94.44 114 SER B C 1
ATOM 2811 O O . SER B 1 114 ? -4.539 37.938 12.031 1 94.44 114 SER B O 1
ATOM 2813 N N . TYR B 1 115 ? -4.777 36.281 13.531 1 95.75 115 TYR B N 1
ATOM 2814 C CA . TYR B 1 115 ? -3.549 35.625 13.102 1 95.75 115 TYR B CA 1
ATOM 2815 C C . TYR B 1 115 ? -3.688 35.094 11.688 1 95.75 115 TYR B C 1
ATOM 2817 O O . TYR B 1 115 ? -4.723 34.5 11.336 1 95.75 115 TYR B O 1
ATOM 2825 N N . THR B 1 116 ? -2.666 35.312 10.922 1 95.31 116 THR B N 1
ATOM 2826 C CA . THR B 1 116 ? -2.51 34.719 9.609 1 95.31 116 THR B CA 1
ATOM 2827 C C . THR B 1 116 ? -1.697 33.406 9.719 1 95.31 116 THR B C 1
ATOM 2829 O O . THR B 1 116 ? -1.123 33.125 10.766 1 95.31 116 THR B O 1
ATOM 2832 N N . LEU B 1 117 ? -1.667 32.688 8.633 1 95.12 117 LEU B N 1
ATOM 2833 C CA . LEU B 1 117 ? -0.854 31.484 8.578 1 95.12 117 LEU B CA 1
ATOM 2834 C C . LEU B 1 117 ? 0.62 31.812 8.789 1 95.12 117 LEU B C 1
ATOM 2836 O O . LEU B 1 117 ? 1.34 31.047 9.438 1 95.12 117 LEU B O 1
ATOM 2840 N N . ASP B 1 118 ? 1.04 32.906 8.297 1 96.5 118 ASP B N 1
ATOM 2841 C CA . ASP B 1 118 ? 2.434 33.312 8.445 1 96.5 118 ASP B CA 1
ATOM 2842 C C . ASP B 1 118 ? 2.768 33.594 9.906 1 96.5 118 ASP B C 1
ATOM 2844 O O . ASP B 1 118 ? 3.846 33.25 10.383 1 96.5 118 ASP B O 1
ATOM 2848 N N . GLN B 1 119 ? 1.878 34.25 10.547 1 96.06 119 GLN B N 1
ATOM 2849 C CA . GLN B 1 119 ? 2.09 34.562 11.961 1 96.06 119 GLN B CA 1
ATOM 2850 C C . GLN B 1 119 ? 2.115 33.281 12.805 1 96.06 119 GLN B C 1
ATOM 2852 O O . GLN B 1 119 ? 2.92 33.156 13.727 1 96.06 119 GLN B O 1
ATOM 2857 N N . LEU B 1 120 ? 1.25 32.344 12.445 1 97.25 120 LEU B N 1
ATOM 2858 C CA . LEU B 1 120 ? 1.268 31.047 13.117 1 97.25 120 LEU B CA 1
ATOM 2859 C C . LEU B 1 120 ? 2.607 30.359 12.914 1 97.25 120 LEU B C 1
ATOM 2861 O O . LEU B 1 120 ? 3.186 29.828 13.867 1 97.25 120 LEU B O 1
ATOM 2865 N N . GLU B 1 121 ? 3.027 30.344 11.727 1 97.62 121 GLU B N 1
ATOM 2866 C CA . GLU B 1 121 ? 4.316 29.75 11.406 1 97.62 121 GLU B CA 1
ATOM 2867 C C . GLU B 1 121 ? 5.445 30.391 12.195 1 97.62 121 GLU B C 1
ATOM 2869 O O . GLU B 1 121 ? 6.324 29.703 12.719 1 97.62 121 GLU B O 1
ATOM 2874 N N . GLU B 1 122 ? 5.438 31.719 12.25 1 96.81 122 GLU B N 1
ATOM 2875 C CA . GLU B 1 122 ? 6.465 32.438 12.977 1 96.81 122 GLU B CA 1
ATOM 2876 C C . GLU B 1 122 ? 6.496 32.062 14.445 1 96.81 122 GLU B C 1
ATOM 2878 O O . GLU B 1 122 ? 7.57 31.891 15.031 1 96.81 122 GLU B O 1
ATOM 2883 N N . LEU B 1 123 ? 5.387 31.828 14.984 1 96.31 123 LEU B N 1
ATOM 2884 C CA . LEU B 1 123 ? 5.254 31.484 16.391 1 96.31 123 LEU B CA 1
ATOM 2885 C C . LEU B 1 123 ? 5.875 30.125 16.688 1 96.31 123 LEU B C 1
ATOM 2887 O O . LEU B 1 123 ? 6.469 29.922 17.75 1 96.31 123 LEU B O 1
ATOM 2891 N N . PHE B 1 124 ? 5.809 29.219 15.727 1 98.38 124 PHE B N 1
ATOM 2892 C CA . PHE B 1 124 ? 6.141 27.828 16.031 1 98.38 124 PHE B CA 1
ATOM 2893 C C . PHE B 1 124 ? 7.438 27.422 15.352 1 98.38 124 PHE B C 1
ATOM 2895 O O . PHE B 1 124 ? 8.031 26.406 15.711 1 98.38 124 PHE B O 1
ATOM 2902 N N . SER B 1 125 ? 7.914 28.172 14.422 1 98.19 125 SER B N 1
ATOM 2903 C CA . SER B 1 125 ? 9.062 27.781 13.617 1 98.19 125 SER B CA 1
ATOM 2904 C C . SER B 1 125 ? 10.336 27.75 14.445 1 98.19 125 SER B C 1
ATOM 2906 O O . SER B 1 125 ? 11.328 27.125 14.047 1 98.19 125 SER B O 1
ATOM 2908 N N . VAL B 1 126 ? 10.375 28.469 15.586 1 97.62 126 VAL B N 1
ATOM 2909 C CA . VAL B 1 126 ? 11.555 28.531 16.453 1 97.62 126 VAL B CA 1
ATOM 2910 C C . VAL B 1 126 ? 11.836 27.141 17.016 1 97.62 126 VAL B C 1
ATOM 2912 O O . VAL B 1 126 ? 12.953 26.859 17.469 1 97.62 126 VAL B O 1
ATOM 2915 N N . TYR B 1 127 ? 10.836 26.234 16.984 1 98.44 127 TYR B N 1
ATOM 2916 C CA . TYR B 1 127 ? 11 24.938 17.625 1 98.44 127 TYR B CA 1
ATOM 2917 C C . TYR B 1 127 ? 11.422 23.875 16.609 1 98.44 127 TYR B C 1
ATOM 2919 O O . TYR B 1 127 ? 11.742 22.75 16.969 1 98.44 127 TYR B O 1
ATOM 2927 N N . GLY B 1 128 ? 11.336 24.219 15.32 1 98.12 128 GLY B N 1
ATOM 2928 C CA . GLY B 1 128 ? 11.75 23.25 14.32 1 98.12 128 GLY B CA 1
ATOM 2929 C C . GLY B 1 128 ? 11.133 23.516 12.953 1 98.12 128 GLY B C 1
ATOM 2930 O O . GLY B 1 128 ? 10.477 24.531 12.75 1 98.12 128 GLY B O 1
ATOM 2931 N N . GLN B 1 129 ? 11.438 22.594 12.039 1 97 129 GLN B N 1
ATOM 2932 C CA . GLN B 1 129 ? 10.938 22.719 10.672 1 97 129 GLN B CA 1
ATOM 2933 C C . GLN B 1 129 ? 9.469 22.328 10.578 1 97 129 GLN B C 1
ATOM 2935 O O . GLN B 1 129 ? 9.094 21.219 10.969 1 97 129 GLN B O 1
ATOM 2940 N N . ILE B 1 130 ? 8.711 23.234 10.062 1 96.94 130 ILE B N 1
ATOM 2941 C CA . ILE B 1 130 ? 7.285 23 9.875 1 96.94 130 ILE B CA 1
ATOM 2942 C C . ILE B 1 130 ? 7.027 22.453 8.477 1 96.94 130 ILE B C 1
ATOM 2944 O O . ILE B 1 130 ? 7.414 23.062 7.48 1 96.94 130 ILE B O 1
ATOM 2948 N N . VAL B 1 131 ? 6.262 21.312 8.469 1 93.62 131 VAL B N 1
ATOM 2949 C CA . VAL B 1 131 ? 6.004 20.641 7.199 1 93.62 131 VAL B CA 1
ATOM 2950 C C . VAL B 1 131 ? 4.617 21.031 6.688 1 93.62 131 VAL B C 1
ATOM 2952 O O . VAL B 1 131 ? 4.406 21.141 5.477 1 93.62 131 VAL B O 1
ATOM 2955 N N . GLN B 1 132 ? 3.74 21.203 7.574 1 92.62 132 GLN B N 1
ATOM 2956 C CA . GLN B 1 132 ? 2.365 21.562 7.25 1 92.62 132 GLN B CA 1
ATOM 2957 C C . GLN B 1 132 ? 1.788 22.531 8.281 1 92.62 132 GLN B C 1
ATOM 2959 O O . GLN B 1 132 ? 2.182 22.5 9.453 1 92.62 132 GLN B O 1
ATOM 2964 N N . LYS B 1 133 ? 0.879 23.328 7.801 1 95.19 133 LYS B N 1
ATOM 2965 C CA . LYS B 1 133 ? 0.158 24.234 8.688 1 95.19 133 LYS B CA 1
ATOM 2966 C C . LYS B 1 133 ? -1.234 24.547 8.141 1 95.19 133 LYS B C 1
ATOM 2968 O O . LYS B 1 133 ? -1.443 24.547 6.93 1 95.19 133 LYS B O 1
ATOM 2973 N N . ASN B 1 134 ? -2.1 24.75 9.109 1 93.75 134 ASN B N 1
ATOM 2974 C CA . ASN B 1 134 ? -3.479 25.047 8.734 1 93.75 134 ASN B CA 1
ATOM 2975 C C . ASN B 1 134 ? -4.191 25.859 9.812 1 93.75 134 ASN B C 1
ATOM 2977 O O . ASN B 1 134 ? -3.98 25.625 11.008 1 93.75 134 ASN B O 1
ATOM 2981 N N . LEU B 1 135 ? -5 26.828 9.336 1 95.56 135 LEU B N 1
ATOM 2982 C CA . LEU B 1 135 ? -5.902 27.578 10.203 1 95.56 135 LEU B CA 1
ATOM 2983 C C . LEU B 1 135 ? -7.355 27.328 9.828 1 95.56 135 LEU B C 1
ATOM 2985 O O . LEU B 1 135 ? -7.746 27.5 8.672 1 95.56 135 LEU B O 1
ATOM 2989 N N . LEU B 1 136 ? -8.156 26.953 10.789 1 94.19 136 LEU B N 1
ATOM 2990 C CA . LEU B 1 136 ? -9.539 26.594 10.5 1 94.19 136 LEU B CA 1
ATOM 2991 C C . LEU B 1 136 ? -10.422 27.828 10.422 1 94.19 136 LEU B C 1
ATOM 2993 O O . LEU B 1 136 ? -10.234 28.781 11.188 1 94.19 136 LEU B O 1
ATOM 2997 N N . LYS B 1 137 ? -11.297 27.812 9.484 1 92.81 137 LYS B N 1
ATOM 2998 C CA . LYS B 1 137 ? -12.281 28.875 9.297 1 92.81 137 LYS B CA 1
ATOM 2999 C C . LYS B 1 137 ? -13.703 28.344 9.461 1 92.81 137 LYS B C 1
ATOM 3001 O O . LYS B 1 137 ? -13.953 27.156 9.25 1 92.81 137 LYS B O 1
ATOM 3006 N N . ASP B 1 138 ? -14.531 29.25 9.891 1 91.62 138 ASP B N 1
ATOM 3007 C CA . ASP B 1 138 ? -15.953 28.906 9.922 1 91.62 138 ASP B CA 1
ATOM 3008 C C . ASP B 1 138 ? -16.484 28.641 8.516 1 91.62 138 ASP B C 1
ATOM 3010 O O . ASP B 1 138 ? -16.25 29.438 7.598 1 91.62 138 ASP B O 1
ATOM 3014 N N . LYS B 1 139 ? -17.234 27.531 8.359 1 85.88 139 LYS B N 1
ATOM 3015 C CA . LYS B 1 139 ? -17.641 27.109 7.023 1 85.88 139 LYS B CA 1
ATOM 3016 C C . LYS B 1 139 ? -18.672 28.078 6.441 1 85.88 139 LYS B C 1
ATOM 3018 O O . LYS B 1 139 ? -18.719 28.281 5.227 1 85.88 139 LYS B O 1
ATOM 3023 N N . VAL B 1 140 ? -19.469 28.625 7.277 1 89.25 140 VAL B N 1
ATOM 3024 C CA . VAL B 1 140 ? -20.562 29.484 6.824 1 89.25 140 VAL B CA 1
ATOM 3025 C C . VAL B 1 140 ? -20.062 30.922 6.668 1 89.25 140 VAL B C 1
ATOM 3027 O O . VAL B 1 140 ? -20.234 31.531 5.609 1 89.25 140 VAL B O 1
ATOM 3030 N N . THR B 1 141 ? -19.375 31.5 7.609 1 90.94 141 THR B N 1
ATOM 3031 C CA . THR B 1 141 ? -18.984 32.906 7.645 1 90.94 141 THR B CA 1
ATOM 3032 C C . THR B 1 141 ? -17.609 33.094 7.008 1 90.94 141 THR B C 1
ATOM 3034 O O . THR B 1 141 ? -17.266 34.219 6.613 1 90.94 141 THR B O 1
ATOM 3037 N N . GLY B 1 142 ? -16.75 32 7.012 1 89.75 142 GLY B N 1
ATOM 3038 C CA . GLY B 1 142 ? -15.398 32.125 6.496 1 89.75 142 GLY B CA 1
ATOM 3039 C C . GLY B 1 142 ? -14.438 32.781 7.484 1 89.75 142 GLY B C 1
ATOM 3040 O O . GLY B 1 142 ? -13.266 32.969 7.168 1 89.75 142 GLY B O 1
ATOM 3041 N N . LEU B 1 143 ? -14.938 33.125 8.609 1 91.25 143 LEU B N 1
ATOM 3042 C CA . LEU B 1 143 ? -14.109 33.781 9.617 1 91.25 143 LEU B CA 1
ATOM 3043 C C . LEU B 1 143 ? -13.25 32.781 10.359 1 91.25 143 LEU B C 1
ATOM 3045 O O . LEU B 1 143 ? -13.641 31.625 10.523 1 91.25 143 LEU B O 1
ATOM 3049 N N . PRO B 1 144 ? -12.141 33.188 10.844 1 92.12 144 PRO B N 1
ATOM 3050 C CA . PRO B 1 144 ? -11.266 32.281 11.602 1 92.12 144 PRO B CA 1
ATOM 3051 C C . PRO B 1 144 ? -11.922 31.766 12.883 1 92.12 144 PRO B C 1
ATOM 3053 O O . PRO B 1 144 ? -12.617 32.531 13.57 1 92.12 144 PRO B O 1
ATOM 3056 N N . ARG B 1 145 ? -11.641 30.516 13.25 1 94.44 145 ARG B N 1
ATOM 3057 C CA . ARG B 1 145 ? -12.219 29.859 14.414 1 94.44 145 ARG B CA 1
ATOM 3058 C C . ARG B 1 145 ? -11.281 29.938 15.617 1 94.44 145 ARG B C 1
ATOM 3060 O O . ARG B 1 145 ? -11.656 29.562 16.734 1 94.44 145 ARG B O 1
ATOM 3067 N N . GLY B 1 146 ? -10.047 30.359 15.367 1 95.94 146 GLY B N 1
ATOM 3068 C CA . GLY B 1 146 ? -9.055 30.391 16.422 1 95.94 146 GLY B CA 1
ATOM 3069 C C . GLY B 1 146 ? -8.438 29.031 16.703 1 95.94 146 GLY B C 1
ATOM 3070 O O . GLY B 1 146 ? -8.008 28.766 17.828 1 95.94 146 GLY B O 1
ATOM 3071 N N . VAL B 1 147 ? -8.562 28.156 15.773 1 97.19 147 VAL B N 1
ATOM 3072 C CA . VAL B 1 147 ? -8.016 26.797 15.867 1 97.19 147 VAL B CA 1
ATOM 3073 C C . VAL B 1 147 ? -7.133 26.516 14.648 1 97.19 147 VAL B C 1
ATOM 3075 O O . VAL B 1 147 ? -7.484 26.875 13.523 1 97.19 147 VAL B O 1
ATOM 3078 N N . GLY B 1 148 ? -5.957 25.922 14.938 1 96.75 148 GLY B N 1
ATOM 3079 C CA . GLY B 1 148 ? -5.066 25.594 13.836 1 96.75 148 GLY B CA 1
ATOM 3080 C C . GLY B 1 148 ? -4.254 24.344 14.062 1 96.75 148 GLY B C 1
ATOM 3081 O O . GLY B 1 148 ? -4.348 23.719 15.125 1 96.75 148 GLY B O 1
ATOM 3082 N N . PHE B 1 149 ? -3.521 23.938 12.977 1 96.62 149 PHE B N 1
ATOM 3083 C CA . PHE B 1 149 ? -2.639 22.781 13 1 96.62 149 PHE B CA 1
ATOM 3084 C C . PHE B 1 149 ? -1.246 23.141 12.508 1 96.62 149 PHE B C 1
ATOM 3086 O O . PHE B 1 149 ? -1.105 23.906 11.547 1 96.62 149 PHE B O 1
ATOM 3093 N N . VAL B 1 150 ? -0.32 22.578 13.211 1 97.81 150 VAL B N 1
ATOM 3094 C CA . VAL B 1 150 ? 1.07 22.688 12.773 1 97.81 150 VAL B CA 1
ATOM 3095 C C . VAL B 1 150 ? 1.742 21.328 12.844 1 97.81 150 VAL B C 1
ATOM 3097 O O . VAL B 1 150 ? 1.756 20.688 13.906 1 97.81 150 VAL B O 1
ATOM 3100 N N . ARG B 1 151 ? 2.246 20.891 11.734 1 96.56 151 ARG B N 1
ATOM 3101 C CA . ARG B 1 151 ? 2.99 19.641 11.695 1 96.56 151 ARG B CA 1
ATOM 3102 C C . ARG B 1 151 ? 4.488 19.891 11.57 1 96.56 151 ARG B C 1
ATOM 3104 O O . ARG B 1 151 ? 4.938 20.531 10.625 1 96.56 151 ARG B O 1
ATOM 3111 N N . PHE B 1 152 ? 5.273 19.297 12.516 1 97.69 152 PHE B N 1
ATOM 3112 C CA . PHE B 1 152 ? 6.723 19.422 12.508 1 97.69 152 PHE B CA 1
ATOM 3113 C C . PHE B 1 152 ? 7.367 18.25 11.773 1 97.69 152 PHE B C 1
ATOM 3115 O O . PHE B 1 152 ? 6.715 17.234 11.516 1 97.69 152 PHE B O 1
ATOM 3122 N N . ASP B 1 153 ? 8.617 18.406 11.477 1 95.75 153 ASP B N 1
ATOM 3123 C CA . ASP B 1 153 ? 9.398 17.375 10.805 1 95.75 153 ASP B CA 1
ATOM 3124 C C . ASP B 1 153 ? 9.719 16.219 11.75 1 95.75 153 ASP B C 1
ATOM 3126 O O . ASP B 1 153 ? 9.727 15.062 11.344 1 95.75 153 ASP B O 1
ATOM 3130 N N . LYS B 1 154 ? 9.891 16.594 13.008 1 97.06 154 LYS B N 1
ATOM 3131 C CA . LYS B 1 154 ? 10.32 15.586 13.969 1 97.06 154 LYS B CA 1
ATOM 3132 C C . LYS B 1 154 ? 9.484 15.648 15.242 1 97.06 154 LYS B C 1
ATOM 3134 O O . LYS B 1 154 ? 9.086 16.734 15.68 1 97.06 154 LYS B O 1
ATOM 3139 N N . LYS B 1 155 ? 9.398 14.523 15.844 1 97.88 155 LYS B N 1
ATOM 3140 C CA . LYS B 1 155 ? 8.664 14.398 17.094 1 97.88 155 LYS B CA 1
ATOM 3141 C C . LYS B 1 155 ? 9.25 15.297 18.188 1 97.88 155 LYS B C 1
ATOM 3143 O O . LYS B 1 155 ? 8.516 15.945 18.922 1 97.88 155 LYS B O 1
ATOM 3148 N N . SER B 1 156 ? 10.57 15.312 18.234 1 98.31 156 SER B N 1
ATOM 3149 C CA . SER B 1 156 ? 11.25 16.109 19.266 1 98.31 156 SER B CA 1
ATOM 3150 C C . SER B 1 156 ? 10.922 17.594 19.125 1 98.31 156 SER B C 1
ATOM 3152 O O . SER B 1 156 ? 10.805 18.297 20.125 1 98.31 156 SER B O 1
ATOM 3154 N N . GLN B 1 157 ? 10.711 18.047 17.969 1 98.56 157 GLN B N 1
ATOM 3155 C CA . GLN B 1 157 ? 10.359 19.438 17.688 1 98.56 157 GLN B CA 1
ATOM 3156 C C . GLN B 1 157 ? 8.945 19.75 18.172 1 98.56 157 GLN B C 1
ATOM 3158 O O . GLN B 1 157 ? 8.719 20.781 18.812 1 98.56 157 GLN B O 1
ATOM 3163 N N . ALA B 1 158 ? 8.062 18.844 17.906 1 98.62 158 ALA B N 1
ATOM 3164 C CA . ALA B 1 158 ? 6.68 19 18.359 1 98.62 158 ALA B CA 1
ATOM 3165 C C . ALA B 1 158 ? 6.594 19.047 19.875 1 98.62 158 ALA B C 1
ATOM 3167 O O . ALA B 1 158 ? 5.887 19.875 20.438 1 98.62 158 ALA B O 1
ATOM 3168 N N . GLU B 1 159 ? 7.293 18.156 20.438 1 98.56 159 GLU B N 1
ATOM 3169 C CA . GLU B 1 159 ? 7.316 18.109 21.906 1 98.56 159 GLU B CA 1
ATOM 3170 C C . GLU B 1 159 ? 7.859 19.406 22.484 1 98.56 159 GLU B C 1
ATOM 3172 O O . GLU B 1 159 ? 7.328 19.922 23.484 1 98.56 159 GLU B O 1
ATOM 3177 N N . ALA B 1 160 ? 8.906 19.891 21.922 1 98.75 160 ALA B N 1
ATOM 3178 C CA . ALA B 1 160 ? 9.469 21.172 22.359 1 98.75 160 ALA B CA 1
ATOM 3179 C C . ALA B 1 160 ? 8.453 22.297 22.219 1 98.75 160 ALA B C 1
ATOM 3181 O O . ALA B 1 160 ? 8.344 23.156 23.109 1 98.75 160 ALA B O 1
ATOM 3182 N N . ALA B 1 161 ? 7.746 22.266 21.172 1 98.81 161 ALA B N 1
ATOM 3183 C CA . ALA B 1 161 ? 6.742 23.297 20.922 1 98.81 161 ALA B CA 1
ATOM 3184 C C . ALA B 1 161 ? 5.629 23.234 21.969 1 98.81 161 ALA B C 1
ATOM 3186 O O . ALA B 1 161 ? 5.156 24.266 22.438 1 98.81 161 ALA B O 1
ATOM 3187 N N . ILE B 1 162 ? 5.18 22.047 22.266 1 98.75 162 ILE B N 1
ATOM 3188 C CA . ILE B 1 162 ? 4.145 21.875 23.281 1 98.75 162 ILE B CA 1
ATOM 3189 C C . ILE B 1 162 ? 4.629 22.438 24.609 1 98.75 162 ILE B C 1
ATOM 3191 O O . ILE B 1 162 ? 3.922 23.219 25.266 1 98.75 162 ILE B O 1
ATOM 3195 N N . SER B 1 163 ? 5.816 22.047 24.984 1 98.44 163 SER B N 1
ATOM 3196 C CA . SER B 1 163 ? 6.402 22.5 26.234 1 98.44 163 SER B CA 1
ATOM 3197 C C . SER B 1 163 ? 6.566 24.016 26.266 1 98.44 163 SER B C 1
ATOM 3199 O O . SER B 1 163 ? 6.348 24.641 27.297 1 98.44 163 SER B O 1
ATOM 3201 N N . GLY B 1 164 ? 6.875 24.578 25.219 1 98.19 164 GLY B N 1
ATOM 3202 C CA . GLY B 1 164 ? 7.203 26 25.156 1 98.19 164 GLY B CA 1
ATOM 3203 C C . GLY B 1 164 ? 5.988 26.875 24.953 1 98.19 164 GLY B C 1
ATOM 3204 O O . GLY B 1 164 ? 5.984 28.047 25.359 1 98.19 164 GLY B O 1
ATOM 3205 N N . MET B 1 165 ? 4.969 26.344 24.328 1 98.44 165 MET B N 1
ATOM 3206 C CA . MET B 1 165 ? 3.932 27.25 23.844 1 98.44 165 MET B CA 1
ATOM 3207 C C . MET B 1 165 ? 2.609 26.984 24.562 1 98.44 165 MET B C 1
ATOM 3209 O O . MET B 1 165 ? 1.729 27.859 24.578 1 98.44 165 MET B O 1
ATOM 3213 N N . ASN B 1 166 ? 2.471 25.766 25.047 1 98.69 166 ASN B N 1
ATOM 3214 C CA . ASN B 1 166 ? 1.23 25.5 25.781 1 98.69 166 ASN B CA 1
ATOM 3215 C C . ASN B 1 166 ? 1.091 26.422 26.984 1 98.69 166 ASN B C 1
ATOM 3217 O O . ASN B 1 166 ? 2.012 26.531 27.797 1 98.69 166 ASN B O 1
ATOM 3221 N N . GLY B 1 167 ? -0.042 27.109 27.109 1 98.25 167 GLY B N 1
ATOM 3222 C CA . GLY B 1 167 ? -0.305 28 28.234 1 98.25 167 GLY B CA 1
ATOM 3223 C C . GLY B 1 167 ? 0.223 29.406 28.016 1 98.25 167 GLY B C 1
ATOM 3224 O O . GLY B 1 167 ? 0.014 30.281 28.859 1 98.25 167 GLY B O 1
ATOM 3225 N N . VAL B 1 168 ? 0.827 29.656 26.922 1 97.81 168 VAL B N 1
ATOM 3226 C CA . VAL B 1 168 ? 1.402 30.969 26.641 1 97.81 168 VAL B CA 1
ATOM 3227 C C . VAL B 1 168 ? 0.366 31.844 25.938 1 97.81 168 VAL B C 1
ATOM 3229 O O . VAL B 1 168 ? -0.348 31.375 25.047 1 97.81 168 VAL B O 1
ATOM 3232 N N . VAL B 1 169 ? 0.263 33.031 26.375 1 97.94 169 VAL B N 1
ATOM 3233 C CA . VAL B 1 169 ? -0.587 34 25.688 1 97.94 169 VAL B CA 1
ATOM 3234 C C . VAL B 1 169 ? 0.18 34.656 24.531 1 97.94 169 VAL B C 1
ATOM 3236 O O . VAL B 1 169 ? 1.168 35.344 24.734 1 97.94 169 VAL B O 1
ATOM 3239 N N . PRO B 1 170 ? -0.208 34.375 23.375 1 96.69 170 PRO B N 1
ATOM 3240 C CA . PRO B 1 170 ? 0.529 34.938 22.25 1 96.69 170 PRO B CA 1
ATOM 3241 C C . PRO B 1 170 ? 0.302 36.438 22.078 1 96.69 170 PRO B C 1
ATOM 3243 O O . PRO B 1 170 ? -0.646 37 22.641 1 96.69 170 PRO B O 1
ATOM 3246 N N . GLU B 1 171 ? 1.216 37.062 21.328 1 94.31 171 GLU B N 1
ATOM 3247 C CA . GLU B 1 171 ? 1.063 38.469 21.047 1 94.31 171 GLU B CA 1
ATOM 3248 C C . GLU B 1 171 ? -0.267 38.781 20.359 1 94.31 171 GLU B C 1
ATOM 3250 O O . GLU B 1 171 ? -0.622 38.125 19.391 1 94.31 171 GLU B O 1
ATOM 3255 N N . GLY B 1 172 ? -0.923 39.781 20.969 1 92.56 172 GLY B N 1
ATOM 3256 C CA . GLY B 1 172 ? -2.193 40.156 20.375 1 92.56 172 GLY B CA 1
ATOM 3257 C C . GLY B 1 172 ? -3.357 39.312 20.859 1 92.56 172 GLY B C 1
ATOM 3258 O O . GLY B 1 172 ? -4.508 39.594 20.5 1 92.56 172 GLY B O 1
ATOM 3259 N N . GLY B 1 173 ? -3.004 38.344 21.719 1 93.75 173 GLY B N 1
ATOM 3260 C CA . GLY B 1 173 ? -4.059 37.5 22.234 1 93.75 173 GLY B CA 1
ATOM 3261 C C . GLY B 1 173 ? -4.422 37.812 23.672 1 93.75 173 GLY B C 1
ATOM 3262 O O . GLY B 1 173 ? -3.719 38.562 24.344 1 93.75 173 GLY B O 1
ATOM 3263 N N . THR B 1 174 ? -5.656 37.281 24.047 1 95.12 174 THR B N 1
ATOM 3264 C CA . THR B 1 174 ? -6.129 37.5 25.406 1 95.12 174 THR B CA 1
ATOM 3265 C C . THR B 1 174 ? -6.176 36.188 26.188 1 95.12 174 THR B C 1
ATOM 3267 O O . THR B 1 174 ? -6.25 36.188 27.422 1 95.12 174 THR B O 1
ATOM 3270 N N . GLU B 1 175 ? -6.188 35.094 25.5 1 97.31 175 GLU B N 1
ATOM 3271 C CA . GLU B 1 175 ? -6.277 33.781 26.125 1 97.31 175 GLU B CA 1
ATOM 3272 C C . GLU B 1 175 ? -5.012 32.969 25.875 1 97.31 175 GLU B C 1
ATOM 3274 O O . GLU B 1 175 ? -4.363 33.094 24.844 1 97.31 175 GLU B O 1
ATOM 3279 N N . PRO B 1 176 ? -4.68 32.062 26.797 1 98.25 176 PRO B N 1
ATOM 3280 C CA . PRO B 1 176 ? -3.521 31.203 26.594 1 98.25 176 PRO B CA 1
ATOM 3281 C C . PRO B 1 176 ? -3.758 30.141 25.516 1 98.25 176 PRO B C 1
ATOM 3283 O O . PRO B 1 176 ? -4.867 29.609 25.406 1 98.25 176 PRO B O 1
ATOM 3286 N N . LEU B 1 177 ? -2.699 29.875 24.797 1 98.69 177 LEU B N 1
ATOM 3287 C CA . LEU B 1 177 ? -2.762 28.797 23.812 1 98.69 177 LEU B CA 1
ATOM 3288 C C . LEU B 1 177 ? -2.916 27.453 24.484 1 98.69 177 LEU B C 1
ATOM 3290 O O . LEU B 1 177 ? -2.379 27.219 25.578 1 98.69 177 LEU B O 1
ATOM 3294 N N . VAL B 1 178 ? -3.703 26.578 23.891 1 98.69 178 VAL B N 1
ATOM 3295 C CA . VAL B 1 178 ? -3.705 25.156 24.203 1 98.69 178 VAL B CA 1
ATOM 3296 C C . VAL B 1 178 ? -3.051 24.375 23.078 1 98.69 178 VAL B C 1
ATOM 3298 O O . VAL B 1 178 ? -3.535 24.391 21.938 1 98.69 178 VAL B O 1
ATOM 3301 N N . VAL B 1 179 ? -1.939 23.781 23.344 1 98.75 179 VAL B N 1
ATOM 3302 C CA . VAL B 1 179 ? -1.179 23.062 22.344 1 98.75 179 VAL B CA 1
ATOM 3303 C C . VAL B 1 179 ? -1.072 21.594 22.734 1 98.75 179 VAL B C 1
ATOM 3305 O O . VAL B 1 179 ? -0.578 21.266 23.828 1 98.75 179 VAL B O 1
ATOM 3308 N N . LYS B 1 180 ? -1.536 20.703 21.859 1 98.44 180 LYS B N 1
ATOM 3309 C CA . LYS B 1 180 ? -1.453 19.266 22.109 1 98.44 180 LYS B CA 1
ATOM 3310 C C . LYS B 1 180 ? -1.24 18.5 20.812 1 98.44 180 LYS B C 1
ATOM 3312 O O . LYS B 1 180 ? -1.394 19.047 19.719 1 98.44 180 LYS B O 1
ATOM 3317 N N . VAL B 1 181 ? -0.84 17.25 20.953 1 97.88 181 VAL B N 1
ATOM 3318 C CA . VAL B 1 181 ? -0.753 16.391 19.781 1 97.88 181 VAL B CA 1
ATOM 3319 C C . VAL B 1 181 ? -2.145 16.188 19.188 1 97.88 181 VAL B C 1
ATOM 3321 O O . VAL B 1 181 ? -3.094 15.867 19.906 1 97.88 181 VAL B O 1
ATOM 3324 N N . ALA B 1 182 ? -2.205 16.438 17.891 1 95.81 182 ALA B N 1
ATOM 3325 C CA . ALA B 1 182 ? -3.49 16.266 17.219 1 95.81 182 ALA B CA 1
ATOM 3326 C C . ALA B 1 182 ? -3.922 14.812 17.219 1 95.81 182 ALA B C 1
ATOM 3328 O O . ALA B 1 182 ? -3.096 13.914 17.031 1 95.81 182 ALA B O 1
ATOM 3329 N N . GLU B 1 183 ? -5.172 14.625 17.453 1 86.75 183 GLU B N 1
ATOM 3330 C CA . GLU B 1 183 ? -5.711 13.273 17.297 1 86.75 183 GLU B CA 1
ATOM 3331 C C . GLU B 1 183 ? -5.758 12.875 15.82 1 86.75 183 GLU B C 1
ATOM 3333 O O . GLU B 1 183 ? -5.93 13.727 14.945 1 86.75 183 GLU B O 1
ATOM 3338 N N . GLU B 1 184 ? -5.5 11.711 15.641 1 73.38 184 GLU B N 1
ATOM 3339 C CA . GLU B 1 184 ? -5.48 11.227 14.266 1 73.38 184 GLU B CA 1
ATOM 3340 C C . GLU B 1 184 ? -6.848 11.375 13.609 1 73.38 184 GLU B C 1
ATOM 3342 O O . GLU B 1 184 ? -7.871 11.023 14.203 1 73.38 184 GLU B O 1
ATOM 3347 N N . HIS B 1 185 ? -6.891 12.383 12.641 1 63.78 185 HIS B N 1
ATOM 3348 C CA . HIS B 1 185 ? -8.117 12.711 11.914 1 63.78 185 HIS B CA 1
ATOM 3349 C C . HIS B 1 185 ? -8.883 11.453 11.531 1 63.78 185 HIS B C 1
ATOM 3351 O O . HIS B 1 185 ? -10.109 11.414 11.641 1 63.78 185 HIS B O 1
ATOM 3357 N N . GLY B 1 186 ? -8.281 10.625 10.719 1 58.41 186 GLY B N 1
ATOM 3358 C CA . GLY B 1 186 ? -9 9.586 10 1 58.41 186 GLY B CA 1
ATOM 3359 C C . GLY B 1 186 ? -9.875 8.734 10.898 1 58.41 186 GLY B C 1
ATOM 3360 O O . GLY B 1 186 ? -10.953 8.297 10.484 1 58.41 186 GLY B O 1
ATOM 3361 N N . LYS B 1 187 ? -9.484 8.805 12.141 1 56.94 187 LYS B N 1
ATOM 3362 C CA . LYS B 1 187 ? -10.234 7.898 13.008 1 56.94 187 LYS B CA 1
ATOM 3363 C C . LYS B 1 187 ? -11.586 8.492 13.391 1 56.94 187 LYS B C 1
ATOM 3365 O O . LYS B 1 187 ? -12.602 7.797 13.375 1 56.94 187 LYS B O 1
ATOM 3370 N N . MET B 1 188 ? -11.453 9.766 13.664 1 55.78 188 MET B N 1
ATOM 3371 C CA . MET B 1 188 ? -12.688 10.391 14.133 1 55.78 188 MET B CA 1
ATOM 3372 C C . MET B 1 188 ? -13.703 10.5 13 1 55.78 188 MET B C 1
ATOM 3374 O O . MET B 1 188 ? -14.883 10.203 13.195 1 55.78 188 MET B O 1
ATOM 3378 N N . LYS B 1 189 ? -13.305 10.953 11.93 1 60.16 189 LYS B N 1
ATOM 3379 C CA . LYS B 1 189 ? -14.234 11.078 10.812 1 60.16 189 LYS B CA 1
ATOM 3380 C C . LYS B 1 189 ? -14.648 9.711 10.273 1 60.16 189 LYS B C 1
ATOM 3382 O O . LYS B 1 189 ? -15.805 9.5 9.922 1 60.16 189 LYS B O 1
ATOM 3387 N N . ALA B 1 190 ? -13.656 8.812 10.258 1 57.25 190 ALA B N 1
ATOM 3388 C CA . ALA B 1 190 ? -14 7.457 9.836 1 57.25 190 ALA B CA 1
ATOM 3389 C C . ALA B 1 190 ? -15.102 6.871 10.711 1 57.25 190 ALA B C 1
ATOM 3391 O O . ALA B 1 190 ? -16.016 6.219 10.211 1 57.25 190 ALA B O 1
ATOM 3392 N N . ALA B 1 191 ? -14.969 7.199 11.945 1 56.25 191 ALA B N 1
ATOM 3393 C CA . ALA B 1 191 ? -15.977 6.723 12.883 1 56.25 191 ALA B CA 1
ATOM 3394 C C . ALA B 1 191 ? -17.344 7.312 12.562 1 56.25 191 ALA B C 1
ATOM 3396 O O . ALA B 1 191 ? -18.359 6.617 12.641 1 56.25 191 ALA B O 1
ATOM 3397 N N . TYR B 1 192 ? -17.266 8.547 12.258 1 53.28 192 TYR B N 1
ATOM 3398 C CA . TYR B 1 192 ? -18.516 9.219 11.898 1 53.28 192 TYR B CA 1
ATOM 3399 C C . TYR B 1 192 ? -19.109 8.625 10.633 1 53.28 192 TYR B C 1
ATOM 3401 O O . TYR B 1 192 ? -20.312 8.352 10.57 1 53.28 192 TYR B O 1
ATOM 3409 N N . TYR B 1 193 ? -18.328 8.359 9.664 1 52.62 193 TYR B N 1
ATOM 3410 C CA . TYR B 1 193 ? -18.797 7.789 8.406 1 52.62 193 TYR B CA 1
ATOM 3411 C C . TYR B 1 193 ? -19.219 6.34 8.594 1 52.62 193 TYR B C 1
ATOM 3413 O O . TYR B 1 193 ? -20.188 5.887 7.965 1 52.62 193 TYR B O 1
ATOM 3421 N N . ALA B 1 194 ? -18.469 5.617 9.43 1 53.84 194 ALA B N 1
ATOM 3422 C CA . ALA B 1 194 ? -18.891 4.258 9.781 1 53.84 194 ALA B CA 1
ATOM 3423 C C . ALA B 1 194 ? -20.234 4.262 10.5 1 53.84 194 ALA B C 1
ATOM 3425 O O . ALA B 1 194 ? -21.078 3.395 10.258 1 53.84 194 ALA B O 1
ATOM 3426 N N . GLY B 1 195 ? -20.297 5.141 11.438 1 46.34 195 GLY B N 1
ATOM 3427 C CA . GLY B 1 195 ? -21.578 5.305 12.109 1 46.34 195 GLY B CA 1
ATOM 3428 C C . GLY B 1 195 ? -22.719 5.652 11.164 1 46.34 195 GLY B C 1
ATOM 3429 O O . GLY B 1 195 ? -23.844 5.188 11.336 1 46.34 195 GLY B O 1
ATOM 3430 N N . TYR B 1 196 ? -22.453 6.48 10.281 1 44.66 196 TYR B N 1
ATOM 3431 C CA . TYR B 1 196 ? -23.453 6.887 9.305 1 44.66 196 TYR B CA 1
ATOM 3432 C C . TYR B 1 196 ? -23.844 5.719 8.398 1 44.66 196 TYR B C 1
ATOM 3434 O O . TYR B 1 196 ? -25.016 5.535 8.078 1 44.66 196 TYR B O 1
ATOM 3442 N N . HIS B 1 197 ? -22.906 5.023 7.992 1 46.62 197 HIS B N 1
ATOM 3443 C CA . HIS B 1 197 ? -23.219 3.848 7.188 1 46.62 197 HIS B CA 1
ATOM 3444 C C . HIS B 1 197 ? -23.875 2.758 8.023 1 46.62 197 HIS B C 1
ATOM 3446 O O . HIS B 1 197 ? -24.719 2.006 7.527 1 46.62 197 HIS B O 1
ATOM 3452 N N . ALA B 1 198 ? -23.5 2.582 9.266 1 42.91 198 ALA B N 1
ATOM 3453 C CA . ALA B 1 198 ? -24.203 1.658 10.164 1 42.91 198 ALA B CA 1
ATOM 3454 C C . ALA B 1 198 ? -25.594 2.16 10.492 1 42.91 198 ALA B C 1
ATOM 3456 O O . ALA B 1 198 ? -26.531 1.363 10.664 1 42.91 198 ALA B O 1
ATOM 3457 N N . GLY B 1 199 ? -25.766 3.43 10.656 1 38.41 199 GLY B N 1
ATOM 3458 C CA . GLY B 1 199 ? -27.062 4.043 10.953 1 38.41 199 GLY B CA 1
ATOM 3459 C C . GLY B 1 199 ? -28 4.051 9.758 1 38.41 199 GLY B C 1
ATOM 3460 O O . GLY B 1 199 ? -29.188 4.332 9.906 1 38.41 199 GLY B O 1
ATOM 3461 N N . ILE B 1 200 ? -27.516 4.176 8.625 1 41.12 200 ILE B N 1
ATOM 3462 C CA . ILE B 1 200 ? -28.406 4.191 7.469 1 41.12 200 ILE B CA 1
ATOM 3463 C C . ILE B 1 200 ? -29.094 2.834 7.332 1 41.12 200 ILE B C 1
ATOM 3465 O O . ILE B 1 200 ? -30.203 2.744 6.801 1 41.12 200 ILE B O 1
ATOM 3469 N N . ASN B 1 201 ? -28.516 1.787 7.809 1 36.47 201 ASN B N 1
ATOM 3470 C CA . ASN B 1 201 ? -29.219 0.524 7.625 1 36.47 201 ASN B CA 1
ATOM 3471 C C . ASN B 1 201 ? -30.453 0.44 8.516 1 36.47 201 ASN B C 1
ATOM 3473 O O . ASN B 1 201 ? -31.266 -0.473 8.367 1 36.47 201 ASN B O 1
ATOM 3477 N N . ASN B 1 202 ? -30.453 1.045 9.609 1 34.38 202 ASN B N 1
ATOM 3478 C CA . ASN B 1 202 ? -31.562 0.757 10.508 1 34.38 202 ASN B CA 1
ATOM 3479 C C . ASN B 1 202 ? -32.812 1.496 10.086 1 34.38 202 ASN B C 1
ATOM 3481 O O . ASN B 1 202 ? -33.844 1.448 10.781 1 34.38 202 ASN B O 1
ATOM 3485 N N . LEU B 1 203 ? -32.656 2.604 9.328 1 32.09 203 LEU B N 1
ATOM 3486 C CA . LEU B 1 203 ? -33.875 3.377 9.219 1 32.09 203 LEU B CA 1
ATOM 3487 C C . LEU B 1 203 ? -34.812 2.775 8.156 1 32.09 203 LEU B C 1
ATOM 3489 O O . LEU B 1 203 ? -35.812 3.371 7.805 1 32.09 203 LEU B O 1
ATOM 3493 N N . ARG B 1 204 ? -34.344 1.814 7.371 1 33.09 204 ARG B N 1
ATOM 3494 C CA . ARG B 1 204 ? -35.25 1.463 6.289 1 33.09 204 ARG B CA 1
ATOM 3495 C C . ARG B 1 204 ? -36.562 0.871 6.832 1 33.09 204 ARG B C 1
ATOM 3497 O O . ARG B 1 204 ? -37.469 0.564 6.066 1 33.09 204 ARG B O 1
ATOM 3504 N N . GLY B 1 205 ? -36.438 0.284 7.965 1 28.62 205 GLY B N 1
ATOM 3505 C CA . GLY B 1 205 ? -37.594 -0.594 8.141 1 28.62 205 GLY B CA 1
ATOM 3506 C C . GLY B 1 205 ? -38.875 0.157 8.336 1 28.62 205 GLY B C 1
ATOM 3507 O O . GLY B 1 205 ? -39.938 -0.453 8.57 1 28.62 205 GLY B O 1
ATOM 3508 N N . GLY B 1 206 ? -38.75 1.438 8.875 1 28.34 206 GLY B N 1
ATOM 3509 C CA . GLY B 1 206 ? -40.031 1.743 9.477 1 28.34 206 GLY B CA 1
ATOM 3510 C C . GLY B 1 206 ? -41.125 2.086 8.453 1 28.34 206 GLY B C 1
ATOM 3511 O O . GLY B 1 206 ? -41.219 3.238 8.039 1 28.34 206 GLY B O 1
ATOM 3512 N N . GLY B 1 207 ? -41.188 1.389 7.359 1 27.78 207 GLY B N 1
ATOM 3513 C CA . GLY B 1 207 ? -42.312 1.63 6.484 1 27.78 207 GLY B CA 1
ATOM 3514 C C . GLY B 1 207 ? -43.625 1.76 7.23 1 27.78 207 GLY B C 1
ATOM 3515 O O . GLY B 1 207 ? -44.031 0.852 7.965 1 27.78 207 GLY B O 1
ATOM 3516 N N . ALA B 1 208 ? -43.875 3.037 7.656 1 28.12 208 ALA B N 1
ATOM 3517 C CA . ALA B 1 208 ? -45.094 3.512 8.289 1 28.12 208 ALA B CA 1
ATOM 3518 C C . ALA B 1 208 ? -46.312 3.156 7.453 1 28.12 208 ALA B C 1
ATOM 3520 O O . ALA B 1 208 ? -46.531 3.705 6.367 1 28.12 208 ALA B O 1
ATOM 3521 N N . GLY B 1 209 ? -46.531 1.988 7.168 1 24.53 209 GLY B N 1
ATOM 3522 C CA . GLY B 1 209 ? -47.75 1.668 6.422 1 24.53 209 GLY B CA 1
ATOM 3523 C C . GLY B 1 209 ? -49 2.197 7.074 1 24.53 209 GLY B C 1
ATOM 3524 O O . GLY B 1 209 ? -50.125 1.811 6.699 1 24.53 209 GLY B O 1
ATOM 3525 N N . ARG B 1 210 ? -48.844 2.82 8.344 1 24.53 210 ARG B N 1
ATOM 3526 C CA . ARG B 1 210 ? -50.188 2.734 8.938 1 24.53 210 ARG B CA 1
ATOM 3527 C C . ARG B 1 210 ? -51.219 3.516 8.117 1 24.53 210 ARG B C 1
ATOM 3529 O O . ARG B 1 210 ? -50.906 4.594 7.605 1 24.53 210 ARG B O 1
ATOM 3536 N N . GLY B 1 211 ? -52.156 2.924 7.676 1 23.33 211 GLY B N 1
ATOM 3537 C CA . GLY B 1 211 ? -53.406 3.115 6.938 1 23.33 211 GLY B CA 1
ATOM 3538 C C . GLY B 1 211 ? -54.219 4.27 7.461 1 23.33 211 GLY B C 1
ATOM 3539 O O . GLY B 1 211 ? -54.156 4.617 8.641 1 23.33 211 GLY B O 1
ATOM 3540 N N . ARG B 1 212 ? -54.625 5.238 6.637 1 23.41 212 ARG B N 1
ATOM 3541 C CA . ARG B 1 212 ? -55.406 6.465 6.578 1 23.41 212 ARG B CA 1
ATOM 3542 C C . ARG B 1 212 ? -56.781 6.266 7.195 1 23.41 212 ARG B C 1
ATOM 3544 O O . ARG B 1 212 ? -57.656 5.641 6.586 1 23.41 212 ARG B O 1
ATOM 3551 N N . GLY B 1 213 ? -56.844 5.656 8.477 1 21.67 213 GLY B N 1
ATOM 3552 C CA . GLY B 1 213 ? -58.25 5.52 8.867 1 21.67 213 GLY B CA 1
ATOM 3553 C C . GLY B 1 213 ? -59 6.828 8.828 1 21.67 213 GLY B C 1
ATOM 3554 O O . GLY B 1 213 ? -58.406 7.902 8.852 1 21.67 213 GLY B O 1
ATOM 3555 N N . ASN B 1 214 ? -60.25 6.781 8.531 1 21.02 214 ASN B N 1
ATOM 3556 C CA . ASN B 1 214 ? -61.406 7.613 8.242 1 21.02 214 ASN B CA 1
ATOM 3557 C C . ASN B 1 214 ? -61.75 8.539 9.414 1 21.02 214 ASN B C 1
ATOM 3559 O O . ASN B 1 214 ? -61.531 8.172 10.57 1 21.02 214 ASN B O 1
ATOM 3563 N N . TYR B 1 215 ? -61.844 9.773 9.102 1 20.69 215 TYR B N 1
ATOM 3564 C CA . TYR B 1 215 ? -62 11.078 9.742 1 20.69 215 TYR B CA 1
ATOM 3565 C C . TYR B 1 215 ? -63.281 11.148 10.531 1 20.69 215 TYR B C 1
ATOM 3567 O O . TYR B 1 215 ? -64.25 11.797 10.109 1 20.69 215 TYR B O 1
ATOM 3575 N N . ASN B 1 216 ? -63.781 9.875 10.906 1 18.89 216 ASN B N 1
ATOM 3576 C CA . ASN B 1 216 ? -65.125 10.227 11.352 1 18.89 216 ASN B CA 1
ATOM 3577 C C . ASN B 1 216 ? -65.125 11.281 12.461 1 18.89 216 ASN B C 1
ATOM 3579 O O . ASN B 1 216 ? -64.125 11.336 13.234 1 18.89 216 ASN B O 1
ATOM 3583 N N . SER B 1 217 ? -65.938 12.172 12.391 1 20.19 217 SER B N 1
ATOM 3584 C CA . SER B 1 217 ? -66.375 13.484 12.914 1 20.19 217 SER B CA 1
ATOM 3585 C C . SER B 1 217 ? -66.688 13.406 14.398 1 20.19 217 SER B C 1
ATOM 3587 O O . SER B 1 217 ? -67.5 14.164 14.891 1 20.19 217 SER B O 1
ATOM 3589 N N . ARG B 1 218 ? -66.125 12.141 14.969 1 16.12 218 ARG B N 1
ATOM 3590 C CA . ARG B 1 218 ? -67.062 12.055 16.109 1 16.12 218 ARG B CA 1
ATOM 3591 C C . ARG B 1 218 ? -67 13.336 16.938 1 16.12 218 ARG B C 1
ATOM 3593 O O . ARG B 1 218 ? -66 14.055 16.922 1 16.12 218 ARG B O 1
ATOM 3600 N N . GLY B 1 219 ? -67.938 13.398 17.781 1 17.38 219 GLY B N 1
ATOM 3601 C CA . GLY B 1 219 ? -68.812 14.289 18.531 1 17.38 219 GLY B CA 1
ATOM 3602 C C . GLY B 1 219 ? -68.125 14.898 19.75 1 17.38 219 GLY B C 1
ATOM 3603 O O . GLY B 1 219 ? -68.312 16.078 20.047 1 17.38 219 GLY B O 1
ATOM 3604 N N . GLY B 1 220 ? -67.312 13.922 20.484 1 16.5 220 GLY B N 1
ATOM 3605 C CA . GLY B 1 220 ? -67.875 14.023 21.828 1 16.5 220 GLY B CA 1
ATOM 3606 C C . GLY B 1 220 ? -67.375 15.242 22.578 1 16.5 220 GLY B C 1
ATOM 3607 O O . GLY B 1 220 ? -66.438 15.922 22.156 1 16.5 220 GLY B O 1
ATOM 3608 N N . SER B 1 221 ? -67.188 14.953 23.938 1 17.95 221 SER B N 1
ATOM 3609 C CA . SER B 1 221 ? -67.688 15.516 25.172 1 17.95 221 SER B CA 1
ATOM 3610 C C . SER B 1 221 ? -66.688 16.5 25.797 1 17.95 221 SER B C 1
ATOM 3612 O O . SER B 1 221 ? -65.5 16.469 25.484 1 17.95 221 SER B O 1
ATOM 3614 N N . GLY B 1 222 ? -67.25 17.312 26.547 1 17.5 222 GLY B N 1
ATOM 3615 C CA . GLY B 1 222 ? -67.188 18.609 27.203 1 17.5 222 GLY B CA 1
ATOM 3616 C C . GLY B 1 222 ? -66.062 18.656 28.266 1 17.5 222 GLY B C 1
ATOM 3617 O O . GLY B 1 222 ? -65.312 19.625 28.312 1 17.5 222 GLY B O 1
ATOM 3618 N N . GLY B 1 223 ? -66.062 17.672 29.266 1 16.52 223 GLY B N 1
ATOM 3619 C CA . GLY B 1 223 ? -66.188 18.312 30.562 1 16.52 223 GLY B CA 1
ATOM 3620 C C . GLY B 1 223 ? -64.812 18.75 31.141 1 16.52 223 GLY B C 1
ATOM 3621 O O . GLY B 1 223 ? -63.781 18.438 30.594 1 16.52 223 GLY B O 1
ATOM 3622 N N . GLY B 1 224 ? -64.688 18.516 32.562 1 16.78 224 GLY B N 1
ATOM 3623 C CA . GLY B 1 224 ? -64.5 19.375 33.719 1 16.78 224 GLY B CA 1
ATOM 3624 C C . GLY B 1 224 ? -63.062 19.484 34.188 1 16.78 224 GLY B C 1
ATOM 3625 O O . GLY B 1 224 ? -62.188 18.828 33.625 1 16.78 224 GLY B O 1
ATOM 3626 N N . GLY B 1 225 ? -62.781 19.234 35.5 1 17.12 225 GLY B N 1
ATOM 3627 C CA . GLY B 1 225 ? -62.344 20.016 36.656 1 17.12 225 GLY B CA 1
ATOM 3628 C C . GLY B 1 225 ? -60.906 19.797 37 1 17.12 225 GLY B C 1
ATOM 3629 O O . GLY B 1 225 ? -60.281 18.844 36.5 1 17.12 225 GLY B O 1
ATOM 3630 N N . GLY B 1 226 ? -60.312 20.547 37.969 1 17.64 226 GLY B N 1
ATOM 3631 C CA . GLY B 1 226 ? -59.188 21.297 38.531 1 17.64 226 GLY B CA 1
ATOM 3632 C C . GLY B 1 226 ? -58.25 20.438 39.344 1 17.64 226 GLY B C 1
ATOM 3633 O O . GLY B 1 226 ? -57.281 20.938 39.875 1 17.64 226 GLY B O 1
ATOM 3634 N N . GLY B 1 227 ? -58.406 19.062 39.5 1 16.33 227 GLY B N 1
ATOM 3635 C CA . GLY B 1 227 ? -58.031 18.734 40.875 1 16.33 227 GLY B CA 1
ATOM 3636 C C . GLY B 1 227 ? -56.531 18.766 41.094 1 16.33 227 GLY B C 1
ATOM 3637 O O . GLY B 1 227 ? -55.75 18.609 40.125 1 16.33 227 GLY B O 1
ATOM 3638 N N . TYR B 1 228 ? -56.062 19.078 42.344 1 17.59 228 TYR B N 1
ATOM 3639 C CA . TYR B 1 228 ? -55.031 19.656 43.219 1 17.59 228 TYR B CA 1
ATOM 3640 C C . TYR B 1 228 ? -54 18.594 43.625 1 17.59 228 TYR B C 1
ATOM 3642 O O . TYR B 1 228 ? -52.969 18.922 44.188 1 17.59 228 TYR B O 1
ATOM 3650 N N . GLN B 1 229 ? -54.062 17.297 43.375 1 15.77 229 GLN B N 1
ATOM 3651 C CA . GLN B 1 229 ? -53.688 16.562 44.562 1 15.77 229 GLN B CA 1
ATOM 3652 C C . GLN B 1 229 ? -52.156 16.625 44.781 1 15.77 229 GLN B C 1
ATOM 3654 O O . GLN B 1 229 ? -51.406 16.688 43.844 1 15.77 229 GLN B O 1
ATOM 3659 N N . GLY B 1 230 ? -51.625 16.562 46.156 1 16.25 230 GLY B N 1
ATOM 3660 C CA . GLY B 1 230 ? -50.688 16.812 47.25 1 16.25 230 GLY B CA 1
ATOM 3661 C C . GLY B 1 230 ? -49.562 15.781 47.312 1 16.25 230 GLY B C 1
ATOM 3662 O O . GLY B 1 230 ? -48.562 16 47.969 1 16.25 230 GLY B O 1
ATOM 3663 N N . ARG B 1 231 ? -49.5 14.508 46.719 1 16.27 231 ARG B N 1
ATOM 3664 C CA . ARG B 1 231 ? -49.062 13.516 47.688 1 16.27 231 ARG B CA 1
ATOM 3665 C C . ARG B 1 231 ? -47.562 13.633 47.969 1 16.27 231 ARG B C 1
ATOM 3667 O O . ARG B 1 231 ? -46.781 13.852 47.031 1 16.27 231 ARG B O 1
ATOM 3674 N N . GLY B 1 232 ? -46.969 13.523 49.312 1 16.98 232 GLY B N 1
ATOM 3675 C CA . GLY B 1 232 ? -45.969 13.719 50.375 1 16.98 232 GLY B CA 1
ATOM 3676 C C . GLY B 1 232 ? -44.812 12.758 50.281 1 16.98 232 GLY B C 1
ATOM 3677 O O . GLY B 1 232 ? -43.656 13.172 50.25 1 16.98 232 GLY B O 1
ATOM 3678 N N . ASN B 1 233 ? -44.781 11.391 50.719 1 16.41 233 ASN B N 1
ATOM 3679 C CA . ASN B 1 233 ? -44.031 10.805 51.812 1 16.41 233 ASN B CA 1
ATOM 3680 C C . ASN B 1 233 ? -42.75 10.133 51.344 1 16.41 233 ASN B C 1
ATOM 3682 O O . ASN B 1 233 ? -42.781 9.266 50.469 1 16.41 233 ASN B O 1
ATOM 3686 N N . TYR B 1 234 ? -41.469 10.57 51.594 1 18.44 234 TYR B N 1
ATOM 3687 C CA . TYR B 1 234 ? -40.062 10.25 51.25 1 18.44 234 TYR B CA 1
ATOM 3688 C C . TYR B 1 234 ? -39.594 9.016 52.031 1 18.44 234 TYR B C 1
ATOM 3690 O O . TYR B 1 234 ? -38.406 8.703 52 1 18.44 234 TYR B O 1
ATOM 3698 N N . ASN B 1 235 ? -40.094 8.203 52.875 1 16.55 235 ASN B N 1
ATOM 3699 C CA . ASN B 1 235 ? -39.469 7.641 54.062 1 16.55 235 ASN B CA 1
ATOM 3700 C C . ASN B 1 235 ? -38.406 6.602 53.719 1 16.55 235 ASN B C 1
ATOM 3702 O O . ASN B 1 235 ? -37.344 6.602 54.312 1 16.55 235 ASN B O 1
ATOM 3706 N N . ASN B 1 236 ? -38.469 5.324 53.25 1 16.97 236 ASN B N 1
ATOM 3707 C CA . ASN B 1 236 ? -38.25 4.168 54.125 1 16.97 236 ASN B CA 1
ATOM 3708 C C . ASN B 1 236 ? -36.781 3.803 54.188 1 16.97 236 ASN B C 1
ATOM 3710 O O . ASN B 1 236 ? -36 4.199 53.344 1 16.97 236 ASN B O 1
ATOM 3714 N N . MET B 1 237 ? -36.281 2.498 55.031 1 17.47 237 MET B N 1
ATOM 3715 C CA . MET B 1 237 ? -35.688 1.753 56.125 1 17.47 237 MET B CA 1
ATOM 3716 C C . MET B 1 237 ? -34.562 0.873 55.625 1 17.47 237 MET B C 1
ATOM 3718 O O . MET B 1 237 ? -33.875 0.216 56.438 1 17.47 237 MET B O 1
ATOM 3722 N N . TYR B 1 238 ? -34.125 0.525 54.5 1 19.61 238 TYR B N 1
ATOM 3723 C CA . TYR B 1 238 ? -33.594 -0.827 54.625 1 19.61 238 TYR B CA 1
ATOM 3724 C C . TYR B 1 238 ? -32.25 -0.813 55.344 1 19.61 238 TYR B C 1
ATOM 3726 O O . TYR B 1 238 ? -31.453 0.115 55.188 1 19.61 238 TYR B O 1
ATOM 3734 N N . HIS B 1 239 ? -31.875 -1.858 56.281 1 19.25 239 HIS B N 1
ATOM 3735 C CA . HIS B 1 239 ? -31.188 -2.5 57.406 1 19.25 239 HIS B CA 1
ATOM 3736 C C . HIS B 1 239 ? -29.781 -2.93 57 1 19.25 239 HIS B C 1
ATOM 3738 O O . HIS B 1 239 ? -28.812 -2.631 57.719 1 19.25 239 HIS B O 1
ATOM 3744 N N . HIS B 1 240 ? -29.547 -4.176 56.312 1 20.36 240 HIS B N 1
ATOM 3745 C CA . HIS B 1 240 ? -28.734 -5.242 56.906 1 20.36 240 HIS B CA 1
ATOM 3746 C C . HIS B 1 240 ? -27.25 -4.984 56.688 1 20.36 240 HIS B C 1
ATOM 3748 O O . HIS B 1 240 ? -26.859 -4.227 55.781 1 20.36 240 HIS B O 1
ATOM 3754 N N . ARG B 1 241 ? -26.234 -6.055 57.031 1 19.5 241 ARG B N 1
ATOM 3755 C CA . ARG B 1 241 ? -25.016 -6.27 57.812 1 19.5 241 ARG B CA 1
ATOM 3756 C C . ARG B 1 241 ? -23.781 -6.059 56.969 1 19.5 241 ARG B C 1
ATOM 3758 O O . ARG B 1 241 ? -23.672 -6.621 55.875 1 19.5 241 ARG B O 1
ATOM 3765 N N . TRP B 1 242 ? -23.016 -5.133 57.094 1 21.97 242 TRP B N 1
ATOM 3766 C CA . TRP B 1 242 ? -21.688 -4.594 56.781 1 21.97 242 TRP B CA 1
ATOM 3767 C C . TRP B 1 242 ? -20.594 -5.543 57.219 1 21.97 242 TRP B C 1
ATOM 3769 O O . TRP B 1 242 ? -19.406 -5.195 57.156 1 21.97 242 TRP B O 1
ATOM 3779 N N . TYR B 1 243 ? -20.688 -7.035 57.344 1 20.58 243 TYR B N 1
ATOM 3780 C CA . TYR B 1 243 ? -19.422 -7.297 58.031 1 20.58 243 TYR B CA 1
ATOM 3781 C C . TYR B 1 243 ? -18.25 -6.91 57.125 1 20.58 243 TYR B C 1
ATOM 3783 O O . TYR B 1 243 ? -18.328 -6.984 55.906 1 20.58 243 TYR B O 1
#

Sequence (486 aa):
MSFESTTSSALPEGETRTNLIINYLPQTLTDQEFYKIFVVVGPIKNCRIMKDMKTGYSFGFGFVEYQKPEDAAKAILQLNNLPVQHKRIKVSYARPPGEDIKETNLYIQNIPRSYTLDQLEELFSVYGQIVQKNLLKDKVTGLPRGVGFVRFDKKSQAEAAISGMNGVVPEGGTEPLVVKVAEEHGKMKAAYYAGYHAGINNLRGGGAGRGRGNYNSRGGSGGGGGGYQGRGNYNNMYHHRWYMSFESTTSSALPEGETRTNLIINYLPQTLTDQEFYKIFVVVGPIKNCRIMKDMKTGYSFGFGFVEYQKPEDAAKAILQLNNLPVQHKRIKVSYARPPGEDIKETNLYIQNIPRSYTLDQLEELFSVYGQIVQKNLLKDKVTGLPRGVGFVRFDKKSQAEAAISGMNGVVPEGGTEPLVVKVAEEHGKMKAAYYAGYHAGINNLRGGGAGRGRGNYNSRGGSGGGGGGYQGRGNYNNMYHHRWY

Radius of gyration: 35.22 Å; Cα contacts (8 Å, |Δi|>4): 720; chains: 2; bounding box: 91×81×131 Å

Organism: Scylla paramamosain (NCBI:txid85552)

InterPro domains:
  IPR000504 RNA recognition motif domain [PF00076] (20-90)
  IPR000504 RNA recognition motif domain [PF00076] (106-168)
  IPR000504 RNA recognition motif domain [PS50102] (18-96)
  IPR000504 RNA recognition motif domain [PS50102] (104-184)
  IPR000504 RNA recognition motif domain [SM00360] (19-92)
  IPR000504 RNA recognition motif domain [SM00360] (105-180)
  IPR002343 Paraneoplastic encephalomyelitis antigen [PR00961] (18-33)
  IPR002343 Paraneoplastic encephalomyelitis antigen [PR00961] (75-90)
  IPR002343 Paraneoplastic encephalomyelitis antigen [PR00961] (91-108)
  IPR002343 Paraneoplastic encephalomyelitis antigen [PR00961] (109-124)
  IPR002343 Paraneoplastic encephalomyelitis antigen [PR00961] (124-136)
  IPR002343 Paraneoplastic encephalomyelitis antigen [PR00961] (165-182)
  IPR012677 Nucleotide-binding alpha-beta plait domain superfamily [G3DSA:3.30.70.330] (3-98)
  IPR012677 Nucleotide-binding alpha-beta plait domain superfamily [G3DSA:3.30.70.330] (99-239)
  IPR035979 RNA-binding domain superfamily [SSF54928] (15-99)
  IPR035979 RNA-binding domain superfamily [SSF54928] (98-189)
  IPR052462 SRA stem-loop-interacting RNA-binding protein/Glycine-rich RNA-binding-like [PTHR48027] (98-236)

Secondary structure (DSSP, 8-state):
------------TT----EEEEE---TT--HHHHHHHHHTTS-EEEEEEEE-TTT--EEEEEEEEESSHHHHHHHHHHHTT-EETTEE-EEEEPPPPSGGGSS-EEEEE---TT--HHHHHHHHGGGS-EEEEEEEE-TTT--EEEEEEEEESSHHHHHHHHHHHTT---TT-SS--EEEEPP-HHHHHHHHHHHHHHHHTTSTT--------------------------------------/------------TT----EEEEE---TT--HHHHHHHHHTTS-EEEEEEEE-TTT--EEEEEEEEESSHHHHHHHHHHHTT-EETTEE-EEEEPPPPSGGGSS-EEEEE---TT--HHHHHHHHGGGS-EEEEEEEE-TTT--EEEEEEEEESSHHHHHHHHHHHTT---TT-SS--EEEEPP-HHHHHHHHHHHHHHHHTTSTT--------------------------------------

pLDDT: mean 76.32, std 30.78, range [15.77, 98.81]